Protein AF-A0A7S2ZX05-F1 (afdb_monomer)

InterPro domains:
  IPR000270 PB1 domain [PF00564] (7-72)
  IPR000270 PB1 domain [SM00666] (6-94)
  IPR002477 Peptidoglycan binding-like [PF01471] (289-350)
  IPR036365 PGBD-like superfamily [SSF47090] (279-351)
  IPR036365 PGBD-like superfamily [SSF47090] (565-637)
  IPR036366 PGBD superfamily [G3DSA:1.10.101.10] (278-356)
  IPR036366 PGBD superfamily [G3DSA:1.10.101.10] (560-645)
  IPR053793 PB1-like domain [PS51745] (6-85)

Organism: NCBI:txid101924

Nearest PDB structures (foldseek):
  1wmh-assembly1_A  TM=8.533E-01  e=4.666E-04  Homo sapiens
  1wi0-assembly1_A  TM=7.984E-01  e=8.806E-03  Mus musculus
  1vd2-assembly1_A  TM=7.929E-01  e=1.384E-02  Homo sapiens
  4ic7-assembly1_B  TM=6.942E-01  e=1.986E-02  Homo sapiens
  4rm9-assembly1_A  TM=3.480E-01  e=1.267E-01  Homo sapiens

Structure (mmCIF, N/CA/C/O backbone):
data_AF-A0A7S2ZX05-F1
#
_entry.id   AF-A0A7S2ZX05-F1
#
loop_
_atom_site.group_PDB
_atom_site.id
_atom_site.type_symbol
_atom_site.label_atom_id
_atom_site.label_alt_id
_atom_site.label_comp_id
_atom_site.label_asym_id
_atom_site.label_entity_id
_atom_site.label_seq_id
_atom_site.pdbx_PDB_ins_code
_atom_site.Cartn_x
_atom_site.Cartn_y
_atom_site.Cartn_z
_atom_site.occupancy
_atom_site.B_iso_or_equiv
_atom_site.auth_seq_id
_atom_site.auth_comp_id
_atom_site.auth_asym_id
_atom_site.auth_atom_id
_atom_site.pdbx_PDB_model_num
ATOM 1 N N . MET A 1 1 ? 11.972 -40.745 -24.630 1.00 40.00 1 MET A N 1
ATOM 2 C CA . MET A 1 1 ? 12.798 -39.820 -25.439 1.00 40.00 1 MET A CA 1
ATOM 3 C C . MET A 1 1 ? 13.936 -39.326 -24.558 1.00 40.00 1 MET A C 1
ATOM 5 O O . MET A 1 1 ? 13.679 -38.991 -23.411 1.00 40.00 1 MET A O 1
ATOM 9 N N . GLY A 1 2 ? 15.183 -39.422 -25.025 1.00 46.12 2 GLY A N 1
ATOM 10 C CA . GLY A 1 2 ? 16.379 -39.327 -24.180 1.00 46.12 2 GLY A CA 1
ATOM 11 C C . GLY A 1 2 ? 16.568 -37.961 -23.518 1.00 46.12 2 GLY A C 1
ATOM 12 O O . GLY A 1 2 ? 16.670 -36.944 -24.193 1.00 46.12 2 GLY A O 1
ATOM 13 N N . VAL A 1 3 ? 16.686 -37.966 -22.191 1.00 53.69 3 VAL A N 1
ATOM 14 C CA . VAL A 1 3 ? 16.862 -36.798 -21.308 1.00 53.69 3 VAL A CA 1
ATOM 15 C C . VAL A 1 3 ? 18.291 -36.207 -21.397 1.00 53.69 3 VAL A C 1
ATOM 17 O O . VAL A 1 3 ? 18.647 -35.319 -20.633 1.00 53.69 3 VAL A O 1
ATOM 20 N N . ASN A 1 4 ? 19.124 -36.632 -22.351 1.00 69.31 4 ASN A N 1
ATOM 21 C CA . ASN A 1 4 ? 20.580 -36.404 -22.337 1.00 69.31 4 ASN A CA 1
ATOM 22 C C . ASN A 1 4 ? 21.073 -35.187 -23.144 1.00 69.31 4 ASN A C 1
ATOM 24 O O . ASN A 1 4 ? 22.253 -35.107 -23.479 1.00 69.31 4 ASN A O 1
ATOM 28 N N . GLY A 1 5 ? 20.200 -34.229 -23.463 1.00 80.50 5 GLY A N 1
ATOM 29 C CA . GLY A 1 5 ? 20.609 -32.989 -24.133 1.00 80.50 5 GLY A CA 1
ATOM 30 C C . GLY A 1 5 ? 21.371 -32.024 -23.204 1.00 80.50 5 GLY A C 1
ATOM 31 O O . GLY A 1 5 ? 21.067 -31.971 -22.006 1.00 80.50 5 GLY A O 1
ATOM 32 N N . PRO A 1 6 ? 22.335 -31.238 -23.728 1.00 89.06 6 PRO A N 1
ATOM 33 C CA . PRO A 1 6 ? 23.013 -30.204 -22.956 1.00 89.06 6 PRO A CA 1
ATOM 34 C C . PRO A 1 6 ? 22.044 -29.072 -22.583 1.00 89.06 6 PRO A C 1
ATOM 36 O O . PRO A 1 6 ? 21.388 -28.497 -23.451 1.00 89.06 6 PRO A O 1
ATOM 39 N N . VAL A 1 7 ? 21.993 -28.718 -21.301 1.00 91.81 7 VAL A N 1
ATOM 40 C CA . VAL A 1 7 ? 21.191 -27.612 -20.765 1.00 91.81 7 VAL A CA 1
ATOM 41 C C . VAL A 1 7 ? 22.046 -26.345 -20.747 1.00 91.81 7 VAL A C 1
ATOM 43 O O . VAL A 1 7 ? 23.154 -26.368 -20.196 1.00 91.81 7 VAL A O 1
ATOM 46 N N . PRO A 1 8 ? 21.597 -25.234 -21.355 1.00 92.94 8 PRO A N 1
ATOM 47 C CA . PRO A 1 8 ? 22.289 -23.964 -21.226 1.00 92.94 8 PRO A CA 1
ATOM 48 C C . PRO A 1 8 ? 22.102 -23.425 -19.801 1.00 92.94 8 PRO A C 1
ATOM 50 O O . PRO A 1 8 ? 20.990 -23.359 -19.285 1.00 92.94 8 PRO A O 1
ATOM 53 N N . VAL A 1 9 ? 23.201 -23.017 -19.174 1.00 94.81 9 VAL A N 1
ATOM 54 C CA . VAL A 1 9 ? 23.232 -22.467 -17.817 1.00 94.81 9 VAL A CA 1
ATOM 55 C C . VAL A 1 9 ? 23.751 -21.043 -17.873 1.00 94.81 9 VAL A C 1
ATOM 57 O O . VAL A 1 9 ? 24.760 -20.767 -18.528 1.00 94.81 9 VAL A O 1
ATOM 60 N N . LYS A 1 10 ? 23.074 -20.133 -17.176 1.00 95.38 10 LYS A N 1
ATOM 61 C CA . LYS A 1 10 ? 23.522 -18.757 -16.959 1.00 95.38 10 LYS A CA 1
ATOM 62 C C . LYS A 1 10 ? 23.719 -18.538 -15.476 1.00 95.38 10 LYS A C 1
ATOM 64 O O . LYS A 1 10 ? 22.762 -18.592 -14.717 1.00 95.38 10 LYS A O 1
ATOM 69 N N . VAL A 1 11 ? 24.945 -18.236 -15.088 1.00 95.88 11 VAL A N 1
ATOM 70 C CA . VAL A 1 11 ? 25.310 -18.013 -13.694 1.00 95.88 11 VAL A CA 1
ATOM 71 C C . VAL A 1 11 ? 25.595 -16.539 -13.473 1.00 95.88 11 VAL A C 1
ATOM 73 O O . VAL A 1 11 ? 26.167 -15.880 -14.344 1.00 95.88 11 VAL A O 1
ATOM 76 N N . LYS A 1 12 ? 25.165 -16.013 -12.328 1.00 94.94 12 LYS A N 1
ATOM 77 C CA . LYS A 1 12 ? 25.479 -14.662 -11.867 1.00 94.94 12 LYS A CA 1
ATOM 78 C C . LYS A 1 12 ? 26.193 -14.730 -10.522 1.00 94.94 12 LYS A C 1
ATOM 80 O O . LYS A 1 12 ? 25.693 -15.377 -9.605 1.00 94.94 12 LYS A O 1
ATOM 85 N N . TYR A 1 13 ? 27.314 -14.030 -10.399 1.00 94.12 13 TYR A N 1
ATOM 86 C CA . TYR A 1 13 ? 28.046 -13.878 -9.144 1.00 94.12 13 TYR A CA 1
ATOM 87 C C . TYR A 1 13 ? 28.681 -12.484 -9.083 1.00 94.12 13 TYR A C 1
ATOM 89 O O . TYR A 1 13 ? 29.432 -12.115 -9.980 1.00 94.12 13 TYR A O 1
ATOM 97 N N . GLY A 1 14 ? 28.369 -11.687 -8.054 1.00 87.94 14 GLY A N 1
ATOM 98 C CA . GLY A 1 14 ? 29.014 -10.381 -7.829 1.00 87.94 14 GLY A CA 1
ATOM 99 C C . GLY A 1 14 ? 28.918 -9.380 -8.994 1.00 87.94 14 GLY A C 1
ATOM 100 O O . GLY A 1 14 ? 29.811 -8.557 -9.160 1.00 87.94 14 GLY A O 1
ATOM 101 N N . GLY A 1 15 ? 27.875 -9.472 -9.826 1.00 87.88 15 GLY A N 1
ATOM 102 C CA . GLY A 1 15 ? 27.716 -8.668 -11.048 1.00 87.88 15 GLY A CA 1
ATOM 103 C C . GLY A 1 15 ? 28.324 -9.288 -12.314 1.00 87.88 15 GLY A C 1
ATOM 104 O O . GLY A 1 15 ? 27.940 -8.895 -13.412 1.00 87.88 15 GLY A O 1
ATOM 105 N N . ASP A 1 16 ? 29.186 -10.303 -12.191 1.00 90.56 16 ASP A N 1
ATOM 106 C CA . ASP A 1 16 ? 29.716 -11.064 -13.327 1.00 90.56 16 ASP A CA 1
ATOM 107 C C . ASP A 1 16 ? 28.718 -12.148 -13.772 1.00 90.56 16 ASP A C 1
ATOM 109 O O . ASP A 1 16 ? 28.168 -12.907 -12.963 1.00 90.56 16 ASP A O 1
ATOM 113 N N . VAL A 1 17 ? 28.475 -12.228 -15.081 1.00 95.31 17 VAL A N 1
ATOM 114 C CA . VAL A 1 17 ? 27.490 -13.125 -15.693 1.00 95.31 17 VAL A CA 1
ATOM 115 C C . VAL A 1 17 ? 28.182 -14.043 -16.685 1.00 95.31 17 VAL A C 1
ATOM 117 O O . VAL A 1 17 ? 28.644 -13.604 -17.737 1.00 95.31 17 VAL A O 1
ATOM 120 N N . ARG A 1 18 ? 28.166 -15.347 -16.406 1.00 94.25 18 ARG A N 1
ATOM 121 C CA . ARG A 1 18 ? 28.784 -16.362 -17.265 1.00 94.25 18 ARG A CA 1
ATOM 122 C C . ARG A 1 18 ? 27.752 -17.333 -17.803 1.00 94.25 18 ARG A C 1
ATOM 124 O O . ARG A 1 18 ? 26.706 -17.554 -17.197 1.00 94.25 18 ARG A O 1
ATOM 131 N N . ARG A 1 19 ? 28.032 -17.901 -18.976 1.00 94.88 19 ARG A N 1
ATOM 132 C CA . ARG A 1 19 ? 27.176 -18.908 -19.609 1.00 94.88 19 ARG A CA 1
ATOM 133 C C . ARG A 1 19 ? 28.005 -20.120 -19.998 1.00 94.88 19 ARG A C 1
ATOM 135 O O . ARG A 1 19 ? 29.082 -19.967 -20.562 1.00 94.88 19 ARG A O 1
ATOM 142 N N . PHE A 1 20 ? 27.493 -21.309 -19.723 1.00 94.81 20 PHE A N 1
ATOM 143 C CA . PHE A 1 20 ? 28.079 -22.571 -20.171 1.00 94.81 20 PHE A CA 1
ATOM 144 C C . PHE A 1 20 ? 26.979 -23.609 -20.397 1.00 94.81 20 PHE A C 1
ATOM 146 O O . PHE A 1 20 ? 25.805 -23.342 -20.158 1.00 94.81 20 PHE A O 1
ATOM 153 N N . ARG A 1 21 ? 27.340 -24.786 -20.911 1.00 93.25 21 ARG A N 1
ATOM 154 C CA . ARG A 1 21 ? 26.411 -25.906 -21.099 1.00 93.25 21 ARG A CA 1
ATOM 155 C C . ARG A 1 21 ? 26.723 -27.024 -20.104 1.00 93.25 21 ARG A C 1
ATOM 157 O O . ARG A 1 21 ? 27.899 -27.329 -19.876 1.00 93.25 21 ARG A O 1
ATOM 164 N N . LEU A 1 22 ? 25.675 -27.606 -19.527 1.00 92.56 22 LEU A N 1
ATOM 165 C CA . LEU A 1 22 ? 25.735 -28.781 -18.660 1.00 92.56 22 LEU A CA 1
ATOM 166 C C . LEU A 1 22 ? 25.143 -29.993 -19.367 1.00 92.56 22 LEU A C 1
ATOM 168 O O . LEU A 1 22 ? 24.026 -29.932 -19.869 1.00 92.56 22 LEU A O 1
ATOM 172 N N . ASN A 1 23 ? 25.856 -31.115 -19.351 1.00 89.75 23 ASN A N 1
ATOM 173 C CA . ASN A 1 23 ? 25.285 -32.395 -19.753 1.00 89.75 23 ASN A CA 1
ATOM 174 C C . ASN A 1 23 ? 24.495 -32.940 -18.568 1.00 89.75 23 ASN A C 1
ATOM 176 O O . ASN A 1 23 ? 25.057 -33.515 -17.645 1.00 89.75 23 ASN A O 1
ATOM 180 N N . ALA A 1 24 ? 23.185 -32.736 -18.590 1.00 75.62 24 ALA A N 1
ATOM 181 C CA . ALA A 1 24 ? 22.295 -32.975 -17.458 1.00 75.62 24 ALA A CA 1
ATOM 182 C C . ALA A 1 24 ? 22.148 -34.446 -17.003 1.00 75.62 24 ALA A C 1
ATOM 184 O O . ALA A 1 24 ? 21.381 -34.709 -16.089 1.00 75.62 24 ALA A O 1
ATOM 185 N N . GLY A 1 25 ? 22.836 -35.397 -17.644 1.00 79.94 25 GLY A N 1
ATOM 186 C CA . GLY A 1 25 ? 22.956 -36.788 -17.179 1.00 79.94 25 GLY A CA 1
ATOM 187 C C . GLY A 1 25 ? 24.364 -37.166 -16.702 1.00 79.94 25 GLY A C 1
ATOM 188 O O . GLY A 1 25 ? 24.603 -38.325 -16.391 1.00 79.94 25 GLY A O 1
ATOM 189 N N . GLN A 1 26 ? 25.308 -36.221 -16.711 1.00 85.56 26 GLN A N 1
ATOM 190 C CA . GLN A 1 26 ? 26.719 -36.438 -16.372 1.00 85.56 26 GLN A CA 1
ATOM 191 C C . GLN A 1 26 ? 27.265 -35.405 -15.386 1.00 85.56 26 GLN A C 1
ATOM 193 O O . GLN A 1 26 ? 28.449 -35.457 -15.099 1.00 85.56 26 GLN A O 1
ATOM 198 N N . CYS A 1 27 ? 26.452 -34.443 -14.942 1.00 89.69 27 CYS A N 1
ATOM 199 C CA . CYS A 1 27 ? 26.885 -33.405 -14.018 1.00 89.69 27 CYS A CA 1
ATOM 200 C C . CYS A 1 27 ? 26.155 -33.590 -12.695 1.00 89.69 27 CYS A C 1
ATOM 202 O O . CYS A 1 27 ? 24.928 -33.525 -12.698 1.00 89.69 27 CYS A O 1
ATOM 204 N N . SER A 1 28 ? 26.897 -33.806 -11.611 1.00 94.69 28 SER A N 1
ATOM 205 C CA . SER A 1 28 ? 26.355 -33.750 -10.249 1.00 94.69 28 SER A CA 1
ATOM 206 C C . SER A 1 28 ? 26.372 -32.321 -9.698 1.00 94.69 28 SER A C 1
ATOM 208 O O . SER A 1 28 ? 27.064 -31.438 -10.225 1.00 94.69 28 SER A O 1
ATOM 210 N N . TYR A 1 29 ? 25.651 -32.084 -8.605 1.00 94.94 29 TYR A N 1
ATOM 211 C CA . TYR A 1 29 ? 25.679 -30.821 -7.868 1.00 94.94 29 TYR A CA 1
ATOM 212 C C . TYR A 1 29 ? 27.101 -30.462 -7.397 1.00 94.94 29 TYR A C 1
ATOM 214 O O . TYR A 1 29 ? 27.529 -29.311 -7.512 1.00 94.94 29 TYR A O 1
ATOM 222 N N . GLU A 1 30 ? 27.882 -31.450 -6.953 1.00 94.31 30 GLU A N 1
ATOM 223 C CA . GLU A 1 30 ? 29.276 -31.252 -6.531 1.00 94.31 30 GLU A CA 1
ATOM 224 C C . GLU A 1 30 ? 30.177 -30.807 -7.700 1.00 94.31 30 GLU A C 1
ATOM 226 O O . GLU A 1 30 ? 31.028 -29.924 -7.560 1.00 94.31 30 GLU A O 1
ATOM 231 N N . GLU A 1 31 ? 29.986 -31.379 -8.890 1.00 93.88 31 GLU A N 1
ATOM 232 C CA . GLU A 1 31 ? 30.724 -30.976 -10.090 1.00 93.88 31 GLU A CA 1
ATOM 233 C C . GLU A 1 31 ? 30.338 -29.573 -10.558 1.00 93.88 31 GLU A C 1
ATOM 235 O O . GLU A 1 31 ? 31.206 -28.799 -10.978 1.00 93.88 31 GLU A O 1
ATOM 240 N N . LEU A 1 32 ? 29.056 -29.212 -10.440 1.00 94.56 32 LEU A N 1
ATOM 241 C CA . LEU A 1 32 ? 28.605 -27.845 -10.670 1.00 94.56 32 LEU A CA 1
ATOM 242 C C . LEU A 1 32 ? 29.317 -26.880 -9.716 1.00 94.56 32 LEU A C 1
ATOM 244 O O . LEU A 1 32 ? 29.862 -25.876 -10.176 1.00 94.56 32 LEU A O 1
ATOM 248 N N . GLN A 1 33 ? 29.374 -27.187 -8.417 1.00 93.94 33 GLN A N 1
ATOM 249 C CA . GLN A 1 33 ? 30.092 -26.366 -7.440 1.00 93.94 33 GLN A CA 1
ATOM 250 C C . GLN A 1 33 ? 31.574 -26.211 -7.806 1.00 93.94 33 GLN A C 1
ATOM 252 O O . GLN A 1 33 ? 32.066 -25.083 -7.874 1.00 93.94 33 GLN A O 1
ATOM 257 N N . LYS A 1 34 ? 32.275 -27.308 -8.131 1.00 93.81 34 LYS A N 1
ATOM 258 C CA . LYS A 1 34 ? 33.682 -27.270 -8.579 1.00 93.81 34 LYS A CA 1
ATOM 259 C C . LYS A 1 34 ? 33.867 -26.363 -9.794 1.00 93.81 34 LYS A C 1
ATOM 261 O O . LYS A 1 34 ? 34.767 -25.524 -9.813 1.00 93.81 34 LYS A O 1
ATOM 266 N N . ARG A 1 35 ? 32.971 -26.466 -10.777 1.00 93.69 35 ARG A N 1
ATOM 267 C CA . ARG A 1 35 ? 33.003 -25.637 -11.987 1.00 93.69 35 ARG A CA 1
ATOM 268 C C . ARG A 1 35 ? 32.750 -24.159 -11.690 1.00 93.69 35 ARG A C 1
ATOM 270 O O . ARG A 1 35 ? 33.356 -23.299 -12.324 1.00 93.69 35 ARG A O 1
ATOM 277 N N . LEU A 1 36 ? 31.879 -23.841 -10.732 1.00 94.06 36 LEU A N 1
ATOM 278 C CA . LEU A 1 36 ? 31.635 -22.463 -10.297 1.00 94.06 36 LEU A CA 1
ATOM 279 C C . LEU A 1 36 ? 32.845 -21.860 -9.579 1.00 94.06 36 LEU A C 1
ATOM 281 O O . LEU A 1 36 ? 33.192 -20.709 -9.852 1.00 94.06 36 LEU A O 1
ATOM 285 N N . VAL A 1 37 ? 33.517 -22.646 -8.734 1.00 93.44 37 VAL A N 1
ATOM 286 C CA . VAL A 1 37 ? 34.774 -22.248 -8.086 1.00 93.44 37 VAL A CA 1
ATOM 287 C C . VAL A 1 37 ? 35.856 -21.979 -9.130 1.00 93.44 37 VAL A C 1
ATOM 289 O O . VAL A 1 37 ? 36.523 -20.948 -9.076 1.00 93.44 37 VAL A O 1
ATOM 292 N N . GLU A 1 38 ? 35.999 -22.850 -10.127 1.00 93.62 38 GLU A N 1
ATOM 293 C CA . GLU A 1 38 ? 36.970 -22.659 -11.207 1.00 93.62 38 GLU A CA 1
ATOM 294 C C . GLU A 1 38 ? 36.659 -21.416 -12.059 1.00 93.62 38 GLU A C 1
ATOM 296 O O . GLU A 1 38 ? 37.558 -20.635 -12.385 1.00 93.62 38 GLU A O 1
ATOM 301 N N . LEU A 1 39 ? 35.380 -21.198 -12.390 1.00 93.38 39 LEU A N 1
ATOM 302 C CA . LEU A 1 39 ? 34.940 -20.079 -13.220 1.00 93.38 39 LEU A CA 1
ATOM 303 C C . LEU A 1 39 ? 35.157 -18.732 -12.533 1.00 93.38 39 LEU A C 1
ATOM 305 O O . LEU A 1 39 ? 35.744 -17.830 -13.133 1.00 93.38 39 LEU A O 1
ATOM 309 N N . TYR A 1 40 ? 34.665 -18.578 -11.306 1.00 91.94 40 TYR A N 1
ATOM 310 C CA . TYR A 1 40 ? 34.656 -17.284 -10.626 1.00 91.94 40 TYR A CA 1
ATOM 311 C C . TYR A 1 40 ? 35.897 -17.031 -9.775 1.00 91.94 40 TYR A C 1
ATOM 313 O O . TYR A 1 40 ? 36.109 -15.890 -9.373 1.00 91.94 40 TYR A O 1
ATOM 321 N N . LYS A 1 41 ? 36.717 -18.063 -9.518 1.00 90.94 41 LYS A N 1
ATOM 322 C CA . LYS A 1 41 ? 37.852 -18.020 -8.579 1.00 90.94 41 LYS A CA 1
ATOM 323 C C . LYS A 1 41 ? 37.489 -17.255 -7.298 1.00 90.94 41 LYS A C 1
ATOM 325 O O . LYS A 1 41 ? 38.152 -16.271 -6.960 1.00 90.94 41 LYS A O 1
ATOM 330 N N . PRO A 1 42 ? 36.386 -17.645 -6.636 1.00 82.56 42 PRO A N 1
ATOM 331 C CA . PRO A 1 42 ? 35.859 -16.895 -5.516 1.00 82.56 42 PRO A CA 1
ATOM 332 C C . PRO A 1 42 ? 36.869 -16.812 -4.369 1.00 82.56 42 PRO A C 1
ATOM 334 O O . PRO A 1 42 ? 37.576 -17.772 -4.078 1.00 82.56 42 PRO A O 1
ATOM 337 N N . SER A 1 43 ? 36.926 -15.660 -3.698 1.00 77.69 43 SER A N 1
ATOM 338 C CA . SER A 1 43 ? 37.797 -15.430 -2.536 1.00 77.69 43 SER A CA 1
ATOM 339 C C . SER A 1 43 ? 37.243 -15.992 -1.219 1.00 77.69 43 SER A C 1
ATOM 341 O O . SER A 1 43 ? 37.902 -15.890 -0.186 1.00 77.69 43 SER A O 1
ATOM 343 N N . PHE A 1 44 ? 36.034 -16.552 -1.236 1.00 76.38 44 PHE A N 1
ATOM 344 C CA . PHE A 1 44 ? 35.311 -17.068 -0.073 1.00 76.38 44 PHE A CA 1
ATOM 345 C C . PHE A 1 44 ? 35.258 -18.599 -0.100 1.00 76.38 44 PHE A C 1
ATOM 347 O O . PHE A 1 44 ? 35.316 -19.218 -1.163 1.00 76.38 44 PHE A O 1
ATOM 354 N N . LYS A 1 45 ? 35.152 -19.200 1.091 1.00 76.19 45 LYS A N 1
ATOM 355 C CA . LYS A 1 45 ? 35.137 -20.659 1.271 1.00 76.19 45 LYS A CA 1
ATOM 356 C C . LYS A 1 45 ? 33.807 -21.302 0.888 1.00 76.19 45 LYS A C 1
ATOM 358 O O . LYS A 1 45 ? 33.812 -22.418 0.383 1.00 76.19 45 LYS A O 1
ATOM 363 N N . GLU A 1 46 ? 32.697 -20.599 1.097 1.00 85.25 46 GLU A N 1
ATOM 364 C CA . GLU A 1 46 ? 31.351 -21.143 0.915 1.00 85.25 46 GLU A CA 1
ATOM 365 C C . GLU A 1 46 ? 30.466 -20.203 0.093 1.00 85.25 46 GLU A C 1
ATOM 367 O O . GLU A 1 46 ? 30.495 -18.980 0.254 1.00 85.25 46 GLU A O 1
ATOM 372 N N . PHE A 1 47 ? 29.656 -20.781 -0.795 1.00 89.69 47 PHE A N 1
ATOM 373 C CA . PHE A 1 47 ? 28.603 -20.071 -1.512 1.00 89.69 47 PHE A CA 1
ATOM 374 C C . PHE A 1 47 ? 27.314 -20.869 -1.549 1.00 89.69 47 PHE A C 1
ATOM 376 O O . PHE A 1 47 ? 27.316 -22.095 -1.602 1.00 89.69 47 PHE A O 1
ATOM 383 N N . VAL A 1 48 ? 26.208 -20.133 -1.596 1.00 93.38 48 VAL A N 1
ATOM 384 C CA . VAL A 1 48 ? 24.871 -20.675 -1.824 1.00 93.38 48 VAL A CA 1
ATOM 385 C C . VAL A 1 48 ? 24.531 -20.527 -3.299 1.00 93.38 48 VAL A C 1
ATOM 387 O O . VAL A 1 48 ? 24.689 -19.445 -3.866 1.00 93.38 48 VAL A O 1
ATOM 390 N N . ILE A 1 49 ? 24.046 -21.604 -3.911 1.00 95.06 49 ILE A N 1
ATOM 391 C CA . ILE A 1 49 ? 23.495 -21.590 -5.265 1.00 95.06 49 ILE A CA 1
ATOM 392 C C . ILE A 1 49 ? 21.980 -21.414 -5.150 1.00 95.06 49 ILE A C 1
ATOM 394 O O . ILE A 1 49 ? 21.327 -22.080 -4.352 1.00 95.06 49 ILE A O 1
ATOM 398 N N . GLN A 1 50 ? 21.411 -20.512 -5.941 1.00 95.62 50 GLN A N 1
ATOM 399 C CA . GLN A 1 50 ? 19.967 -20.388 -6.121 1.00 95.62 50 GLN A CA 1
ATOM 400 C C . GLN A 1 50 ? 19.615 -20.556 -7.591 1.00 95.62 50 GLN A C 1
ATOM 402 O O . GLN A 1 50 ? 20.359 -20.052 -8.429 1.00 95.62 50 GLN A O 1
ATOM 407 N N . TYR A 1 51 ? 18.496 -21.200 -7.911 1.00 95.75 51 TYR A N 1
ATOM 408 C CA . TYR A 1 51 ? 17.944 -21.242 -9.263 1.00 95.75 51 TYR A CA 1
ATOM 409 C C . TYR A 1 51 ? 16.632 -20.464 -9.341 1.00 95.75 51 TYR A C 1
ATOM 411 O O . TYR A 1 51 ? 16.007 -20.197 -8.318 1.00 95.75 51 TYR A O 1
ATOM 419 N N . LYS A 1 52 ? 16.252 -20.053 -10.550 1.00 93.31 52 LYS A N 1
ATOM 420 C CA . LYS A 1 52 ? 14.949 -19.444 -10.811 1.00 93.31 52 LYS A CA 1
ATOM 421 C C . LYS A 1 52 ? 13.956 -20.532 -11.233 1.00 93.31 52 LYS A C 1
ATOM 423 O O . LYS A 1 52 ? 14.251 -21.220 -12.209 1.00 93.31 52 LYS A O 1
ATOM 428 N N . ASP A 1 53 ? 12.845 -20.678 -10.521 1.00 92.12 53 ASP A N 1
ATOM 429 C CA . ASP A 1 53 ? 11.785 -21.642 -10.852 1.00 92.12 53 ASP A CA 1
ATOM 430 C C . ASP A 1 53 ? 10.823 -21.122 -11.948 1.00 92.12 53 ASP A C 1
ATOM 432 O O . ASP A 1 53 ? 11.054 -20.065 -12.552 1.00 92.12 53 ASP A O 1
ATOM 436 N N . ASP A 1 54 ? 9.764 -21.883 -12.237 1.00 88.56 54 ASP A N 1
ATOM 437 C CA . ASP A 1 54 ? 8.743 -21.572 -13.246 1.00 88.56 54 ASP A CA 1
ATOM 438 C C . ASP A 1 54 ? 7.760 -20.463 -12.817 1.00 88.56 54 ASP A C 1
ATOM 440 O O . ASP A 1 54 ? 7.124 -19.834 -13.672 1.00 88.56 54 ASP A O 1
ATOM 444 N N . GLU A 1 55 ? 7.682 -20.153 -11.521 1.00 86.12 55 GLU A N 1
ATOM 445 C CA . GLU A 1 55 ? 6.956 -18.992 -10.980 1.00 86.12 55 GLU A CA 1
ATOM 446 C C . GLU A 1 55 ? 7.810 -17.711 -11.010 1.00 86.12 55 GLU A C 1
ATOM 448 O O . GLU A 1 55 ? 7.306 -16.582 -11.028 1.00 86.12 55 GLU A O 1
ATOM 453 N N . GLY A 1 56 ? 9.121 -17.887 -11.136 1.00 87.62 56 GLY A N 1
ATOM 454 C CA . GLY A 1 56 ? 10.123 -16.848 -11.236 1.00 87.62 56 GLY A CA 1
ATOM 455 C C . GLY A 1 56 ? 10.767 -16.453 -9.912 1.00 87.62 56 GLY A C 1
ATOM 456 O O . GLY A 1 56 ? 11.466 -15.430 -9.882 1.00 87.62 56 GLY A O 1
ATOM 457 N N . ASP A 1 57 ? 10.573 -17.265 -8.879 1.00 91.50 57 ASP A N 1
ATOM 458 C CA . ASP A 1 57 ? 11.165 -17.129 -7.560 1.00 91.50 57 ASP A CA 1
ATOM 459 C C . ASP A 1 57 ? 12.567 -17.751 -7.512 1.00 91.50 57 ASP A C 1
ATOM 461 O O . ASP A 1 57 ? 12.951 -18.587 -8.329 1.00 91.50 57 ASP A O 1
ATOM 465 N N . MET A 1 58 ? 13.393 -17.269 -6.577 1.00 92.56 58 MET A N 1
ATOM 466 C CA . MET A 1 58 ? 14.772 -17.733 -6.401 1.00 92.56 58 MET A CA 1
ATOM 467 C C . MET A 1 58 ? 14.833 -18.801 -5.305 1.00 92.56 58 MET A C 1
ATOM 469 O O . MET A 1 58 ? 14.863 -18.473 -4.116 1.00 92.56 58 MET A O 1
ATOM 473 N N . VAL A 1 59 ? 14.912 -20.068 -5.700 1.00 94.75 59 VAL A N 1
ATOM 474 C CA . VAL A 1 59 ? 14.949 -21.226 -4.798 1.00 94.75 59 VAL A CA 1
ATOM 475 C C . VAL A 1 59 ? 16.398 -21.637 -4.534 1.00 94.75 59 VAL A C 1
ATOM 477 O O . VAL A 1 59 ? 17.222 -21.645 -5.447 1.00 94.75 59 VAL A O 1
ATOM 480 N N . ARG A 1 60 ? 16.755 -21.936 -3.278 1.00 96.25 60 ARG A N 1
ATOM 481 C CA . ARG A 1 60 ? 18.107 -22.417 -2.931 1.00 96.25 60 ARG A CA 1
ATOM 482 C C . ARG A 1 60 ? 18.291 -23.860 -3.394 1.00 96.25 60 ARG A C 1
ATOM 484 O O . ARG A 1 60 ? 17.385 -24.663 -3.243 1.00 96.25 60 ARG A O 1
ATOM 491 N N . VAL A 1 61 ? 19.481 -24.161 -3.902 1.00 95.69 61 VAL A N 1
ATOM 492 C CA . VAL A 1 61 ? 19.943 -25.518 -4.192 1.00 95.69 61 VAL A CA 1
ATOM 493 C C . VAL A 1 61 ? 20.991 -25.866 -3.147 1.00 95.69 61 VAL A C 1
ATOM 495 O O . VAL A 1 61 ? 22.024 -25.205 -3.040 1.00 95.69 61 VAL A O 1
ATOM 498 N N . THR A 1 62 ? 20.691 -26.865 -2.337 1.00 94.44 62 THR A N 1
ATOM 499 C CA . THR A 1 62 ? 21.479 -27.340 -1.199 1.00 94.44 62 THR A CA 1
ATOM 500 C C . THR A 1 62 ? 21.783 -28.832 -1.290 1.00 94.44 62 THR A C 1
ATOM 502 O O . THR A 1 62 ? 22.727 -29.292 -0.651 1.00 94.44 62 THR A O 1
ATOM 505 N N . SER A 1 63 ? 21.037 -29.573 -2.114 1.00 94.56 63 SER A N 1
ATOM 506 C CA . SER A 1 63 ? 21.178 -31.015 -2.312 1.00 94.56 63 SER A CA 1
ATOM 507 C C . SER A 1 63 ? 21.190 -31.406 -3.795 1.00 94.56 63 SER A C 1
ATOM 509 O O . SER A 1 63 ? 20.843 -30.612 -4.672 1.00 94.56 63 SER A O 1
ATOM 511 N N . GLU A 1 64 ? 21.588 -32.651 -4.072 1.00 95.31 64 GLU A N 1
ATOM 512 C CA . GLU A 1 64 ? 21.545 -33.231 -5.421 1.00 95.31 64 GLU A CA 1
ATOM 513 C C . GLU A 1 64 ? 20.109 -33.297 -5.963 1.00 95.31 64 GLU A C 1
ATOM 515 O O . GLU A 1 64 ? 19.883 -32.985 -7.128 1.00 95.31 64 GLU A O 1
ATOM 520 N N . ASP A 1 65 ? 19.128 -33.628 -5.119 1.00 92.44 65 ASP A N 1
ATOM 521 C CA . ASP A 1 65 ? 17.727 -33.759 -5.535 1.00 92.44 65 ASP A CA 1
ATOM 522 C C . ASP A 1 65 ? 17.146 -32.416 -6.010 1.00 92.44 65 ASP A C 1
ATOM 524 O O . ASP A 1 65 ? 16.537 -32.343 -7.079 1.00 92.44 65 ASP A O 1
ATOM 528 N N . GLU A 1 66 ? 17.418 -31.328 -5.279 1.00 94.31 66 GLU A N 1
ATOM 529 C CA . GLU A 1 66 ? 17.019 -29.965 -5.669 1.00 94.31 66 GLU A CA 1
ATOM 530 C C . GLU A 1 66 ? 17.709 -29.518 -6.966 1.00 94.31 66 GLU A C 1
ATOM 532 O O . GLU A 1 66 ? 17.136 -28.794 -7.784 1.00 94.31 66 GLU A O 1
ATOM 537 N N . PHE A 1 67 ? 18.952 -29.957 -7.185 1.00 95.44 67 PHE A N 1
ATOM 538 C CA . PHE A 1 67 ? 19.663 -29.682 -8.428 1.00 95.44 67 PHE A CA 1
ATOM 539 C C . PHE A 1 67 ? 19.041 -30.433 -9.614 1.00 95.44 67 PHE A C 1
ATOM 541 O O . PHE A 1 67 ? 18.846 -29.846 -10.684 1.00 95.44 67 PHE A O 1
ATOM 548 N N . VAL A 1 68 ? 18.689 -31.708 -9.427 1.00 93.50 68 VAL A N 1
ATOM 549 C CA . VAL A 1 68 ? 17.991 -32.516 -10.435 1.00 93.50 68 VAL A CA 1
ATOM 550 C C . VAL A 1 68 ? 16.647 -31.882 -10.794 1.00 93.50 68 VAL A C 1
ATOM 552 O O . VAL A 1 68 ? 16.331 -31.762 -11.981 1.00 93.50 68 VAL A O 1
ATOM 555 N N . GLU A 1 69 ? 15.890 -31.405 -9.807 1.00 92.69 69 GLU A N 1
ATOM 556 C CA . GLU A 1 69 ? 14.633 -30.687 -10.025 1.00 92.69 69 GLU A CA 1
ATOM 557 C C . GLU A 1 69 ? 14.841 -29.410 -10.851 1.00 92.69 69 GLU A C 1
ATOM 559 O O . GLU A 1 69 ? 14.203 -29.240 -11.894 1.00 92.69 69 GLU A O 1
ATOM 564 N N . ALA A 1 70 ? 15.813 -28.569 -10.482 1.00 94.25 70 ALA A N 1
ATOM 565 C CA . ALA A 1 70 ? 16.138 -27.347 -11.221 1.00 94.25 70 ALA A CA 1
ATOM 566 C C . ALA A 1 70 ? 16.474 -27.624 -12.702 1.00 94.25 70 ALA A C 1
ATOM 568 O O . ALA A 1 70 ? 16.085 -26.877 -13.613 1.00 94.25 70 ALA A O 1
ATOM 569 N N . VAL A 1 71 ? 17.177 -28.730 -12.968 1.00 93.38 71 VAL A N 1
ATOM 570 C CA . VAL A 1 71 ? 17.509 -29.196 -14.321 1.00 93.38 71 VAL A CA 1
ATOM 571 C C . VAL A 1 71 ? 16.270 -29.688 -15.078 1.00 93.38 71 VAL A C 1
ATOM 573 O O . VAL A 1 71 ? 16.155 -29.428 -16.281 1.00 93.38 71 VAL A O 1
ATOM 576 N N . ILE A 1 72 ? 15.347 -30.387 -14.411 1.00 91.06 72 ILE A N 1
ATOM 577 C CA . ILE A 1 72 ? 14.081 -30.852 -14.999 1.00 91.06 72 ILE A CA 1
ATOM 578 C C . ILE A 1 72 ? 13.208 -29.659 -15.395 1.00 91.06 72 ILE A C 1
ATOM 580 O O . ILE A 1 72 ? 12.770 -29.599 -16.547 1.00 91.06 72 ILE A O 1
ATOM 584 N N . VAL A 1 73 ? 13.025 -28.690 -14.492 1.00 90.75 73 VAL A N 1
ATOM 585 C CA . VAL A 1 73 ? 12.241 -27.467 -14.737 1.00 90.75 73 VAL A CA 1
ATOM 586 C C . VAL A 1 73 ? 12.801 -26.712 -15.944 1.00 90.75 73 VAL A C 1
ATOM 588 O O . VAL A 1 73 ? 12.087 -26.458 -16.914 1.00 90.75 73 VAL A O 1
ATOM 591 N N . SER A 1 74 ? 14.117 -26.481 -15.967 1.00 89.25 74 SER A N 1
ATOM 592 C CA . SER A 1 74 ? 14.776 -25.770 -17.073 1.00 89.25 74 SER A CA 1
ATOM 593 C C . SER A 1 74 ? 14.614 -26.482 -18.423 1.00 89.25 74 SER A C 1
ATOM 595 O O . SER A 1 74 ? 14.458 -25.842 -19.464 1.00 89.25 74 SER A O 1
ATOM 597 N N . LYS A 1 75 ? 14.630 -27.822 -18.443 1.00 87.44 75 LYS A N 1
ATOM 598 C CA . LYS A 1 75 ? 14.389 -28.595 -19.672 1.00 87.44 75 LYS A CA 1
ATOM 599 C C . LYS A 1 75 ? 12.940 -28.531 -20.129 1.00 87.44 75 LYS A C 1
ATOM 601 O O . LYS A 1 75 ? 12.707 -28.463 -21.336 1.00 87.44 75 LYS A O 1
ATOM 606 N N . ALA A 1 76 ? 11.989 -28.579 -19.199 1.00 87.19 76 ALA A N 1
ATOM 607 C CA . ALA A 1 76 ? 10.573 -28.466 -19.520 1.00 87.19 76 ALA A CA 1
ATOM 608 C C . ALA A 1 76 ? 10.283 -27.118 -20.197 1.00 87.19 76 ALA A C 1
ATOM 610 O O . ALA A 1 76 ? 9.614 -27.078 -21.230 1.00 87.19 76 ALA A O 1
ATOM 611 N N . GLU A 1 77 ? 10.879 -26.032 -19.700 1.00 87.12 77 GLU A N 1
ATOM 612 C CA . GLU A 1 77 ? 10.766 -24.713 -20.328 1.00 87.12 77 GLU A CA 1
ATOM 613 C C . GLU A 1 77 ? 11.427 -24.650 -21.712 1.00 87.12 77 GLU A C 1
ATOM 615 O O . GLU A 1 77 ? 10.861 -24.065 -22.640 1.00 87.12 77 GLU A O 1
ATOM 620 N N . LEU A 1 78 ? 12.583 -25.307 -21.884 1.00 84.69 78 LEU A N 1
ATOM 621 C CA . LEU A 1 78 ? 13.278 -25.382 -23.173 1.00 84.69 78 LEU A CA 1
ATOM 622 C C . LEU A 1 78 ? 12.443 -26.115 -24.235 1.00 84.69 78 LEU A C 1
ATOM 624 O O . LEU A 1 78 ? 12.397 -25.691 -25.387 1.00 84.69 78 LEU A O 1
ATOM 628 N N . GLN A 1 79 ? 11.758 -27.198 -23.854 1.00 84.94 79 GLN A N 1
ATOM 629 C CA . GLN A 1 79 ? 10.876 -27.948 -24.757 1.00 84.94 79 GLN A CA 1
ATOM 630 C C . GLN A 1 79 ? 9.622 -27.160 -25.149 1.00 84.94 79 GLN A C 1
ATOM 632 O O . GLN A 1 79 ? 9.109 -27.338 -26.250 1.00 84.94 79 GLN A O 1
ATOM 637 N N . GLN A 1 80 ? 9.152 -26.263 -24.281 1.00 84.25 80 GLN A N 1
ATOM 638 C CA . GLN A 1 80 ? 8.014 -25.383 -24.555 1.00 84.25 80 GLN A CA 1
ATOM 639 C C . GLN A 1 80 ? 8.369 -24.196 -25.467 1.00 84.25 80 GLN A C 1
ATOM 641 O O . GLN A 1 80 ? 7.508 -23.358 -25.730 1.00 84.25 80 GLN A O 1
ATOM 646 N N . GLY A 1 81 ? 9.620 -24.087 -25.936 1.00 79.44 81 GLY A N 1
ATOM 647 C CA . GLY A 1 81 ? 10.068 -22.976 -26.779 1.00 79.44 81 GLY A CA 1
ATOM 648 C C . GLY A 1 81 ? 10.037 -21.622 -26.066 1.00 79.44 81 GLY A C 1
ATOM 649 O O . GLY A 1 81 ? 10.084 -20.582 -26.718 1.00 79.44 81 GLY A O 1
ATOM 650 N N . LYS A 1 82 ? 9.941 -21.619 -24.730 1.00 74.38 82 LYS A N 1
ATOM 651 C CA . LYS A 1 82 ? 10.064 -20.402 -23.935 1.00 74.38 82 LYS A CA 1
ATOM 652 C C . LYS A 1 82 ? 11.538 -20.008 -23.908 1.00 74.38 82 LYS A C 1
ATOM 654 O O . LYS A 1 82 ? 12.404 -20.840 -23.636 1.00 74.38 82 LYS A O 1
ATOM 659 N N . ASP A 1 83 ? 11.813 -18.712 -24.041 1.00 59.19 83 ASP A N 1
ATOM 660 C CA . ASP A 1 83 ? 13.143 -18.132 -23.781 1.00 59.19 83 ASP A CA 1
ATOM 661 C C . ASP A 1 83 ? 13.663 -18.426 -22.346 1.00 59.19 83 ASP A C 1
ATOM 663 O O . ASP A 1 83 ? 14.816 -18.132 -22.026 1.00 59.19 83 ASP A O 1
ATOM 667 N N . GLY A 1 84 ? 12.813 -19.009 -21.484 1.00 59.28 84 GLY A N 1
ATOM 668 C CA . GLY A 1 84 ? 13.080 -19.459 -20.117 1.00 59.28 84 GLY A CA 1
ATOM 669 C C . GLY A 1 84 ? 13.865 -20.766 -19.972 1.00 59.28 84 GLY A C 1
ATOM 670 O O . GLY A 1 84 ? 14.385 -20.997 -18.893 1.00 59.28 84 GLY A O 1
ATOM 671 N N . GLY A 1 85 ? 14.088 -21.553 -21.038 1.00 65.25 85 GLY A N 1
ATOM 672 C CA . GLY A 1 85 ? 14.825 -22.839 -20.994 1.00 65.25 85 GLY A CA 1
ATOM 673 C C . GLY A 1 85 ? 16.309 -22.795 -20.569 1.00 65.25 85 GLY A C 1
ATOM 674 O O . GLY A 1 85 ? 17.090 -23.702 -20.864 1.00 65.25 85 GLY A O 1
ATOM 675 N N . LEU A 1 86 ? 16.720 -21.704 -19.935 1.00 82.00 86 LEU A N 1
ATOM 676 C CA . LEU A 1 86 ? 18.023 -21.399 -19.395 1.00 82.00 86 LEU A CA 1
ATOM 677 C C . LEU A 1 86 ? 18.000 -21.584 -17.877 1.00 82.00 86 LEU A C 1
ATOM 679 O O . LEU A 1 86 ? 17.424 -20.763 -17.159 1.00 82.00 86 LEU A O 1
ATOM 683 N N . LEU A 1 87 ? 18.744 -22.575 -17.384 1.00 88.25 87 LEU A N 1
ATOM 684 C CA . LEU A 1 87 ? 18.962 -22.734 -15.950 1.00 88.25 87 LEU A CA 1
ATOM 685 C C . LEU A 1 87 ? 19.706 -21.497 -15.431 1.00 88.25 87 LEU A C 1
ATOM 687 O O . LEU A 1 87 ? 20.900 -21.309 -15.693 1.00 88.25 87 LEU A O 1
ATOM 691 N N . THR A 1 88 ? 18.982 -20.612 -14.749 1.00 89.00 88 THR A N 1
ATOM 692 C CA . THR A 1 88 ? 19.538 -19.364 -14.226 1.00 89.00 88 THR A CA 1
ATOM 693 C C . THR A 1 88 ? 19.955 -19.583 -12.789 1.00 89.00 88 THR A C 1
ATOM 695 O O . THR A 1 88 ? 19.097 -19.711 -11.925 1.00 89.00 88 THR A O 1
ATOM 698 N N . LEU A 1 89 ? 21.263 -19.587 -12.546 1.00 90.44 89 LEU A N 1
ATOM 699 C CA . LEU A 1 89 ? 21.838 -19.744 -11.220 1.00 90.44 89 LEU A CA 1
ATOM 700 C C . LEU A 1 89 ? 22.366 -18.410 -10.690 1.00 90.44 89 LEU A C 1
ATOM 702 O O . LEU A 1 89 ? 22.975 -17.624 -11.420 1.00 90.44 89 LEU A O 1
ATOM 706 N N . VAL A 1 90 ? 22.180 -18.167 -9.402 1.00 89.12 90 VAL A N 1
ATOM 707 C CA . VAL A 1 90 ? 22.814 -17.071 -8.672 1.00 89.12 90 VAL A CA 1
ATOM 708 C C . VAL A 1 90 ? 23.671 -17.688 -7.582 1.00 89.12 90 VAL A C 1
ATOM 710 O O . VAL A 1 90 ? 23.158 -18.403 -6.727 1.00 89.12 90 VAL A O 1
ATOM 713 N N . ALA A 1 91 ? 24.976 -17.431 -7.632 1.00 88.31 91 ALA A N 1
ATOM 714 C CA . ALA A 1 91 ? 25.876 -17.776 -6.545 1.00 88.31 91 ALA A CA 1
ATOM 715 C C . ALA A 1 91 ? 25.965 -16.579 -5.589 1.00 88.31 91 ALA A C 1
ATOM 717 O O . ALA A 1 91 ? 26.145 -15.438 -6.021 1.00 88.31 91 ALA A O 1
ATOM 718 N N . LEU A 1 92 ? 25.830 -16.837 -4.294 1.00 85.75 92 LEU A N 1
ATOM 719 C CA . LEU A 1 92 ? 25.933 -15.838 -3.234 1.00 85.75 92 LEU A CA 1
ATOM 720 C C . LEU A 1 92 ? 27.055 -16.254 -2.289 1.00 85.75 92 LEU A C 1
ATOM 722 O O . LEU A 1 92 ? 27.038 -17.378 -1.794 1.00 85.75 92 LEU A O 1
ATOM 726 N N . ALA A 1 93 ? 28.019 -15.368 -2.043 1.00 85.19 93 ALA A N 1
ATOM 727 C CA . ALA A 1 93 ? 29.064 -15.621 -1.057 1.00 85.19 93 ALA A CA 1
ATOM 728 C C . ALA A 1 93 ? 28.445 -15.709 0.344 1.00 85.19 93 ALA A C 1
ATOM 730 O O . ALA A 1 93 ? 27.643 -14.850 0.721 1.00 85.19 93 ALA A O 1
ATOM 731 N N . VAL A 1 94 ? 28.824 -16.731 1.108 1.00 80.19 94 VAL A N 1
ATOM 732 C CA . VAL A 1 94 ? 28.520 -16.810 2.537 1.00 80.19 94 VAL A CA 1
ATOM 733 C C . VAL A 1 94 ? 29.642 -16.072 3.254 1.00 80.19 94 VAL A C 1
ATOM 735 O O . VAL A 1 94 ? 30.775 -16.547 3.322 1.00 80.19 94 VAL A O 1
ATOM 738 N N . ASP A 1 95 ? 29.358 -14.857 3.716 1.00 61.16 95 ASP A N 1
ATOM 739 C CA . ASP A 1 95 ? 30.332 -14.073 4.472 1.00 61.16 95 ASP A CA 1
ATOM 740 C C . ASP A 1 95 ? 30.448 -14.683 5.882 1.00 61.16 95 ASP A C 1
ATOM 742 O O . ASP A 1 95 ? 29.593 -14.473 6.744 1.00 61.16 95 ASP A O 1
ATOM 746 N N . GLU A 1 96 ? 31.498 -15.477 6.118 1.00 44.53 96 GLU A N 1
ATOM 747 C CA . GLU A 1 96 ? 31.879 -15.948 7.454 1.00 44.53 96 GLU A CA 1
ATOM 748 C C . GLU A 1 96 ? 32.354 -14.749 8.296 1.00 44.53 96 GLU A C 1
ATOM 750 O O . GLU A 1 96 ? 33.544 -14.447 8.368 1.00 44.53 96 GLU A O 1
ATOM 755 N N . GLY A 1 97 ? 31.415 -14.029 8.912 1.00 45.94 97 GLY A N 1
ATOM 756 C CA . GLY A 1 97 ? 31.598 -13.305 10.175 1.00 45.94 97 GLY A CA 1
ATOM 757 C C . GLY A 1 97 ? 32.912 -12.536 10.398 1.00 45.94 97 GLY A C 1
ATOM 758 O O . GLY A 1 97 ? 33.454 -12.587 11.503 1.00 45.94 97 GLY A O 1
ATOM 759 N N . LYS A 1 98 ? 33.443 -11.799 9.412 1.00 37.09 98 LYS A N 1
ATOM 760 C CA . LYS A 1 98 ? 34.608 -10.918 9.619 1.00 37.09 98 LYS A CA 1
ATOM 761 C C . LYS A 1 98 ? 34.221 -9.442 9.619 1.00 37.09 98 LYS A C 1
ATOM 763 O O . LYS A 1 98 ? 33.754 -8.894 8.623 1.00 37.09 98 LYS A O 1
ATOM 768 N N . LYS A 1 99 ? 34.493 -8.789 10.760 1.00 42.03 99 LYS A N 1
ATOM 769 C CA . LYS A 1 99 ? 34.461 -7.331 10.964 1.00 42.03 99 LYS A CA 1
ATOM 770 C C . LYS A 1 99 ? 35.139 -6.616 9.789 1.00 42.03 99 LYS A C 1
ATOM 772 O O . LYS A 1 99 ? 36.324 -6.827 9.534 1.00 42.03 99 LYS A O 1
ATOM 777 N N . ARG A 1 100 ? 34.400 -5.745 9.098 1.00 33.06 100 ARG A N 1
ATOM 778 C CA . ARG A 1 100 ? 34.966 -4.858 8.072 1.00 33.06 100 ARG A CA 1
ATOM 779 C C . ARG A 1 100 ? 35.999 -3.919 8.719 1.00 33.06 100 ARG A C 1
ATOM 781 O O . ARG A 1 100 ? 35.690 -3.332 9.755 1.00 33.06 100 ARG A O 1
ATOM 788 N N . PRO A 1 101 ? 37.196 -3.731 8.133 1.00 33.41 101 PRO A N 1
ATOM 789 C CA . PRO A 1 101 ? 38.135 -2.729 8.614 1.00 33.41 101 PRO A CA 1
ATOM 790 C C . PRO A 1 101 ? 37.594 -1.327 8.314 1.00 33.41 101 PRO A C 1
ATOM 792 O O . PRO A 1 101 ? 37.099 -1.053 7.218 1.00 33.41 101 PRO A O 1
ATOM 795 N N . SER A 1 102 ? 37.694 -0.434 9.298 1.00 35.69 102 SER A N 1
ATOM 796 C CA . SER A 1 102 ? 37.343 0.977 9.167 1.00 35.69 102 SER A CA 1
ATOM 797 C C . SER A 1 102 ? 38.183 1.627 8.065 1.00 35.69 102 SER A C 1
ATOM 799 O O . SER A 1 102 ? 39.402 1.757 8.199 1.00 35.69 102 SER A O 1
ATOM 801 N N . ARG A 1 103 ? 37.546 2.068 6.977 1.00 35.88 103 ARG A N 1
ATOM 802 C CA . ARG A 1 103 ? 38.180 2.972 6.011 1.00 35.88 103 ARG A CA 1
ATOM 803 C C . ARG A 1 103 ? 38.307 4.354 6.653 1.00 35.88 103 ARG A C 1
ATOM 805 O O . ARG A 1 103 ? 37.359 5.131 6.655 1.00 35.88 103 ARG A O 1
ATOM 812 N N . GLY A 1 104 ? 39.483 4.641 7.203 1.00 41.28 104 GLY A N 1
ATOM 813 C CA . GLY A 1 104 ? 39.905 5.994 7.546 1.00 41.28 104 GLY A CA 1
ATOM 814 C C . GLY A 1 104 ? 40.227 6.774 6.273 1.00 41.28 104 GLY A C 1
ATOM 815 O O . GLY A 1 104 ? 41.280 6.575 5.676 1.00 41.28 104 GLY A O 1
ATOM 816 N N . GLY A 1 105 ? 39.305 7.635 5.852 1.00 39.41 105 GLY A N 1
ATOM 817 C CA . GLY A 1 105 ? 39.567 8.746 4.937 1.00 39.41 105 GLY A CA 1
ATOM 818 C C . GLY A 1 105 ? 39.374 10.074 5.684 1.00 39.41 105 GLY A C 1
ATOM 819 O O . GLY A 1 105 ? 38.595 10.109 6.641 1.00 39.41 105 GLY A O 1
ATOM 820 N N . PRO A 1 106 ? 40.083 11.152 5.306 1.00 35.62 106 PRO A N 1
ATOM 821 C CA . PRO A 1 106 ? 40.007 12.431 6.007 1.00 35.62 106 PRO A CA 1
ATOM 822 C C . PRO A 1 106 ? 38.596 13.029 5.901 1.00 35.62 106 PRO A C 1
ATOM 824 O O . PRO A 1 106 ? 38.028 13.116 4.813 1.00 35.62 106 PRO A O 1
ATOM 827 N N . LYS A 1 107 ? 38.026 13.426 7.047 1.00 37.06 107 LYS A N 1
ATOM 828 C CA . LYS A 1 107 ? 36.714 14.086 7.129 1.00 37.06 107 LYS A CA 1
ATOM 829 C C . LYS A 1 107 ? 36.749 15.419 6.360 1.00 37.06 107 LYS A C 1
ATOM 831 O O . LYS A 1 107 ? 37.632 16.227 6.647 1.00 37.06 107 LYS A O 1
ATOM 836 N N . PRO A 1 108 ? 35.794 15.702 5.454 1.00 34.84 108 PRO A N 1
ATOM 837 C CA . PRO A 1 108 ? 35.602 17.053 4.948 1.00 34.84 108 PRO A CA 1
ATOM 838 C C . PRO A 1 108 ? 35.116 17.948 6.096 1.00 34.84 108 PRO A C 1
ATOM 840 O O . PRO A 1 108 ? 34.083 17.691 6.716 1.00 34.84 108 PRO A O 1
ATOM 843 N N . SER A 1 109 ? 35.891 18.982 6.414 1.00 37.56 109 SER A N 1
ATOM 844 C CA . SER A 1 109 ? 35.516 20.026 7.365 1.00 37.56 109 SER A CA 1
ATOM 845 C C . SER A 1 109 ? 34.379 20.861 6.773 1.00 37.56 109 SER A C 1
ATOM 847 O O . SER A 1 109 ? 34.597 21.557 5.782 1.00 37.56 109 SER A O 1
ATOM 849 N N . GLY A 1 110 ? 33.180 20.786 7.359 1.00 39.16 110 GLY A N 1
ATOM 850 C CA . GLY A 1 110 ? 32.071 21.678 6.999 1.00 39.16 110 GLY A CA 1
ATOM 851 C C . GLY A 1 110 ? 30.649 21.119 7.095 1.00 39.16 110 GLY A C 1
ATOM 852 O O . GLY A 1 110 ? 29.719 21.870 6.828 1.00 39.16 110 GLY A O 1
ATOM 853 N N . MET A 1 111 ? 30.434 19.850 7.465 1.00 33.12 111 MET A N 1
ATOM 854 C CA . MET A 1 111 ? 29.077 19.367 7.770 1.00 33.12 111 MET A CA 1
ATOM 855 C C . MET A 1 111 ? 28.772 19.496 9.269 1.00 33.12 111 MET A C 1
ATOM 857 O O . MET A 1 111 ? 29.630 19.112 10.070 1.00 33.12 111 MET A O 1
ATOM 861 N N . PRO A 1 112 ? 27.577 19.987 9.656 1.00 35.56 112 PRO A N 1
ATOM 862 C CA . PRO A 1 112 ? 27.130 19.928 11.042 1.00 35.56 112 PRO A CA 1
ATOM 863 C C . PRO A 1 112 ? 27.067 18.469 11.502 1.00 35.56 112 PRO A C 1
ATOM 865 O O . PRO A 1 112 ? 26.768 17.555 10.727 1.00 35.56 112 PRO A O 1
ATOM 868 N N . SER A 1 113 ? 27.389 18.241 12.769 1.00 41.75 113 SER A N 1
ATOM 869 C CA . SER A 1 113 ? 27.262 16.934 13.399 1.00 41.75 113 SER A CA 1
ATOM 870 C C . SER A 1 113 ? 25.804 16.468 13.386 1.00 41.75 113 SER A C 1
ATOM 872 O O . SER A 1 113 ? 24.869 17.266 13.360 1.00 41.75 113 SER A O 1
ATOM 874 N N . PHE A 1 114 ? 25.594 15.153 13.438 1.00 34.78 114 PHE A N 1
ATOM 875 C CA . PHE A 1 114 ? 24.252 14.570 13.515 1.00 34.78 114 PHE A CA 1
ATOM 876 C C . PHE A 1 114 ? 23.448 15.166 14.691 1.00 34.78 114 PHE A C 1
ATOM 878 O O . PHE A 1 114 ? 22.265 15.433 14.548 1.00 34.78 114 PHE A O 1
ATOM 885 N N . ALA A 1 115 ? 24.105 15.494 15.809 1.00 34.88 115 ALA A N 1
ATOM 886 C CA . ALA A 1 115 ? 23.492 16.176 16.951 1.00 34.88 115 ALA A CA 1
ATOM 887 C C . ALA A 1 115 ? 23.035 17.621 16.643 1.00 34.88 115 ALA A C 1
ATOM 889 O O . ALA A 1 115 ? 21.968 18.030 17.093 1.00 34.88 115 ALA A O 1
ATOM 890 N N . GLU A 1 116 ? 23.792 18.376 15.841 1.00 38.44 116 GLU A N 1
ATOM 891 C CA . GLU A 1 116 ? 23.441 19.746 15.419 1.00 38.44 116 GLU A CA 1
ATOM 892 C C . GLU A 1 116 ? 22.315 19.782 14.379 1.00 38.44 116 GLU A C 1
ATOM 894 O O . GLU A 1 116 ? 21.566 20.751 14.305 1.00 38.44 116 GLU A O 1
ATOM 899 N N . PHE A 1 117 ? 22.159 18.720 13.587 1.00 38.25 117 PHE A N 1
ATOM 900 C CA . PHE A 1 117 ? 21.049 18.598 12.641 1.00 38.25 117 PHE A CA 1
ATOM 901 C C . PHE A 1 117 ? 19.698 18.369 13.347 1.00 38.25 117 PHE A C 1
ATOM 903 O O . PHE A 1 117 ? 18.664 18.821 12.855 1.00 38.25 117 PHE A O 1
ATOM 910 N N . PHE A 1 118 ? 19.690 17.708 14.512 1.00 37.97 118 PHE A N 1
ATOM 911 C CA . PHE A 1 118 ? 18.461 17.384 15.252 1.00 37.97 118 PHE A CA 1
ATOM 912 C C . PHE A 1 118 ? 18.097 18.382 16.358 1.00 37.97 118 PHE A C 1
ATOM 914 O O . PHE A 1 118 ? 16.921 18.476 16.706 1.00 37.97 118 PHE A O 1
ATOM 921 N N . SER A 1 119 ? 19.044 19.177 16.868 1.00 37.59 119 SER A N 1
ATOM 922 C CA . SER A 1 119 ? 18.770 20.208 17.884 1.00 37.59 119 SER A CA 1
ATOM 923 C C . SER A 1 119 ? 17.899 21.371 17.378 1.00 37.59 119 SER A C 1
ATOM 925 O O . SER A 1 119 ? 17.357 22.120 18.187 1.00 37.59 119 SER A O 1
ATOM 927 N N . GLY A 1 120 ? 17.725 21.506 16.057 1.00 31.34 120 GLY A N 1
ATOM 928 C CA . GLY A 1 120 ? 16.852 22.501 15.423 1.00 31.34 120 GLY A CA 1
ATOM 929 C C . GLY A 1 120 ? 15.435 22.021 15.075 1.00 31.34 120 GLY A C 1
ATOM 930 O O . GLY A 1 120 ? 14.661 22.804 14.526 1.00 31.34 120 GLY A O 1
ATOM 931 N N . MET A 1 121 ? 15.071 20.759 15.342 1.00 29.97 121 MET A N 1
ATOM 932 C CA . MET A 1 121 ? 13.722 20.246 15.055 1.00 29.97 121 MET A CA 1
ATOM 933 C C . MET A 1 121 ? 12.771 20.431 16.253 1.00 29.97 121 MET A C 1
ATOM 935 O O . MET A 1 121 ? 13.174 20.173 17.387 1.00 29.97 121 MET A O 1
ATOM 939 N N . PRO A 1 122 ? 11.487 20.792 16.039 1.00 33.22 122 PRO A N 1
ATOM 940 C CA . PRO A 1 122 ? 10.489 20.809 17.106 1.00 33.22 122 PRO A CA 1
ATOM 941 C C . PRO A 1 122 ? 10.369 19.424 17.759 1.00 33.22 122 PRO A C 1
ATOM 943 O O . PRO A 1 122 ? 10.173 18.416 17.061 1.00 33.22 122 PRO A O 1
ATOM 946 N N . GLN A 1 123 ? 10.487 19.378 19.091 1.00 34.66 123 GLN A N 1
ATOM 947 C CA . GLN A 1 123 ? 10.325 18.167 19.901 1.00 34.66 123 GLN A CA 1
ATOM 948 C C . GLN A 1 123 ? 8.957 17.527 19.601 1.00 34.66 123 GLN A C 1
ATOM 950 O O . GLN A 1 123 ? 7.913 18.088 19.914 1.00 34.66 123 GLN A O 1
ATOM 955 N N . GLY A 1 124 ? 8.969 16.367 18.934 1.00 30.66 124 GLY A N 1
ATOM 956 C CA . GLY A 1 124 ? 7.764 15.641 18.501 1.00 30.66 124 GLY A CA 1
ATOM 957 C C . GLY A 1 124 ? 7.839 15.045 17.087 1.00 30.66 124 GLY A C 1
ATOM 958 O O . GLY A 1 124 ? 7.080 14.137 16.755 1.00 30.66 124 GLY A O 1
ATOM 959 N N . SER A 1 125 ? 8.798 15.475 16.262 1.00 33.09 125 SER A N 1
ATOM 960 C CA . SER A 1 125 ? 8.840 15.136 14.825 1.00 33.09 125 SER A CA 1
ATOM 961 C C . SER A 1 125 ? 9.295 13.701 14.481 1.00 33.09 125 SER A C 1
ATOM 963 O O . SER A 1 125 ? 9.162 13.266 13.338 1.00 33.09 125 SER A O 1
ATOM 965 N N . PHE A 1 126 ? 9.789 12.924 15.452 1.00 29.72 126 PHE A N 1
ATOM 966 C CA . PHE A 1 126 ? 10.377 11.593 15.217 1.00 29.72 126 PHE A CA 1
ATOM 967 C C . PHE A 1 126 ? 9.352 10.517 14.789 1.00 29.72 126 PHE A C 1
ATOM 969 O O . PHE A 1 126 ? 9.702 9.566 14.093 1.00 29.72 126 PHE A O 1
ATOM 976 N N . MET A 1 127 ? 8.067 10.673 15.133 1.00 30.45 127 MET A N 1
ATOM 977 C CA . MET A 1 127 ? 7.025 9.658 14.877 1.00 30.45 127 MET A CA 1
ATOM 978 C C . MET A 1 127 ? 6.309 9.789 13.517 1.00 30.45 127 MET A C 1
ATOM 980 O O . MET A 1 127 ? 5.461 8.960 13.182 1.00 30.45 127 MET A O 1
ATOM 984 N N . HIS A 1 128 ? 6.649 10.785 12.691 1.00 35.44 128 HIS A N 1
ATOM 985 C CA . HIS A 1 128 ? 5.907 11.112 11.461 1.00 35.44 128 HIS A CA 1
ATOM 986 C C . HIS A 1 128 ? 6.443 10.476 10.157 1.00 35.44 128 HIS A C 1
ATOM 988 O O . HIS A 1 128 ? 6.022 10.859 9.068 1.00 35.44 128 HIS A O 1
ATOM 994 N N . PHE A 1 129 ? 7.305 9.454 10.222 1.00 29.95 129 PHE A N 1
ATOM 995 C CA . PHE A 1 129 ? 8.035 8.951 9.042 1.00 29.95 129 PHE A CA 1
ATOM 996 C C . PHE A 1 129 ? 7.381 7.832 8.192 1.00 29.95 129 PHE A C 1
ATOM 998 O O . PHE A 1 129 ? 8.012 7.352 7.253 1.00 29.95 129 PHE A O 1
ATOM 1005 N N . PHE A 1 130 ? 6.126 7.402 8.414 1.00 34.31 130 PHE A N 1
ATOM 1006 C CA . PHE A 1 130 ? 5.586 6.229 7.682 1.00 34.31 130 PHE A CA 1
ATOM 1007 C C . PHE A 1 130 ? 4.161 6.390 7.103 1.00 34.31 130 PHE A C 1
ATOM 1009 O O . PHE A 1 130 ? 3.195 6.463 7.865 1.00 34.31 130 PHE A O 1
ATOM 1016 N N . PRO A 1 131 ? 3.964 6.324 5.766 1.00 31.89 131 PRO A N 1
ATOM 1017 C CA . PRO A 1 131 ? 2.637 6.310 5.148 1.00 31.89 131 PRO A CA 1
ATOM 1018 C C . PRO A 1 131 ? 2.093 4.880 4.926 1.00 31.89 131 PRO A C 1
ATOM 1020 O O . PRO A 1 131 ? 2.814 3.977 4.506 1.00 31.89 131 PRO A O 1
ATOM 1023 N N . GLY A 1 132 ? 0.782 4.681 5.140 1.00 37.12 132 GLY A N 1
ATOM 1024 C CA . GLY A 1 132 ? 0.005 3.578 4.542 1.00 37.12 132 GLY A CA 1
ATOM 1025 C C . GLY A 1 132 ? -0.756 2.652 5.509 1.00 37.12 132 GLY A C 1
ATOM 1026 O O . GLY A 1 132 ? -0.163 1.895 6.277 1.00 37.12 132 GLY A O 1
ATOM 1027 N N . GLY A 1 133 ? -2.093 2.648 5.398 1.00 34.81 133 GLY A N 1
ATOM 1028 C CA . GLY A 1 133 ? -3.044 1.902 6.243 1.00 34.81 133 GLY A CA 1
ATOM 1029 C C . GLY A 1 133 ? -3.401 0.470 5.806 1.00 34.81 133 GLY A C 1
ATOM 1030 O O . GLY A 1 133 ? -4.376 -0.082 6.304 1.00 34.81 133 GLY A O 1
ATOM 1031 N N . ARG A 1 134 ? -2.652 -0.168 4.893 1.00 35.19 134 ARG A N 1
ATOM 1032 C CA . ARG A 1 134 ? -2.954 -1.549 4.436 1.00 35.19 134 ARG A CA 1
ATOM 1033 C C . ARG A 1 134 ? -2.312 -2.674 5.265 1.00 35.19 134 ARG A C 1
ATOM 1035 O O . ARG A 1 134 ? -2.614 -3.834 5.018 1.00 35.19 134 ARG A O 1
ATOM 1042 N N . PHE A 1 135 ? -1.500 -2.350 6.274 1.00 40.62 135 PHE A N 1
ATOM 1043 C CA . PHE A 1 135 ? -0.742 -3.334 7.070 1.00 40.62 135 PHE A CA 1
ATOM 1044 C C . PHE A 1 135 ? -0.934 -3.196 8.590 1.00 40.62 135 PHE A C 1
ATOM 1046 O O . PHE A 1 135 ? -0.133 -3.704 9.367 1.00 40.62 135 PHE A O 1
ATOM 1053 N N . ILE A 1 136 ? -1.998 -2.519 9.034 1.00 45.41 136 ILE A N 1
ATOM 1054 C CA . ILE A 1 136 ? -2.323 -2.396 10.468 1.00 45.41 136 ILE A CA 1
ATOM 1055 C C . ILE A 1 136 ? -2.779 -3.752 11.036 1.00 45.41 136 ILE A C 1
ATOM 1057 O O . ILE A 1 136 ? -2.454 -4.097 12.165 1.00 45.41 136 ILE A O 1
ATOM 1061 N N . ASN A 1 137 ? -3.471 -4.564 10.234 1.00 47.22 137 ASN A N 1
ATOM 1062 C CA . ASN A 1 137 ? -4.083 -5.813 10.693 1.00 47.22 137 ASN A CA 1
ATOM 1063 C C . ASN A 1 137 ? -3.054 -6.873 11.172 1.00 47.22 137 ASN A C 1
ATOM 1065 O O . ASN A 1 137 ? -3.255 -7.425 12.250 1.00 47.22 137 ASN A O 1
ATOM 1069 N N . PRO A 1 138 ? -1.922 -7.121 10.475 1.00 49.91 138 PRO A N 1
ATOM 1070 C CA . PRO A 1 138 ? -0.879 -8.022 10.978 1.00 49.91 138 PRO A CA 1
ATOM 1071 C C . PRO A 1 138 ? -0.225 -7.542 12.280 1.00 49.91 138 PRO A C 1
ATOM 1073 O O . PRO A 1 138 ? -0.033 -8.342 13.183 1.00 49.91 138 PRO A O 1
ATOM 1076 N N . ILE A 1 139 ? 0.060 -6.241 12.408 1.00 52.09 139 ILE A N 1
ATOM 1077 C CA . ILE A 1 139 ? 0.685 -5.665 13.611 1.00 52.09 139 ILE A CA 1
ATOM 1078 C C . ILE A 1 139 ? -0.258 -5.781 14.811 1.00 52.09 139 ILE A C 1
ATOM 1080 O O . ILE A 1 139 ? 0.147 -6.255 15.865 1.00 52.09 139 ILE A O 1
ATOM 1084 N N . VAL A 1 140 ? -1.529 -5.413 14.635 1.00 54.81 140 VAL A N 1
ATOM 1085 C CA . VAL A 1 140 ? -2.547 -5.505 15.692 1.00 54.81 140 VAL A CA 1
ATOM 1086 C C . VAL A 1 140 ? -2.754 -6.957 16.126 1.00 54.81 140 VAL A C 1
ATOM 1088 O O . VAL A 1 140 ? -2.785 -7.239 17.321 1.00 54.81 140 VAL A O 1
ATOM 1091 N N . LYS A 1 141 ? -2.811 -7.901 15.177 1.00 62.78 141 LYS A N 1
ATOM 1092 C CA . LYS A 1 141 ? -2.871 -9.336 15.491 1.00 62.78 141 LYS A CA 1
ATOM 1093 C C . LYS A 1 141 ? -1.645 -9.810 16.273 1.00 62.78 141 LYS A C 1
ATOM 1095 O O . LYS A 1 141 ? -1.816 -10.513 17.263 1.00 62.78 141 LYS A O 1
ATOM 1100 N N . SER A 1 142 ? -0.440 -9.403 15.872 1.00 71.50 142 SER A N 1
ATOM 1101 C CA . SER A 1 142 ? 0.793 -9.764 16.581 1.00 71.50 142 SER A CA 1
ATOM 1102 C C . SER A 1 142 ? 0.850 -9.163 17.985 1.00 71.50 142 SER A C 1
ATOM 1104 O O . SER A 1 142 ? 1.227 -9.866 18.910 1.00 71.50 142 SER A O 1
ATOM 1106 N N . ILE A 1 143 ? 0.408 -7.914 18.177 1.00 66.38 143 ILE A N 1
ATOM 1107 C CA . ILE A 1 143 ? 0.336 -7.273 19.501 1.00 66.38 143 ILE A CA 1
ATOM 1108 C C . ILE A 1 143 ? -0.647 -8.013 20.415 1.00 66.38 143 ILE A C 1
ATOM 1110 O O . ILE A 1 143 ? -0.332 -8.266 21.575 1.00 66.38 143 ILE A O 1
ATOM 1114 N N . HIS A 1 144 ? -1.823 -8.404 19.910 1.00 73.19 144 HIS A N 1
ATOM 1115 C CA . HIS A 1 144 ? -2.779 -9.189 20.698 1.00 73.19 144 HIS A CA 1
ATOM 1116 C C . HIS A 1 144 ? -2.250 -10.577 21.068 1.00 73.19 144 HIS A C 1
ATOM 1118 O O . HIS A 1 144 ? -2.611 -11.083 22.126 1.00 73.19 144 HIS A O 1
ATOM 1124 N N . ALA A 1 145 ? -1.384 -11.156 20.235 1.00 80.12 145 ALA A N 1
ATOM 1125 C CA . ALA A 1 145 ? -0.778 -12.459 20.472 1.00 80.12 145 ALA A CA 1
ATOM 1126 C C . ALA A 1 145 ? 0.385 -12.440 21.484 1.00 80.12 145 ALA A C 1
ATOM 1128 O O . ALA A 1 145 ? 0.829 -13.510 21.890 1.00 80.12 145 ALA A O 1
ATOM 1129 N N . ILE A 1 146 ? 0.882 -11.268 21.907 1.00 80.25 146 ILE A N 1
ATOM 1130 C CA . ILE A 1 146 ? 1.895 -11.184 22.971 1.00 80.25 146 ILE A CA 1
ATOM 1131 C C . ILE A 1 146 ? 1.228 -11.525 24.320 1.00 80.25 146 ILE A C 1
ATOM 1133 O O . ILE A 1 146 ? 0.181 -10.943 24.631 1.00 80.25 146 ILE A O 1
ATOM 1137 N N . PRO A 1 147 ? 1.804 -12.421 25.141 1.00 85.25 147 PRO A N 1
ATOM 1138 C CA . PRO A 1 147 ? 1.289 -12.708 26.478 1.00 85.25 147 PRO A CA 1
ATOM 1139 C C . PRO A 1 147 ? 1.272 -11.477 27.392 1.00 85.25 147 PRO A C 1
ATOM 1141 O O . PRO A 1 147 ? 2.184 -10.649 27.362 1.00 85.25 147 PRO A O 1
ATOM 1144 N N . GLU A 1 148 ? 0.260 -11.379 28.258 1.00 84.50 148 GLU A N 1
ATOM 1145 C CA . GLU A 1 148 ? 0.123 -10.241 29.179 1.00 84.50 148 GLU A CA 1
ATOM 1146 C C . GLU A 1 148 ? 1.306 -10.023 30.135 1.00 84.50 148 GLU A C 1
ATOM 1148 O O . GLU A 1 148 ? 1.646 -8.864 30.357 1.00 84.50 148 GLU A O 1
ATOM 1153 N N . PRO A 1 149 ? 2.012 -11.052 30.649 1.00 83.06 149 PRO A N 1
ATOM 1154 C CA . PRO A 1 149 ? 3.200 -10.821 31.472 1.00 83.06 149 PRO A CA 1
ATOM 1155 C C . PRO A 1 149 ? 4.297 -10.035 30.745 1.00 83.06 149 PRO A C 1
ATOM 1157 O O . PRO A 1 149 ? 4.934 -9.175 31.343 1.00 83.06 149 PRO A O 1
ATOM 1160 N N . VAL A 1 150 ? 4.484 -10.279 29.443 1.00 79.69 150 VAL A N 1
ATOM 1161 C CA . VAL A 1 150 ? 5.473 -9.556 28.630 1.00 79.69 150 VAL A CA 1
ATOM 1162 C C . VAL A 1 150 ? 5.021 -8.119 28.391 1.00 79.69 150 VAL A C 1
ATOM 1164 O O . VAL A 1 150 ? 5.814 -7.193 28.542 1.00 79.69 150 VAL A O 1
ATOM 1167 N N . LYS A 1 151 ? 3.738 -7.912 28.068 1.00 80.44 151 LYS A N 1
ATOM 1168 C CA . LYS A 1 151 ? 3.172 -6.561 27.909 1.00 80.44 151 LYS A CA 1
ATOM 1169 C C . LYS A 1 151 ? 3.283 -5.749 29.196 1.00 80.44 151 LYS A C 1
ATOM 1171 O O . LYS A 1 151 ? 3.676 -4.588 29.136 1.00 80.44 151 LYS A O 1
ATOM 1176 N N . ASN A 1 152 ? 2.973 -6.366 30.335 1.00 83.94 152 ASN A N 1
ATOM 1177 C CA . ASN A 1 152 ? 3.096 -5.742 31.645 1.00 83.94 152 ASN A CA 1
ATOM 1178 C C . ASN A 1 152 ? 4.559 -5.431 31.965 1.00 83.94 152 ASN A C 1
ATOM 1180 O O . ASN A 1 152 ? 4.831 -4.309 32.347 1.00 83.94 152 ASN A O 1
ATOM 1184 N N . GLY A 1 153 ? 5.509 -6.327 31.672 1.00 80.75 153 GLY A N 1
ATOM 1185 C CA . GLY A 1 153 ? 6.937 -6.042 31.858 1.00 80.75 153 GLY A CA 1
ATOM 1186 C C . GLY A 1 153 ? 7.412 -4.792 31.104 1.00 80.75 153 GLY A C 1
ATOM 1187 O O . GLY A 1 153 ? 8.045 -3.920 31.690 1.00 80.75 153 GLY A O 1
ATOM 1188 N N . PHE A 1 154 ? 7.047 -4.643 29.823 1.00 80.94 154 PHE A N 1
ATOM 1189 C CA . PHE A 1 154 ? 7.365 -3.421 29.065 1.00 80.94 154 PHE A CA 1
ATOM 1190 C C . PHE A 1 154 ? 6.637 -2.181 29.599 1.00 80.94 154 PHE A C 1
ATOM 1192 O O . PHE A 1 154 ? 7.190 -1.081 29.582 1.00 80.94 154 PHE A O 1
ATOM 1199 N N . LYS A 1 155 ? 5.391 -2.346 30.052 1.00 80.88 155 LYS A N 1
ATOM 1200 C CA . LYS A 1 155 ? 4.584 -1.264 30.616 1.00 80.88 155 LYS A CA 1
ATOM 1201 C C . LYS A 1 155 ? 5.164 -0.768 31.941 1.00 80.88 155 LYS A C 1
ATOM 1203 O O . LYS A 1 155 ? 5.308 0.438 32.105 1.00 80.88 155 LYS A O 1
ATOM 1208 N N . ASP A 1 156 ? 5.498 -1.680 32.843 1.00 82.88 156 ASP A N 1
ATOM 1209 C CA . ASP A 1 156 ? 6.006 -1.389 34.181 1.00 82.88 156 ASP A CA 1
ATOM 1210 C C . ASP A 1 156 ? 7.379 -0.711 34.080 1.00 82.88 156 ASP A C 1
ATOM 1212 O O . ASP A 1 156 ? 7.572 0.357 34.658 1.00 82.88 156 ASP A O 1
ATOM 1216 N N . ALA A 1 157 ? 8.266 -1.213 33.209 1.00 78.69 157 ALA A N 1
ATOM 1217 C CA . ALA A 1 157 ? 9.544 -0.561 32.914 1.00 78.69 157 ALA A CA 1
ATOM 1218 C C . ALA A 1 157 ? 9.360 0.875 32.375 1.00 78.69 157 ALA A C 1
ATOM 1220 O O . ALA A 1 157 ? 10.066 1.802 32.775 1.00 78.69 157 ALA A O 1
ATOM 1221 N N . GLY A 1 158 ? 8.377 1.090 31.492 1.00 77.69 158 GLY A N 1
ATOM 1222 C CA . GLY A 1 158 ? 8.039 2.423 30.985 1.00 77.69 158 GLY A CA 1
ATOM 1223 C C . GLY A 1 158 ? 7.503 3.368 32.068 1.00 77.69 158 GLY A C 1
ATOM 1224 O O . GLY A 1 158 ? 7.867 4.545 32.090 1.00 77.69 158 GLY A O 1
ATOM 1225 N N . ILE A 1 159 ? 6.670 2.855 32.980 1.00 80.25 159 ILE A N 1
ATOM 1226 C CA . ILE A 1 159 ? 6.146 3.610 34.126 1.00 80.25 159 ILE A CA 1
ATOM 1227 C C . ILE A 1 159 ? 7.292 4.011 35.056 1.00 80.25 159 ILE A C 1
ATOM 1229 O O . ILE A 1 159 ? 7.388 5.182 35.406 1.00 80.25 159 ILE A O 1
ATOM 1233 N N . HIS A 1 160 ? 8.205 3.101 35.394 1.00 83.38 160 HIS A N 1
ATOM 1234 C CA . HIS A 1 160 ? 9.323 3.410 36.287 1.00 83.38 160 HIS A CA 1
ATOM 1235 C C . HIS A 1 160 ? 10.310 4.421 35.686 1.00 83.38 160 HIS A C 1
ATOM 1237 O O . HIS A 1 160 ? 10.768 5.326 36.389 1.00 83.38 160 HIS A O 1
ATOM 1243 N N . ILE A 1 161 ? 10.595 4.355 34.379 1.00 80.12 161 ILE A N 1
ATOM 1244 C CA . ILE A 1 161 ? 11.392 5.386 33.682 1.00 80.12 161 ILE A CA 1
ATOM 1245 C C . ILE A 1 161 ? 10.697 6.754 33.740 1.00 80.12 161 ILE A C 1
ATOM 1247 O O . ILE A 1 161 ? 11.352 7.778 33.949 1.00 80.12 161 ILE A O 1
ATOM 1251 N N . PHE A 1 162 ? 9.372 6.786 33.579 1.00 83.44 162 PHE A N 1
ATOM 1252 C CA . PHE A 1 162 ? 8.594 8.019 33.673 1.00 83.44 162 PHE A CA 1
ATOM 1253 C C . PHE A 1 162 ? 8.570 8.584 35.101 1.00 83.44 162 PHE A C 1
ATOM 1255 O O . PHE A 1 162 ? 8.891 9.754 35.304 1.00 83.44 162 PHE A O 1
ATOM 1262 N N . GLU A 1 163 ? 8.239 7.761 36.097 1.00 81.12 163 GLU A N 1
ATOM 1263 C CA . GLU A 1 163 ? 8.109 8.171 37.502 1.00 81.12 163 GLU A CA 1
ATOM 1264 C C . GLU A 1 163 ? 9.446 8.599 38.120 1.00 81.12 163 GLU A C 1
ATOM 1266 O O . GLU A 1 163 ? 9.480 9.475 38.982 1.00 81.12 163 GLU A O 1
ATOM 1271 N N . SER A 1 164 ? 10.557 8.038 37.640 1.00 85.25 164 SER A N 1
ATOM 1272 C CA . SER A 1 164 ? 11.911 8.435 38.048 1.00 85.25 164 SER A CA 1
ATOM 1273 C C . SER A 1 164 ? 12.412 9.729 37.392 1.00 85.25 164 SER A C 1
ATOM 1275 O O . SER A 1 164 ? 13.518 10.174 37.698 1.00 85.25 164 SER A O 1
ATOM 1277 N N . GLY A 1 165 ? 11.627 10.346 36.499 1.00 88.31 165 GLY A N 1
ATOM 1278 C CA . GLY A 1 165 ? 12.013 11.566 35.786 1.00 88.31 165 GLY A CA 1
ATOM 1279 C C . GLY A 1 165 ? 13.114 11.354 34.740 1.00 88.31 165 GLY A C 1
ATOM 1280 O O . GLY A 1 165 ? 13.749 12.315 34.318 1.00 88.31 165 GLY A O 1
ATOM 1281 N N . GLN A 1 166 ? 13.352 10.111 34.304 1.00 90.12 166 GLN A N 1
ATOM 1282 C CA . GLN A 1 166 ? 14.432 9.754 33.372 1.00 90.12 166 GLN A CA 1
ATOM 1283 C C . GLN A 1 166 ? 13.998 9.744 31.899 1.00 90.12 166 GLN A C 1
ATOM 1285 O O . GLN A 1 166 ? 14.774 9.346 31.032 1.00 90.12 166 GLN A O 1
ATOM 1290 N N . MET A 1 167 ? 12.773 10.182 31.590 1.00 84.12 167 MET A N 1
ATOM 1291 C CA . MET A 1 167 ? 12.223 10.140 30.230 1.00 84.12 167 MET A CA 1
ATOM 1292 C C . MET A 1 167 ? 13.067 10.941 29.225 1.00 84.12 167 MET A C 1
ATOM 1294 O O . MET A 1 167 ? 13.268 10.490 28.102 1.00 84.12 167 MET A O 1
ATOM 1298 N N . GLU A 1 168 ? 13.603 12.098 29.618 1.00 81.38 168 GLU A N 1
ATOM 1299 C CA . GLU A 1 168 ? 14.459 12.906 28.738 1.00 81.38 168 GLU A CA 1
ATOM 1300 C C . GLU A 1 168 ? 15.757 12.167 28.377 1.00 81.38 168 GLU A C 1
ATOM 1302 O O . GLU A 1 168 ? 16.099 12.047 27.199 1.00 81.38 168 GLU A O 1
ATOM 1307 N N . ASN A 1 169 ? 16.416 11.563 29.370 1.00 86.50 169 ASN A N 1
ATOM 1308 C CA . ASN A 1 169 ? 17.611 10.750 29.153 1.00 86.50 169 ASN A CA 1
ATOM 1309 C C . ASN A 1 169 ? 17.307 9.504 28.311 1.00 86.50 169 ASN A C 1
ATOM 1311 O O . ASN A 1 169 ? 18.078 9.176 27.412 1.00 86.50 169 ASN A O 1
ATOM 1315 N N . PHE A 1 170 ? 16.174 8.834 28.560 1.00 85.50 170 PHE A N 1
ATOM 1316 C CA . PHE A 1 170 ? 15.715 7.695 27.761 1.00 85.50 170 PHE A CA 1
ATOM 1317 C C . PHE A 1 170 ? 15.546 8.083 26.286 1.00 85.50 170 PHE A C 1
ATOM 1319 O O . PHE A 1 170 ? 16.032 7.386 25.395 1.00 85.50 170 PHE A O 1
ATOM 1326 N N . MET A 1 171 ? 14.904 9.222 26.013 1.00 81.00 171 MET A N 1
ATOM 1327 C CA . MET A 1 171 ? 14.705 9.713 24.648 1.00 81.00 171 MET A CA 1
ATOM 1328 C C . MET A 1 171 ? 16.026 10.100 23.972 1.00 81.00 171 MET A C 1
ATOM 1330 O O . MET A 1 171 ? 16.171 9.876 22.769 1.00 81.00 171 MET A O 1
ATOM 1334 N N . ALA A 1 172 ? 17.004 10.609 24.728 1.00 81.81 172 ALA A N 1
ATOM 1335 C CA . ALA A 1 172 ? 18.335 10.920 24.210 1.00 81.81 172 ALA A CA 1
ATOM 1336 C C . ALA A 1 172 ? 19.106 9.665 23.753 1.00 81.81 172 ALA A C 1
ATOM 1338 O O . ALA A 1 172 ? 19.822 9.718 22.752 1.00 81.81 172 ALA A O 1
ATOM 1339 N N . ILE A 1 173 ? 18.932 8.527 24.435 1.00 86.88 173 ILE A N 1
ATOM 1340 C CA . ILE A 1 173 ? 19.615 7.265 24.095 1.00 86.88 173 ILE A CA 1
ATOM 1341 C C . ILE A 1 173 ? 18.804 6.336 23.175 1.00 86.88 173 ILE A C 1
ATOM 1343 O O . ILE A 1 173 ? 19.350 5.372 22.631 1.00 86.88 173 ILE A O 1
ATOM 1347 N N . ALA A 1 174 ? 17.514 6.616 22.960 1.00 83.19 174 ALA A N 1
ATOM 1348 C CA . ALA A 1 174 ? 16.621 5.804 22.131 1.00 83.19 174 ALA A CA 1
ATOM 1349 C C . ALA A 1 174 ? 17.163 5.496 20.714 1.00 83.19 174 ALA A C 1
ATOM 1351 O O . ALA A 1 174 ? 17.001 4.356 20.268 1.00 83.19 174 ALA A O 1
ATOM 1352 N N . PRO A 1 175 ? 17.848 6.419 20.000 1.00 83.25 175 PRO A N 1
ATOM 1353 C CA . PRO A 1 175 ? 18.451 6.107 18.702 1.00 83.25 175 PRO A CA 1
ATOM 1354 C C . PRO A 1 175 ? 19.476 4.963 18.759 1.00 83.25 175 PRO A C 1
ATOM 1356 O O . PRO A 1 175 ? 19.450 4.082 17.899 1.00 83.25 175 PRO A O 1
ATOM 1359 N N . ASN A 1 176 ? 20.317 4.922 19.799 1.00 83.56 176 ASN A N 1
ATOM 1360 C CA . ASN A 1 176 ? 21.330 3.875 19.977 1.00 83.56 176 ASN A CA 1
ATOM 1361 C C . ASN A 1 176 ? 20.675 2.519 20.279 1.00 83.56 176 ASN A C 1
ATOM 1363 O O . ASN A 1 176 ? 21.056 1.497 19.709 1.00 83.56 176 ASN A O 1
ATOM 1367 N N . ILE A 1 177 ? 19.637 2.515 21.126 1.00 84.69 177 ILE A N 1
ATOM 1368 C CA . ILE A 1 177 ? 18.834 1.318 21.427 1.00 84.69 177 ILE A CA 1
ATOM 1369 C C . ILE A 1 177 ? 18.215 0.753 20.141 1.00 84.69 177 ILE A C 1
ATOM 1371 O O . ILE A 1 177 ? 18.277 -0.453 19.891 1.00 84.69 177 ILE A O 1
ATOM 1375 N N . LEU A 1 178 ? 17.646 1.619 19.295 1.00 81.62 178 LEU A N 1
ATOM 1376 C CA . LEU A 1 178 ? 17.052 1.219 18.019 1.00 81.62 178 LEU A CA 1
ATOM 1377 C C . LEU A 1 178 ? 18.088 0.643 17.049 1.00 81.62 178 LEU A C 1
ATOM 1379 O O . LEU A 1 178 ? 17.792 -0.337 16.364 1.00 81.62 178 LEU A O 1
ATOM 1383 N N . GLU A 1 179 ? 19.295 1.209 16.990 1.00 82.75 179 GLU A N 1
ATOM 1384 C CA . GLU A 1 179 ? 20.374 0.696 16.142 1.00 82.75 179 GLU A CA 1
ATOM 1385 C C . GLU A 1 179 ? 20.837 -0.701 16.585 1.00 82.75 179 GLU A C 1
ATOM 1387 O O . GLU A 1 179 ? 20.959 -1.604 15.752 1.00 82.75 179 GLU A O 1
ATOM 1392 N N . ILE A 1 180 ? 20.989 -0.920 17.895 1.00 87.94 180 ILE A N 1
ATOM 1393 C CA . ILE A 1 180 ? 21.331 -2.228 18.473 1.00 87.94 180 ILE A CA 1
ATOM 1394 C C . ILE A 1 180 ? 20.242 -3.265 18.157 1.00 87.94 180 ILE A C 1
ATOM 1396 O O . ILE A 1 180 ? 20.537 -4.345 17.635 1.00 87.94 180 ILE A O 1
ATOM 1400 N N . MET A 1 181 ? 18.970 -2.925 18.399 1.00 88.38 181 MET A N 1
ATOM 1401 C CA . MET A 1 181 ? 17.833 -3.805 18.096 1.00 88.38 181 MET A CA 1
ATOM 1402 C C . MET A 1 181 ? 17.733 -4.122 16.601 1.00 88.38 181 MET A C 1
ATOM 1404 O O . MET A 1 181 ? 17.388 -5.243 16.212 1.00 88.38 181 MET A O 1
ATOM 1408 N N . ARG A 1 182 ? 18.065 -3.153 15.742 1.00 83.50 182 ARG A N 1
ATOM 1409 C CA . ARG A 1 182 ? 18.096 -3.332 14.289 1.00 83.50 182 ARG A CA 1
ATOM 1410 C C . ARG A 1 182 ? 19.180 -4.318 13.868 1.00 83.50 182 ARG A C 1
ATOM 1412 O O . ARG A 1 182 ? 18.880 -5.203 13.068 1.00 83.50 182 ARG A O 1
ATOM 1419 N N . GLY A 1 183 ? 20.401 -4.171 14.385 1.00 86.19 183 GLY A N 1
ATOM 1420 C CA . GLY A 1 183 ? 21.507 -5.092 14.110 1.00 86.19 183 GLY A CA 1
ATOM 1421 C C . GLY A 1 183 ? 21.139 -6.523 14.495 1.00 86.19 183 GLY A C 1
ATOM 1422 O O . GLY A 1 183 ? 21.196 -7.427 13.664 1.00 86.19 183 GLY A O 1
ATOM 1423 N N . PHE A 1 184 ? 20.607 -6.696 15.706 1.00 91.06 184 PHE A N 1
ATOM 1424 C CA . PHE A 1 184 ? 20.148 -7.999 16.176 1.00 91.06 184 PHE A CA 1
ATOM 1425 C C . PHE A 1 184 ? 19.058 -8.609 15.289 1.00 91.06 184 PHE A C 1
ATOM 1427 O O . PHE A 1 184 ? 19.142 -9.783 14.928 1.00 91.06 184 PHE A O 1
ATOM 1434 N N . THR A 1 185 ? 18.044 -7.821 14.916 1.00 85.94 185 THR A N 1
ATOM 1435 C CA . THR A 1 185 ? 16.928 -8.305 14.088 1.00 85.94 185 THR A CA 1
ATOM 1436 C C . THR A 1 185 ? 17.407 -8.695 12.687 1.00 85.94 185 THR A C 1
ATOM 1438 O O . THR A 1 185 ? 16.953 -9.698 12.143 1.00 85.94 185 THR A O 1
ATOM 1441 N N . ALA A 1 186 ? 18.359 -7.953 12.115 1.00 81.81 186 ALA A N 1
ATOM 1442 C CA . ALA A 1 186 ? 18.959 -8.280 10.823 1.00 81.81 186 ALA A CA 1
ATOM 1443 C C . ALA A 1 186 ? 19.732 -9.610 10.856 1.00 81.81 186 ALA A C 1
ATOM 1445 O O . ALA A 1 186 ? 19.629 -10.414 9.930 1.00 81.81 186 ALA A O 1
ATOM 1446 N N . GLU A 1 187 ? 20.492 -9.854 11.921 1.00 86.44 187 GLU A N 1
ATOM 1447 C CA . GLU A 1 187 ? 21.326 -11.052 12.055 1.00 86.44 187 GLU A CA 1
ATOM 1448 C C . GLU A 1 187 ? 20.519 -12.299 12.433 1.00 86.44 187 GLU A C 1
ATOM 1450 O O . GLU A 1 187 ? 20.801 -13.394 11.946 1.00 86.44 187 GLU A O 1
ATOM 1455 N N . ASN A 1 188 ? 19.507 -12.140 13.290 1.00 85.38 188 ASN A N 1
ATOM 1456 C CA . ASN A 1 188 ? 18.863 -13.270 13.963 1.00 85.38 188 ASN A CA 1
ATOM 1457 C C . ASN A 1 188 ? 17.407 -13.502 13.561 1.00 85.38 188 ASN A C 1
ATOM 1459 O O . ASN A 1 188 ? 16.877 -14.565 13.868 1.00 85.38 188 ASN A O 1
ATOM 1463 N N . LEU A 1 189 ? 16.754 -12.530 12.921 1.00 85.00 189 LEU A N 1
ATOM 1464 C CA . LEU A 1 189 ? 15.332 -12.591 12.580 1.00 85.00 189 LEU A CA 1
ATOM 1465 C C . LEU A 1 189 ? 15.062 -12.197 11.119 1.00 85.00 189 LEU A C 1
ATOM 1467 O O . LEU A 1 189 ? 13.913 -11.961 10.773 1.00 85.00 189 LEU A O 1
ATOM 1471 N N . SER A 1 190 ? 16.069 -12.101 10.242 1.00 76.25 190 SER A N 1
ATOM 1472 C CA . SER A 1 190 ? 15.879 -11.640 8.853 1.00 76.25 190 SER A CA 1
ATOM 1473 C C . SER A 1 190 ? 15.163 -12.643 7.947 1.00 76.25 190 SER A C 1
ATOM 1475 O O . SER A 1 190 ? 14.697 -12.267 6.867 1.00 76.25 190 SER A O 1
ATOM 1477 N N . VAL A 1 191 ? 15.037 -13.896 8.388 1.00 78.62 191 VAL A N 1
ATOM 1478 C CA . VAL A 1 191 ? 14.326 -14.965 7.682 1.00 78.62 191 VAL A CA 1
ATOM 1479 C C . VAL A 1 191 ? 13.181 -15.477 8.551 1.00 78.62 191 VAL A C 1
ATOM 1481 O O . VAL A 1 191 ? 13.359 -15.719 9.740 1.00 78.62 191 VAL A O 1
ATOM 1484 N N . GLU A 1 192 ? 12.007 -15.686 7.954 1.00 73.00 192 GLU A N 1
ATOM 1485 C CA . GLU A 1 192 ? 10.787 -16.070 8.678 1.00 73.00 192 GLU A CA 1
ATOM 1486 C C . GLU A 1 192 ? 10.939 -17.386 9.462 1.00 73.00 192 GLU A C 1
ATOM 1488 O O . GLU A 1 192 ? 10.451 -17.484 10.585 1.00 73.00 192 GLU A O 1
ATOM 1493 N N . SER A 1 193 ? 11.723 -18.342 8.950 1.00 69.62 193 SER A N 1
ATOM 1494 C CA . SER A 1 193 ? 12.049 -19.591 9.656 1.00 69.62 193 SER A CA 1
ATOM 1495 C C . SER A 1 193 ? 12.840 -19.377 10.951 1.00 69.62 193 SER A C 1
ATOM 1497 O O . SER A 1 193 ? 12.690 -20.137 11.903 1.00 69.62 193 SER A O 1
ATOM 1499 N N . GLN A 1 194 ? 13.646 -18.314 11.046 1.00 75.12 194 GLN A N 1
ATOM 1500 C CA . GLN A 1 194 ? 14.391 -17.989 12.269 1.00 75.12 194 GLN A CA 1
ATOM 1501 C C . GLN A 1 194 ? 13.479 -17.456 13.380 1.00 75.12 194 GLN A C 1
ATOM 1503 O O . GLN A 1 194 ? 13.855 -17.469 14.548 1.00 75.12 194 GLN A O 1
ATOM 1508 N N . ILE A 1 195 ? 12.271 -17.010 13.032 1.00 76.19 195 ILE A N 1
ATOM 1509 C CA . ILE A 1 195 ? 11.284 -16.536 14.000 1.00 76.19 195 ILE A CA 1
ATOM 1510 C C . ILE A 1 195 ? 10.637 -17.713 14.744 1.00 76.19 195 ILE A C 1
ATOM 1512 O O . ILE A 1 195 ? 10.153 -17.542 15.862 1.00 76.19 195 ILE A O 1
ATOM 1516 N N . GLU A 1 196 ? 10.616 -18.898 14.132 1.00 74.75 196 GLU A N 1
ATOM 1517 C CA . GLU A 1 196 ? 9.953 -20.091 14.670 1.00 74.75 196 GLU A CA 1
ATOM 1518 C C . GLU A 1 196 ? 10.833 -20.893 15.632 1.00 74.75 196 GLU A C 1
ATOM 1520 O O . GLU A 1 196 ? 10.309 -21.592 16.494 1.00 74.75 196 GLU A O 1
ATOM 1525 N N . HIS A 1 197 ? 12.157 -20.754 15.540 1.00 78.88 197 HIS A N 1
ATOM 1526 C CA . HIS A 1 197 ? 13.098 -21.415 16.442 1.00 78.88 197 HIS A CA 1
ATOM 1527 C C . HIS A 1 197 ? 13.416 -20.542 17.642 1.00 78.88 197 HIS A C 1
ATOM 1529 O O . HIS A 1 197 ? 13.776 -19.381 17.466 1.00 78.88 197 HIS A O 1
ATOM 1535 N N . ASP A 1 198 ? 13.321 -21.086 18.854 1.00 79.62 198 ASP A N 1
ATOM 1536 C CA . ASP A 1 198 ? 13.701 -20.383 20.080 1.00 79.62 198 ASP A CA 1
ATOM 1537 C C . ASP A 1 198 ? 15.103 -19.777 19.986 1.00 79.62 198 ASP A C 1
ATOM 1539 O O . ASP A 1 198 ? 16.068 -20.415 19.557 1.00 79.62 198 ASP A O 1
ATOM 1543 N N . LEU A 1 199 ? 15.194 -18.498 20.354 1.00 85.31 199 LEU A N 1
ATOM 1544 C CA . LEU A 1 199 ? 16.468 -17.805 20.448 1.00 85.31 199 LEU A CA 1
ATOM 1545 C C . LEU A 1 199 ? 17.199 -18.331 21.683 1.00 85.31 199 LEU A C 1
ATOM 1547 O O . LEU A 1 199 ? 16.770 -18.092 22.811 1.00 85.31 199 LEU A O 1
ATOM 1551 N N . ASP A 1 200 ? 18.299 -19.043 21.456 1.00 86.62 200 ASP A N 1
ATOM 1552 C CA . ASP A 1 200 ? 19.181 -19.498 22.528 1.00 86.62 200 ASP A CA 1
ATOM 1553 C C . ASP A 1 200 ? 19.804 -18.302 23.273 1.00 86.62 200 ASP A C 1
ATOM 1555 O O . ASP A 1 200 ? 20.037 -17.235 22.688 1.00 86.62 200 ASP A O 1
ATOM 1559 N N . SER A 1 201 ? 20.109 -18.482 24.560 1.00 84.69 201 SER A N 1
ATOM 1560 C CA . SER A 1 201 ? 20.736 -17.459 25.401 1.00 84.69 201 SER A CA 1
ATOM 1561 C C . SER A 1 201 ? 22.053 -16.970 24.800 1.00 84.69 201 SER A C 1
ATOM 1563 O O . SER A 1 201 ? 22.326 -15.775 24.831 1.00 84.69 201 SER A O 1
ATOM 1565 N N . ALA A 1 202 ? 22.789 -17.840 24.098 1.00 89.12 202 ALA A N 1
ATOM 1566 C CA . ALA A 1 202 ? 24.005 -17.481 23.366 1.00 89.12 202 ALA A CA 1
ATOM 1567 C C . ALA A 1 202 ? 23.820 -16.332 22.349 1.00 89.12 202 ALA A C 1
ATOM 1569 O O . ALA A 1 202 ? 24.778 -15.622 22.048 1.00 89.12 202 ALA A O 1
ATOM 1570 N N . LYS A 1 203 ? 22.603 -16.132 21.820 1.00 89.88 203 LYS A N 1
ATOM 1571 C CA . LYS A 1 203 ? 22.264 -15.023 20.909 1.00 89.88 203 LYS A CA 1
ATOM 1572 C C . LYS A 1 203 ? 21.658 -13.829 21.640 1.00 89.88 203 LYS A C 1
ATOM 1574 O O . LYS A 1 203 ? 21.889 -12.690 21.242 1.00 89.88 203 LYS A O 1
ATOM 1579 N N . VAL A 1 204 ? 20.869 -14.082 22.683 1.00 91.56 204 VAL A N 1
ATOM 1580 C CA . VAL A 1 204 ? 20.161 -13.036 23.435 1.00 91.56 204 VAL A CA 1
ATOM 1581 C C . VAL A 1 204 ? 21.106 -12.285 24.372 1.00 91.56 204 VAL A C 1
ATOM 1583 O O . VAL A 1 204 ? 21.031 -11.064 24.450 1.00 91.56 204 VAL A O 1
ATOM 1586 N N . ASP A 1 205 ? 22.031 -12.970 25.039 1.00 92.56 205 ASP A N 1
ATOM 1587 C CA . ASP A 1 205 ? 22.910 -12.359 26.041 1.00 92.56 205 ASP A CA 1
ATOM 1588 C C . ASP A 1 205 ? 23.810 -11.249 25.461 1.00 92.56 205 ASP A C 1
ATOM 1590 O O . ASP A 1 205 ? 23.861 -10.172 26.060 1.00 92.56 205 ASP A O 1
ATOM 1594 N N . PRO A 1 206 ? 24.429 -11.400 24.268 1.00 95.31 206 PRO A N 1
ATOM 1595 C CA . PRO A 1 206 ? 25.163 -10.302 23.636 1.00 95.31 206 PRO A CA 1
ATOM 1596 C C . PRO A 1 206 ? 24.299 -9.068 23.344 1.00 95.31 206 PRO A C 1
ATOM 1598 O O . PRO A 1 206 ? 24.765 -7.939 23.492 1.00 95.31 206 PRO A O 1
ATOM 1601 N N . LEU A 1 207 ? 23.034 -9.259 22.946 1.00 94.00 207 LEU A N 1
ATOM 1602 C CA . LEU A 1 207 ? 22.098 -8.149 22.754 1.00 94.00 207 LEU A CA 1
ATOM 1603 C C . LEU A 1 207 ? 21.822 -7.437 24.082 1.00 94.00 207 LEU A C 1
ATOM 1605 O O . LEU A 1 207 ? 21.838 -6.209 24.127 1.00 94.00 207 LEU A O 1
ATOM 1609 N N . ILE A 1 208 ? 21.581 -8.198 25.149 1.00 96.38 208 ILE A N 1
ATOM 1610 C CA . ILE A 1 208 ? 21.282 -7.650 26.473 1.00 96.38 208 ILE A CA 1
ATOM 1611 C C . ILE A 1 208 ? 22.457 -6.837 27.019 1.00 96.38 208 ILE A C 1
ATOM 1613 O O . ILE A 1 208 ? 22.234 -5.737 27.518 1.00 96.38 208 ILE A O 1
ATOM 1617 N N . GLU A 1 209 ? 23.696 -7.307 26.865 1.00 95.56 209 GLU A N 1
ATOM 1618 C CA . GLU A 1 209 ? 24.873 -6.540 27.296 1.00 95.56 209 GLU A CA 1
ATOM 1619 C C . GLU A 1 209 ? 25.081 -5.267 26.458 1.00 95.56 209 GLU A C 1
ATOM 1621 O O . GLU A 1 209 ? 25.388 -4.211 27.011 1.00 95.56 209 GLU A O 1
ATOM 1626 N N . ASN A 1 210 ? 24.832 -5.314 25.144 1.00 93.44 210 ASN A N 1
ATOM 1627 C CA . ASN A 1 210 ? 24.895 -4.115 24.299 1.00 93.44 210 ASN A CA 1
ATOM 1628 C C . ASN A 1 210 ? 23.824 -3.083 24.689 1.00 93.44 210 ASN A C 1
ATOM 1630 O O . ASN A 1 210 ? 24.110 -1.889 24.771 1.00 93.44 210 ASN A O 1
ATOM 1634 N N . LEU A 1 211 ? 22.593 -3.534 24.948 1.00 92.38 211 LEU A N 1
ATOM 1635 C CA . LEU A 1 211 ? 21.502 -2.673 25.406 1.00 92.38 211 LEU A CA 1
ATOM 1636 C C . LEU A 1 211 ? 21.785 -2.091 26.793 1.00 92.38 211 LEU A C 1
ATOM 1638 O O . LEU A 1 211 ? 21.532 -0.909 27.012 1.00 92.38 211 LEU A O 1
ATOM 1642 N N . ARG A 1 212 ? 22.352 -2.887 27.707 1.00 96.50 212 ARG A N 1
ATOM 1643 C CA . ARG A 1 212 ? 22.800 -2.414 29.020 1.00 96.50 212 ARG A CA 1
ATOM 1644 C C . ARG A 1 212 ? 23.812 -1.284 28.868 1.00 96.50 212 ARG A C 1
ATOM 1646 O O . ARG A 1 212 ? 23.591 -0.210 29.416 1.00 96.50 212 ARG A O 1
ATOM 1653 N N . ALA A 1 213 ? 24.870 -1.502 28.086 1.00 94.12 213 ALA A N 1
ATOM 1654 C CA . ALA A 1 213 ? 25.909 -0.502 27.855 1.00 94.12 213 ALA A CA 1
ATOM 1655 C C . ALA A 1 213 ? 25.344 0.796 27.253 1.00 94.12 213 ALA A C 1
ATOM 1657 O O . ALA A 1 213 ? 25.742 1.882 27.656 1.00 94.12 213 ALA A O 1
ATOM 1658 N N . ALA A 1 214 ? 24.371 0.701 26.339 1.00 91.81 214 ALA A N 1
ATOM 1659 C CA . ALA A 1 214 ? 23.717 1.875 25.760 1.00 91.81 214 ALA A CA 1
ATOM 1660 C C . ALA A 1 214 ? 22.821 2.642 26.751 1.00 91.81 214 ALA A C 1
ATOM 1662 O O . ALA A 1 214 ? 22.585 3.833 26.554 1.00 91.81 214 ALA A O 1
ATOM 1663 N N . MET A 1 215 ? 22.306 1.974 27.789 1.00 93.12 215 MET A N 1
ATOM 1664 C CA . MET A 1 215 ? 21.405 2.571 28.781 1.00 93.12 215 MET A CA 1
ATOM 1665 C C . MET A 1 215 ? 22.102 3.092 30.039 1.00 93.12 215 MET A C 1
ATOM 1667 O O . MET A 1 215 ? 21.560 3.987 30.690 1.00 93.12 215 MET A O 1
ATOM 1671 N N . GLN A 1 216 ? 23.292 2.578 30.362 1.00 91.69 216 GLN A N 1
ATOM 1672 C CA . GLN A 1 216 ? 24.036 2.922 31.581 1.00 91.69 216 GLN A CA 1
ATOM 1673 C C . GLN A 1 216 ? 24.354 4.418 31.718 1.00 91.69 216 GLN A C 1
ATOM 1675 O O . GLN A 1 216 ? 24.401 4.923 32.837 1.00 91.69 216 GLN A O 1
ATOM 1680 N N . ASP A 1 217 ? 24.495 5.141 30.605 1.00 84.88 217 ASP A N 1
ATOM 1681 C CA . ASP A 1 217 ? 24.820 6.573 30.619 1.00 84.88 217 ASP A CA 1
ATOM 1682 C C . ASP A 1 217 ? 23.597 7.490 30.830 1.00 84.88 217 ASP A C 1
ATOM 1684 O O . ASP A 1 217 ? 23.757 8.700 30.989 1.00 84.88 217 ASP A O 1
ATOM 1688 N N . GLY A 1 218 ? 22.370 6.950 30.839 1.00 85.56 218 GLY A N 1
ATOM 1689 C CA . GLY A 1 218 ? 21.142 7.760 30.893 1.00 85.56 218 GLY A CA 1
ATOM 1690 C C . GLY A 1 218 ? 20.072 7.291 31.879 1.00 85.56 218 GLY A C 1
ATOM 1691 O O . GLY A 1 218 ? 19.233 8.093 32.299 1.00 85.56 218 GLY A O 1
ATOM 1692 N N . ILE A 1 219 ? 20.085 6.017 32.268 1.00 92.25 219 ILE A N 1
ATOM 1693 C CA . ILE A 1 219 ? 19.018 5.386 33.050 1.00 92.25 219 ILE A CA 1
ATOM 1694 C C . ILE A 1 219 ? 19.611 4.764 34.314 1.00 92.25 219 ILE A C 1
ATOM 1696 O O . ILE A 1 219 ? 20.710 4.218 34.303 1.00 92.25 219 ILE A O 1
ATOM 1700 N N . ALA A 1 220 ? 18.877 4.834 35.426 1.00 91.50 220 ALA A N 1
ATOM 1701 C CA . ALA A 1 220 ? 19.316 4.230 36.676 1.00 91.50 220 ALA A CA 1
ATOM 1702 C C . ALA A 1 220 ? 19.333 2.698 36.554 1.00 91.50 220 ALA A C 1
ATOM 1704 O O . ALA A 1 220 ? 18.391 2.103 36.034 1.00 91.50 220 ALA A O 1
ATOM 1705 N N . GLU A 1 221 ? 20.370 2.057 37.096 1.00 93.19 221 GLU A N 1
ATOM 1706 C CA . GLU A 1 221 ? 20.599 0.606 37.000 1.00 93.19 221 GLU A CA 1
ATOM 1707 C C . GLU A 1 221 ? 19.368 -0.278 37.333 1.00 93.19 221 GLU A C 1
ATOM 1709 O O . GLU A 1 221 ? 19.156 -1.271 36.634 1.00 93.19 221 GLU A O 1
ATOM 1714 N N . PRO A 1 222 ? 18.503 0.044 38.322 1.00 92.00 222 PRO A N 1
ATOM 1715 C CA . PRO A 1 222 ? 17.278 -0.726 38.556 1.00 92.00 222 PRO A CA 1
ATOM 1716 C C . PRO A 1 222 ? 16.327 -0.720 37.348 1.00 92.00 222 PRO A C 1
ATOM 1718 O O . PRO A 1 222 ? 15.882 -1.779 36.912 1.00 92.00 222 PRO A O 1
ATOM 1721 N N . ASN A 1 223 ? 16.104 0.452 36.749 1.00 89.00 223 ASN A N 1
ATOM 1722 C CA . ASN A 1 223 ? 15.235 0.623 35.582 1.00 89.00 223 ASN A CA 1
ATOM 1723 C C . ASN A 1 223 ? 15.846 -0.043 34.338 1.00 89.00 223 ASN A C 1
ATOM 1725 O O . ASN A 1 223 ? 15.130 -0.618 33.521 1.00 89.00 223 ASN A O 1
ATOM 1729 N N . VAL A 1 224 ? 17.179 -0.013 34.206 1.00 90.62 224 VAL A N 1
ATOM 1730 C CA . VAL A 1 224 ? 17.898 -0.728 33.139 1.00 90.62 224 VAL A CA 1
ATOM 1731 C C . VAL A 1 224 ? 17.612 -2.226 33.215 1.00 90.62 224 VAL A C 1
ATOM 1733 O O . VAL A 1 224 ? 17.250 -2.830 32.208 1.00 90.62 224 VAL A O 1
ATOM 1736 N N . ASN A 1 225 ? 17.734 -2.836 34.396 1.00 92.31 225 ASN A N 1
ATOM 1737 C CA . ASN A 1 225 ? 17.527 -4.276 34.544 1.00 92.31 225 ASN A CA 1
ATOM 1738 C C . ASN A 1 225 ? 16.076 -4.695 34.248 1.00 92.31 225 ASN A C 1
ATOM 1740 O O . ASN A 1 225 ? 15.873 -5.698 33.568 1.00 92.31 225 ASN A O 1
ATOM 1744 N N . GLU A 1 226 ? 15.082 -3.894 34.635 1.00 88.88 226 GLU A N 1
ATOM 1745 C CA . GLU A 1 226 ? 13.676 -4.156 34.294 1.00 88.88 226 GLU A CA 1
ATOM 1746 C C . GLU A 1 226 ? 13.403 -4.105 32.785 1.00 88.88 226 GLU A C 1
ATOM 1748 O O . GLU A 1 226 ? 12.734 -4.989 32.243 1.00 88.88 226 GLU A O 1
ATOM 1753 N N . VAL A 1 227 ? 13.963 -3.114 32.077 1.00 87.94 227 VAL A N 1
ATOM 1754 C CA . VAL A 1 227 ? 13.871 -3.044 30.609 1.00 87.94 227 VAL A CA 1
ATOM 1755 C C . VAL A 1 227 ? 14.514 -4.276 29.975 1.00 87.94 227 VAL A C 1
ATOM 1757 O O . VAL A 1 227 ? 13.933 -4.887 29.078 1.00 87.94 227 VAL A O 1
ATOM 1760 N N . LEU A 1 228 ? 15.707 -4.664 30.432 1.00 93.12 228 LEU A N 1
ATOM 1761 C CA . LEU A 1 228 ? 16.428 -5.814 29.884 1.00 93.12 228 LEU A CA 1
ATOM 1762 C C . LEU A 1 228 ? 15.693 -7.133 30.139 1.00 93.12 228 LEU A C 1
ATOM 1764 O O . LEU A 1 228 ? 15.658 -7.990 29.254 1.00 93.12 228 LEU A O 1
ATOM 1768 N N . ASP A 1 229 ? 15.058 -7.290 31.298 1.00 91.69 229 ASP A N 1
ATOM 1769 C CA . ASP A 1 229 ? 14.253 -8.469 31.605 1.00 91.69 229 ASP A CA 1
ATOM 1770 C C . ASP A 1 229 ? 12.969 -8.518 30.767 1.00 91.69 229 ASP A C 1
ATOM 1772 O O . ASP A 1 229 ? 12.622 -9.584 30.245 1.00 91.69 229 ASP A O 1
ATOM 1776 N N . ALA A 1 230 ? 12.321 -7.373 30.522 1.00 87.81 230 ALA A N 1
ATOM 1777 C CA . ALA A 1 230 ? 11.203 -7.279 29.584 1.00 87.81 230 ALA A CA 1
ATOM 1778 C C . ALA A 1 230 ? 11.627 -7.644 28.148 1.00 87.81 230 ALA A C 1
ATOM 1780 O O . ALA A 1 230 ? 10.934 -8.404 27.466 1.00 87.81 230 ALA A O 1
ATOM 1781 N N . VAL A 1 231 ? 12.802 -7.181 27.702 1.00 89.88 231 VAL A N 1
ATOM 1782 C CA . VAL A 1 231 ? 13.375 -7.537 26.393 1.00 89.88 231 VAL A CA 1
ATOM 1783 C C . VAL A 1 231 ? 13.681 -9.034 26.310 1.00 89.88 231 VAL A C 1
ATOM 1785 O O . VAL A 1 231 ? 13.292 -9.672 25.330 1.00 89.88 231 VAL A O 1
ATOM 1788 N N . ARG A 1 232 ? 14.302 -9.634 27.337 1.00 93.19 232 ARG A N 1
ATOM 1789 C CA . ARG A 1 232 ? 14.533 -11.090 27.395 1.00 93.19 232 ARG A CA 1
ATOM 1790 C C . ARG A 1 232 ? 13.227 -11.872 27.303 1.00 93.19 232 ARG A C 1
ATOM 1792 O O . ARG A 1 232 ? 13.156 -12.844 26.553 1.00 93.19 232 ARG A O 1
ATOM 1799 N N . ALA A 1 233 ? 12.207 -11.467 28.058 1.00 89.31 233 ALA A N 1
ATOM 1800 C CA . ALA A 1 233 ? 10.905 -12.123 28.048 1.00 89.31 233 ALA A CA 1
ATOM 1801 C C . ALA A 1 233 ? 10.226 -11.995 26.674 1.00 89.31 233 ALA A C 1
ATOM 1803 O O . ALA A 1 233 ? 9.738 -12.983 26.129 1.00 89.31 233 ALA A O 1
ATOM 1804 N N . GLY A 1 234 ? 10.278 -10.808 26.063 1.00 87.75 234 GLY A N 1
ATOM 1805 C CA . GLY A 1 234 ? 9.750 -10.568 24.723 1.00 87.75 234 GLY A CA 1
ATOM 1806 C C . GLY A 1 234 ? 10.453 -11.378 23.636 1.00 87.75 234 GLY A C 1
ATOM 1807 O O . GLY A 1 234 ? 9.795 -11.907 22.750 1.00 87.75 234 GLY A O 1
ATOM 1808 N N . LEU A 1 235 ? 11.773 -11.542 23.701 1.00 89.88 235 LEU A N 1
ATOM 1809 C CA . LEU A 1 235 ? 12.511 -12.306 22.689 1.00 89.88 235 LEU A CA 1
ATOM 1810 C C . LEU A 1 235 ? 12.268 -13.816 22.760 1.00 89.88 235 LEU A C 1
ATOM 1812 O O . LEU A 1 235 ? 12.396 -14.492 21.740 1.00 89.88 235 LEU A O 1
ATOM 1816 N N . LYS A 1 236 ? 11.872 -14.349 23.920 1.00 89.06 236 LYS A N 1
ATOM 1817 C CA . LYS A 1 236 ? 11.421 -15.745 24.036 1.00 89.06 236 LYS A CA 1
ATOM 1818 C C . LYS A 1 236 ? 10.066 -15.952 23.356 1.00 89.06 236 LYS A C 1
ATOM 1820 O O . LYS A 1 236 ? 9.823 -16.994 22.750 1.00 89.06 236 LYS A O 1
ATOM 1825 N N . GLU A 1 237 ? 9.216 -14.931 23.349 1.00 91.62 237 GLU A N 1
ATOM 1826 C CA . GLU A 1 237 ? 7.882 -15.010 22.763 1.00 91.62 237 GLU A CA 1
ATOM 1827 C C . GLU A 1 237 ? 7.883 -14.878 21.235 1.00 91.62 237 GLU A C 1
ATOM 1829 O O . GLU A 1 237 ? 8.311 -13.878 20.652 1.00 91.62 237 GLU A O 1
ATOM 1834 N N . GLN A 1 238 ? 7.338 -15.885 20.548 1.00 85.38 238 GLN A N 1
ATOM 1835 C CA . GLN A 1 238 ? 7.275 -15.919 19.082 1.00 85.38 238 GLN A CA 1
ATOM 1836 C C . GLN A 1 238 ? 6.501 -14.720 18.505 1.00 85.38 238 GLN A C 1
ATOM 1838 O O . GLN A 1 238 ? 6.897 -14.140 17.493 1.00 85.38 238 GLN A O 1
ATOM 1843 N N . ALA A 1 239 ? 5.408 -14.310 19.155 1.00 78.81 239 ALA A N 1
ATOM 1844 C CA . ALA A 1 239 ? 4.590 -13.179 18.714 1.00 78.81 239 ALA A CA 1
ATOM 1845 C C . ALA A 1 239 ? 5.364 -11.849 18.738 1.00 78.81 239 ALA A C 1
ATOM 1847 O O . ALA A 1 239 ? 5.262 -11.048 17.805 1.00 78.81 239 ALA A O 1
ATOM 1848 N N . ALA A 1 240 ? 6.181 -11.638 19.771 1.00 79.62 240 ALA A N 1
ATOM 1849 C CA . ALA A 1 240 ? 7.024 -10.456 19.897 1.00 79.62 240 ALA A CA 1
ATOM 1850 C C . ALA A 1 240 ? 8.194 -10.485 18.896 1.00 79.62 240 ALA A C 1
ATOM 1852 O O . ALA A 1 240 ? 8.464 -9.469 18.255 1.00 79.62 240 ALA A O 1
ATOM 1853 N N . ARG A 1 241 ? 8.803 -11.652 18.639 1.00 88.31 241 ARG A N 1
ATOM 1854 C CA . ARG A 1 241 ? 9.789 -11.819 17.550 1.00 88.31 241 ARG A CA 1
ATOM 1855 C C . ARG A 1 241 ? 9.201 -11.511 16.171 1.00 88.31 241 ARG A C 1
ATOM 1857 O O . ARG A 1 241 ? 9.812 -10.781 15.392 1.00 88.31 241 ARG A O 1
ATOM 1864 N N . ARG A 1 242 ? 7.984 -11.991 15.881 1.00 82.56 242 ARG A N 1
ATOM 1865 C CA . ARG A 1 242 ? 7.251 -11.653 14.644 1.00 82.56 242 ARG A CA 1
ATOM 1866 C C . ARG A 1 242 ? 6.997 -10.154 14.534 1.00 82.56 242 ARG A C 1
ATOM 1868 O O . ARG A 1 242 ? 7.138 -9.589 13.452 1.00 82.56 242 ARG A O 1
ATOM 1875 N N . LEU A 1 243 ? 6.637 -9.498 15.636 1.00 78.44 243 LEU A N 1
ATOM 1876 C CA . LEU A 1 243 ? 6.428 -8.052 15.657 1.00 78.44 243 LEU A CA 1
ATOM 1877 C C . LEU A 1 243 ? 7.723 -7.287 15.338 1.00 78.44 243 LEU A C 1
ATOM 1879 O O . LEU A 1 243 ? 7.697 -6.399 14.485 1.00 78.44 243 LEU A O 1
ATOM 1883 N N . LEU A 1 244 ? 8.845 -7.665 15.959 1.00 79.19 244 LEU A N 1
ATOM 1884 C CA . LEU A 1 244 ? 10.164 -7.080 15.689 1.00 79.19 244 LEU A CA 1
ATOM 1885 C C . LEU A 1 244 ? 10.585 -7.271 14.228 1.00 79.19 244 LEU A C 1
ATOM 1887 O O . LEU A 1 244 ? 11.018 -6.315 13.587 1.00 79.19 244 LEU A O 1
ATOM 1891 N N . PHE A 1 245 ? 10.377 -8.464 13.665 1.00 80.19 245 PHE A N 1
ATOM 1892 C CA . PHE A 1 245 ? 10.642 -8.728 12.251 1.00 80.19 245 PHE A CA 1
ATOM 1893 C C . PHE A 1 245 ? 9.816 -7.836 11.317 1.00 80.19 245 PHE A C 1
ATOM 1895 O O . PHE A 1 245 ? 10.354 -7.228 10.389 1.00 80.19 245 PHE A O 1
ATOM 1902 N N . VAL A 1 246 ? 8.508 -7.715 11.565 1.00 74.38 246 VAL A N 1
ATOM 1903 C CA . VAL A 1 246 ? 7.618 -6.864 10.759 1.00 74.38 246 VAL A CA 1
ATOM 1904 C C . VAL A 1 246 ? 8.031 -5.394 10.860 1.00 74.38 246 VAL A C 1
ATOM 1906 O O . VAL A 1 246 ? 8.055 -4.695 9.843 1.00 74.38 246 VAL A O 1
ATOM 1909 N N . ALA A 1 247 ? 8.386 -4.926 12.060 1.00 70.75 247 ALA A N 1
ATOM 1910 C CA . ALA A 1 247 ? 8.887 -3.573 12.275 1.00 70.75 247 ALA A CA 1
ATOM 1911 C C . ALA A 1 247 ? 10.196 -3.331 11.506 1.00 70.75 247 ALA A C 1
ATOM 1913 O O . ALA A 1 247 ? 10.307 -2.341 10.782 1.00 70.75 247 ALA A O 1
ATOM 1914 N N . TYR A 1 248 ? 11.141 -4.273 11.576 1.00 75.00 248 TYR A N 1
ATOM 1915 C CA . TYR A 1 248 ? 12.404 -4.216 10.844 1.00 75.00 248 TYR A CA 1
ATOM 1916 C C . TYR A 1 248 ? 12.205 -4.204 9.326 1.00 75.00 248 TYR A C 1
ATOM 1918 O O . TYR A 1 248 ? 12.755 -3.337 8.653 1.00 75.00 248 TYR A O 1
ATOM 1926 N N . ARG A 1 249 ? 11.373 -5.095 8.770 1.00 72.19 249 ARG A N 1
ATOM 1927 C CA . ARG A 1 249 ? 11.076 -5.132 7.324 1.00 72.19 249 ARG A CA 1
ATOM 1928 C C . ARG A 1 249 ? 10.443 -3.830 6.849 1.00 72.19 249 ARG A C 1
ATOM 1930 O O . ARG A 1 249 ? 10.807 -3.313 5.797 1.00 72.19 249 ARG A O 1
ATOM 1937 N N . ARG A 1 250 ? 9.534 -3.262 7.644 1.00 65.75 250 ARG A N 1
ATOM 1938 C CA . ARG A 1 250 ? 8.907 -1.972 7.339 1.00 65.75 250 ARG A CA 1
ATOM 1939 C C . ARG A 1 250 ? 9.916 -0.827 7.363 1.00 65.75 250 ARG A C 1
ATOM 1941 O O . ARG A 1 250 ? 9.878 0.032 6.486 1.00 65.75 250 ARG A O 1
ATOM 1948 N N . PHE A 1 251 ? 10.808 -0.826 8.347 1.00 58.81 251 PHE A N 1
ATOM 1949 C CA . PHE A 1 251 ? 11.879 0.155 8.446 1.00 58.81 251 PHE A CA 1
ATOM 1950 C C . PHE A 1 251 ? 12.854 0.036 7.270 1.00 58.81 251 PHE A C 1
ATOM 1952 O O . PHE A 1 251 ? 13.155 1.033 6.621 1.00 58.81 251 PHE A O 1
ATOM 1959 N N . GLN A 1 252 ? 13.271 -1.187 6.930 1.00 64.50 252 GLN A N 1
ATOM 1960 C CA . GLN A 1 252 ? 14.116 -1.468 5.773 1.00 64.50 252 GLN A CA 1
ATOM 1961 C C . GLN A 1 252 ? 13.495 -0.895 4.494 1.00 64.50 252 GLN A C 1
ATOM 1963 O O . GLN A 1 252 ? 14.155 -0.136 3.791 1.00 64.50 252 GLN A O 1
ATOM 1968 N N . TRP A 1 253 ? 12.207 -1.147 4.248 1.00 57.00 253 TRP A N 1
ATOM 1969 C CA . TRP A 1 253 ? 11.494 -0.596 3.092 1.00 57.00 253 TRP A CA 1
ATOM 1970 C C . TRP A 1 253 ? 11.458 0.932 3.060 1.00 57.00 253 TRP A C 1
ATOM 1972 O O . TRP A 1 253 ? 11.605 1.525 1.993 1.00 57.00 253 TRP A O 1
ATOM 1982 N N . ALA A 1 254 ? 11.268 1.581 4.209 1.00 52.78 254 ALA A N 1
ATOM 1983 C CA . ALA A 1 254 ? 11.291 3.037 4.283 1.00 52.78 254 ALA A CA 1
ATOM 1984 C C . ALA A 1 254 ? 12.688 3.585 3.969 1.00 52.78 254 ALA A C 1
ATOM 1986 O O . ALA A 1 254 ? 12.821 4.471 3.129 1.00 52.78 254 ALA A O 1
ATOM 1987 N N . THR A 1 255 ? 13.732 2.994 4.557 1.00 54.66 255 THR A N 1
ATOM 1988 C CA . THR A 1 255 ? 15.119 3.397 4.292 1.00 54.66 255 THR A CA 1
ATOM 1989 C C . THR A 1 255 ? 15.566 3.091 2.868 1.00 54.66 255 THR A C 1
ATOM 1991 O O . THR A 1 255 ? 16.332 3.855 2.301 1.00 54.66 255 THR A O 1
ATOM 1994 N N . GLU A 1 256 ? 15.072 2.022 2.242 1.00 50.31 256 GLU A N 1
ATOM 1995 C CA . GLU A 1 256 ? 15.325 1.732 0.828 1.00 50.31 256 GLU A CA 1
ATOM 1996 C C . GLU A 1 256 ? 14.632 2.754 -0.080 1.00 50.31 256 GLU A C 1
ATOM 1998 O O . GLU A 1 256 ? 15.226 3.170 -1.075 1.00 50.31 256 GLU A O 1
ATOM 2003 N N . GLY A 1 257 ? 13.429 3.209 0.291 1.00 50.28 257 GLY A N 1
ATOM 2004 C CA . GLY A 1 257 ? 12.705 4.292 -0.380 1.00 50.28 257 GLY A CA 1
ATOM 2005 C C . GLY A 1 257 ? 13.355 5.671 -0.210 1.00 50.28 257 GLY A C 1
ATOM 2006 O O . GLY A 1 257 ? 13.386 6.461 -1.150 1.00 50.28 257 GLY A O 1
ATOM 2007 N N . GLU A 1 258 ? 13.930 5.968 0.953 1.00 48.66 258 GLU A N 1
ATOM 2008 C CA . GLU A 1 258 ? 14.687 7.206 1.179 1.00 48.66 258 GLU A CA 1
ATOM 2009 C C . GLU A 1 258 ? 16.071 7.168 0.553 1.00 48.66 258 GLU A C 1
ATOM 2011 O O . GLU A 1 258 ? 16.454 8.119 -0.116 1.00 48.66 258 GLU A O 1
ATOM 2016 N N . ALA A 1 259 ? 16.796 6.056 0.672 1.00 49.22 259 ALA A N 1
ATOM 2017 C CA . ALA A 1 259 ? 18.024 5.831 -0.079 1.00 49.22 259 ALA A CA 1
ATOM 2018 C C . ALA A 1 259 ? 17.754 5.874 -1.586 1.00 49.22 259 ALA A C 1
ATOM 2020 O O . ALA A 1 259 ? 18.643 6.205 -2.358 1.00 49.22 259 ALA A O 1
ATOM 2021 N N . PHE A 1 260 ? 16.540 5.544 -2.032 1.00 52.53 260 PHE A N 1
ATOM 2022 C CA . PHE A 1 260 ? 16.102 5.742 -3.408 1.00 52.53 260 PHE A CA 1
ATOM 2023 C C . PHE A 1 260 ? 15.915 7.230 -3.751 1.00 52.53 260 PHE A C 1
ATOM 2025 O O . PHE A 1 260 ? 16.510 7.667 -4.725 1.00 52.53 260 PHE A O 1
ATOM 2032 N N . ARG A 1 261 ? 15.216 8.035 -2.935 1.00 55.34 261 ARG A N 1
ATOM 2033 C CA . ARG A 1 261 ? 15.100 9.501 -3.146 1.00 55.34 261 ARG A CA 1
ATOM 2034 C C . ARG A 1 261 ? 16.438 10.238 -3.034 1.00 55.34 261 ARG A C 1
ATOM 2036 O O . ARG A 1 261 ? 16.685 11.216 -3.730 1.00 55.34 261 ARG A O 1
ATOM 2043 N N . MET A 1 262 ? 17.314 9.787 -2.140 1.00 55.16 262 MET A N 1
ATOM 2044 C CA . MET A 1 262 ? 18.669 10.318 -2.031 1.00 55.16 262 MET A CA 1
ATOM 2045 C C . MET A 1 262 ? 19.516 9.902 -3.231 1.00 55.16 262 MET A C 1
ATOM 2047 O O . MET A 1 262 ? 20.270 10.729 -3.725 1.00 55.16 262 MET A O 1
ATOM 2051 N N . ARG A 1 263 ? 19.351 8.674 -3.748 1.00 57.69 263 ARG A N 1
ATOM 2052 C CA . ARG A 1 263 ? 19.977 8.243 -5.008 1.00 57.69 263 ARG A CA 1
ATOM 2053 C C . ARG A 1 263 ? 19.441 9.007 -6.212 1.00 57.69 263 ARG A C 1
ATOM 2055 O O . ARG A 1 263 ? 20.241 9.363 -7.054 1.00 57.69 263 ARG A O 1
ATOM 2062 N N . GLU A 1 264 ? 18.152 9.327 -6.264 1.00 57.53 264 GLU A N 1
ATOM 2063 C CA . GLU A 1 264 ? 17.544 10.196 -7.282 1.00 57.53 264 GLU A CA 1
ATOM 2064 C C . GLU A 1 264 ? 18.226 11.574 -7.303 1.00 57.53 264 GLU A C 1
ATOM 2066 O O . GLU A 1 264 ? 18.795 11.957 -8.322 1.00 57.53 264 GLU A O 1
ATOM 2071 N N . LYS A 1 265 ? 18.323 12.243 -6.145 1.00 60.56 265 LYS A N 1
ATOM 2072 C CA . LYS A 1 265 ? 19.045 13.524 -6.011 1.00 60.56 265 LYS A CA 1
ATOM 2073 C C . LYS A 1 265 ? 20.550 13.417 -6.276 1.00 60.56 265 LYS A C 1
ATOM 2075 O O . LYS A 1 265 ? 21.166 14.346 -6.791 1.00 60.56 265 LYS A O 1
ATOM 2080 N N . GLN A 1 266 ? 21.171 12.306 -5.886 1.00 60.09 266 GLN A N 1
ATOM 2081 C CA . GLN A 1 266 ? 22.592 12.060 -6.122 1.00 60.09 266 GLN A CA 1
ATOM 2082 C C . GLN A 1 266 ? 22.868 11.810 -7.611 1.00 60.09 266 GLN A C 1
ATOM 2084 O O . GLN A 1 266 ? 23.856 12.312 -8.134 1.00 60.09 266 GLN A O 1
ATOM 2089 N N . TRP A 1 267 ? 21.973 11.117 -8.314 1.00 63.56 267 TRP A N 1
ATOM 2090 C CA . TRP A 1 267 ? 22.075 10.853 -9.748 1.00 63.56 267 TRP A CA 1
ATOM 2091 C C . TRP A 1 267 ? 21.863 12.098 -10.604 1.00 63.56 267 TRP A C 1
ATOM 2093 O O . TRP A 1 267 ? 22.586 12.280 -11.581 1.00 63.56 267 TRP A O 1
ATOM 2103 N N . GLU A 1 268 ? 20.934 12.977 -10.221 1.00 57.72 268 GLU A N 1
ATOM 2104 C CA . GLU A 1 268 ? 20.780 14.301 -10.843 1.00 57.72 268 GLU A CA 1
ATOM 2105 C C . GLU A 1 268 ? 22.088 15.104 -10.777 1.00 57.72 268 GLU A C 1
ATOM 2107 O O . GLU A 1 268 ? 22.471 15.761 -11.745 1.00 57.72 268 GLU A O 1
ATOM 2112 N N . LYS A 1 269 ? 22.815 14.978 -9.658 1.00 63.19 269 LYS A N 1
ATOM 2113 C CA . LYS A 1 269 ? 24.075 15.680 -9.397 1.00 63.19 269 LYS A CA 1
ATOM 2114 C C . LYS A 1 269 ? 25.305 15.037 -10.057 1.00 63.19 269 LYS A C 1
ATOM 2116 O O . LYS A 1 269 ? 26.231 15.755 -10.420 1.00 63.19 269 LYS A O 1
ATOM 2121 N N . GLU A 1 270 ? 25.352 13.710 -10.185 1.00 59.47 270 GLU A N 1
ATOM 2122 C CA . GLU A 1 270 ? 26.535 12.971 -10.667 1.00 59.47 270 GLU A CA 1
ATOM 2123 C C . GLU A 1 270 ? 26.644 12.877 -12.198 1.00 59.47 270 GLU A C 1
ATOM 2125 O O . GLU A 1 270 ? 27.759 12.885 -12.715 1.00 59.47 270 GLU A O 1
ATOM 2130 N N . GLU A 1 271 ? 25.531 12.814 -12.940 1.00 60.62 271 GLU A N 1
ATOM 2131 C CA . GLU A 1 271 ? 25.563 12.679 -14.412 1.00 60.62 271 GLU A CA 1
ATOM 2132 C C . GLU A 1 271 ? 25.343 13.994 -15.181 1.00 60.62 271 GLU A C 1
ATOM 2134 O O . GLU A 1 271 ? 25.351 13.988 -16.412 1.00 60.62 271 GLU A O 1
ATOM 2139 N N . GLY A 1 272 ? 25.208 15.131 -14.488 1.00 53.53 272 GLY A N 1
ATOM 2140 C CA . GLY A 1 272 ? 25.143 16.445 -15.135 1.00 53.53 272 GLY A CA 1
ATOM 2141 C C . GLY A 1 272 ? 23.895 16.633 -16.000 1.00 53.53 272 GLY A C 1
ATOM 2142 O O . GLY A 1 272 ? 23.991 17.119 -17.123 1.00 53.53 272 GLY A O 1
ATOM 2143 N N . PHE A 1 273 ? 22.720 16.260 -15.482 1.00 62.19 273 PHE A N 1
ATOM 2144 C CA . PHE A 1 273 ? 21.432 16.482 -16.158 1.00 62.19 273 PHE A CA 1
ATOM 2145 C C . PHE A 1 273 ? 20.970 17.950 -16.141 1.00 62.19 273 PHE A C 1
ATOM 2147 O O . PHE A 1 273 ? 19.868 18.245 -16.603 1.00 62.19 273 PHE A O 1
ATOM 2154 N N . GLU A 1 274 ? 21.779 18.878 -15.618 1.00 55.03 274 GLU A N 1
ATOM 2155 C CA . GLU A 1 274 ? 21.440 20.301 -15.549 1.00 55.03 274 GLU A CA 1
ATOM 2156 C C . GLU A 1 274 ? 21.237 20.885 -16.959 1.00 55.03 274 GLU A C 1
ATOM 2158 O O . GLU A 1 274 ? 22.184 21.220 -17.669 1.00 55.03 274 GLU A O 1
ATOM 2163 N N . GLY A 1 275 ? 19.967 20.999 -17.360 1.00 66.06 275 GLY A N 1
ATOM 2164 C CA . GLY A 1 275 ? 19.521 21.694 -18.571 1.00 66.06 275 GLY A CA 1
ATOM 2165 C C . GLY A 1 275 ? 19.003 20.810 -19.711 1.00 66.06 275 GLY A C 1
ATOM 2166 O O . GLY A 1 275 ? 18.456 21.349 -20.673 1.00 66.06 275 GLY A O 1
ATOM 2167 N N . GLU A 1 276 ? 19.115 19.479 -19.636 1.00 79.38 276 GLU A N 1
ATOM 2168 C CA . GLU A 1 276 ? 18.517 18.594 -20.649 1.00 79.38 276 GLU A CA 1
ATOM 2169 C C . GLU A 1 276 ? 17.063 18.257 -20.281 1.00 79.38 276 GLU A C 1
ATOM 2171 O O . GLU A 1 276 ? 16.800 17.650 -19.253 1.00 79.38 276 GLU A O 1
ATOM 2176 N N . ILE A 1 277 ? 16.107 18.651 -21.132 1.00 87.75 277 ILE A N 1
ATOM 2177 C CA . ILE A 1 277 ? 14.655 18.459 -20.912 1.00 87.75 277 ILE A CA 1
ATOM 2178 C C . ILE A 1 277 ? 14.236 16.983 -21.058 1.00 87.75 277 ILE A C 1
ATOM 2180 O O . ILE A 1 277 ? 13.248 16.542 -20.473 1.00 87.75 277 ILE A O 1
ATOM 2184 N N . VAL A 1 278 ? 14.983 16.217 -21.857 1.00 93.31 278 VAL A N 1
ATOM 2185 C CA . VAL A 1 278 ? 14.772 14.785 -22.103 1.00 93.31 278 VAL A CA 1
ATOM 2186 C C . VAL A 1 278 ? 16.121 14.058 -22.130 1.00 93.31 278 VAL A C 1
ATOM 2188 O O . VAL A 1 278 ? 17.123 14.659 -22.523 1.00 93.31 278 VAL A O 1
ATOM 2191 N N . PRO A 1 279 ? 16.188 12.769 -21.750 1.00 93.75 279 PRO A N 1
ATOM 2192 C CA . PRO A 1 279 ? 17.441 12.019 -21.758 1.00 93.75 279 PRO A CA 1
ATOM 2193 C C . PRO A 1 279 ? 17.930 11.718 -23.182 1.00 93.75 279 PRO A C 1
ATOM 2195 O O . PRO A 1 279 ? 17.130 11.555 -24.108 1.00 93.75 279 PRO A O 1
ATOM 2198 N N . LYS A 1 280 ? 19.252 11.565 -23.338 1.00 92.81 280 LYS A N 1
ATOM 2199 C CA . LYS A 1 280 ? 19.891 11.154 -24.601 1.00 92.81 280 LYS A CA 1
ATOM 2200 C C . LYS A 1 280 ? 19.486 9.738 -25.014 1.00 92.81 280 LYS A C 1
ATOM 2202 O O . LYS A 1 280 ? 19.610 8.800 -24.226 1.00 92.81 280 LYS A O 1
ATOM 2207 N N . ALA A 1 281 ? 19.062 9.596 -26.267 1.00 92.25 281 ALA A N 1
ATOM 2208 C CA . ALA A 1 281 ? 18.926 8.318 -26.958 1.00 92.25 281 ALA A CA 1
ATOM 2209 C C . ALA A 1 281 ? 20.315 7.708 -27.281 1.00 92.25 281 ALA A C 1
ATOM 2211 O O . ALA A 1 281 ? 21.313 8.435 -27.272 1.00 92.25 281 ALA A O 1
ATOM 2212 N N . PRO A 1 282 ? 20.414 6.399 -27.582 1.00 95.25 282 PRO A N 1
ATOM 2213 C CA . PRO A 1 282 ? 19.345 5.403 -27.564 1.00 95.25 282 PRO A CA 1
ATOM 2214 C C . PRO A 1 282 ? 19.168 4.743 -26.189 1.00 95.25 282 PRO A C 1
ATOM 2216 O O . PRO A 1 282 ? 20.144 4.466 -25.494 1.00 95.25 282 PRO A O 1
ATOM 2219 N N . LEU A 1 283 ? 17.921 4.429 -25.828 1.00 96.31 283 LEU A N 1
ATOM 2220 C CA . LEU A 1 283 ? 17.596 3.561 -24.690 1.00 96.31 283 LEU A CA 1
ATOM 2221 C C . LEU A 1 283 ? 16.696 2.411 -25.157 1.00 96.31 283 LEU A C 1
ATOM 2223 O O . LEU A 1 283 ? 15.737 2.607 -25.905 1.00 96.31 283 LEU A O 1
ATOM 2227 N N . LYS A 1 284 ? 16.991 1.192 -24.713 1.00 94.62 284 LYS A N 1
ATOM 2228 C CA . LYS A 1 284 ? 16.269 -0.026 -25.100 1.00 94.62 284 LYS A CA 1
ATOM 2229 C C . LYS A 1 284 ? 15.862 -0.853 -23.890 1.00 94.62 284 LYS A C 1
ATOM 2231 O O . LYS A 1 284 ? 16.362 -0.693 -22.779 1.00 94.62 284 LYS A O 1
ATOM 2236 N N . ARG A 1 285 ? 14.942 -1.794 -24.115 1.00 95.00 285 ARG A N 1
ATOM 2237 C CA . ARG A 1 285 ? 14.484 -2.713 -23.068 1.00 95.00 285 ARG A CA 1
ATOM 2238 C C . ARG A 1 285 ? 15.660 -3.462 -22.445 1.00 95.00 285 ARG A C 1
ATOM 2240 O O . ARG A 1 285 ? 16.430 -4.114 -23.144 1.00 95.00 285 ARG A O 1
ATOM 2247 N N . GLY A 1 286 ? 15.709 -3.431 -21.118 1.00 93.06 286 GLY A N 1
ATOM 2248 C CA . GLY A 1 286 ? 16.783 -4.010 -20.319 1.00 93.06 286 GLY A CA 1
ATOM 2249 C C . GLY A 1 286 ? 17.837 -3.003 -19.869 1.00 93.06 286 GLY A C 1
ATOM 2250 O O . GLY A 1 286 ? 18.561 -3.330 -18.933 1.00 93.06 286 GLY A O 1
ATOM 2251 N N . ASP A 1 287 ? 17.887 -1.806 -20.462 1.00 95.62 287 ASP A N 1
ATOM 2252 C CA . ASP A 1 287 ? 18.751 -0.734 -19.974 1.00 95.62 287 ASP A CA 1
ATOM 2253 C C . ASP A 1 287 ? 18.289 -0.277 -18.585 1.00 95.62 287 ASP A C 1
ATOM 2255 O O . ASP A 1 287 ? 17.095 -0.281 -18.261 1.00 95.62 287 ASP A O 1
ATOM 2259 N N . GLU A 1 288 ? 19.245 0.117 -17.753 1.00 94.56 288 GLU A N 1
ATOM 2260 C CA . GLU A 1 288 ? 18.993 0.597 -16.402 1.00 94.56 288 GLU A CA 1
ATOM 2261 C C . GLU A 1 288 ? 19.883 1.789 -16.069 1.00 94.56 288 GLU A C 1
ATOM 2263 O O . GLU A 1 288 ? 20.984 1.921 -16.602 1.00 94.56 288 GLU A O 1
ATOM 2268 N N . GLY A 1 289 ? 19.391 2.673 -15.207 1.00 91.94 289 GLY A N 1
ATOM 2269 C CA . GLY A 1 289 ? 20.123 3.844 -14.748 1.00 91.94 289 GLY A CA 1
ATOM 2270 C C . GLY A 1 289 ? 19.312 5.139 -14.809 1.00 91.94 289 GLY A C 1
ATOM 2271 O O . GLY A 1 289 ? 18.108 5.136 -15.093 1.00 91.94 289 GLY A O 1
ATOM 2272 N N . PRO A 1 290 ? 19.971 6.275 -14.544 1.00 87.56 290 PRO A N 1
ATOM 2273 C CA . PRO A 1 290 ? 19.297 7.553 -14.351 1.00 87.56 290 PRO A CA 1
ATOM 2274 C C . PRO A 1 290 ? 18.671 8.101 -15.636 1.00 87.56 290 PRO A C 1
ATOM 2276 O O . PRO A 1 290 ? 17.588 8.677 -15.591 1.00 87.56 290 PRO A O 1
ATOM 2279 N N . LYS A 1 291 ? 19.259 7.824 -16.807 1.00 93.62 291 LYS A N 1
ATOM 2280 C CA . LYS A 1 291 ? 18.673 8.199 -18.107 1.00 93.62 291 LYS A CA 1
ATOM 2281 C C . LYS A 1 291 ? 17.302 7.560 -18.332 1.00 93.62 291 LYS A C 1
ATOM 2283 O O . LYS A 1 291 ? 16.390 8.198 -18.848 1.00 93.62 291 LYS A O 1
ATOM 2288 N N . VAL A 1 292 ? 17.137 6.311 -17.902 1.00 96.06 292 VAL A N 1
ATOM 2289 C CA . VAL A 1 292 ? 15.857 5.602 -17.991 1.00 96.06 292 VAL A CA 1
ATOM 2290 C C . VAL A 1 292 ? 14.856 6.152 -16.978 1.00 96.06 292 VAL A C 1
ATOM 2292 O O . VAL A 1 292 ? 13.671 6.250 -17.288 1.00 96.06 292 VAL A O 1
ATOM 2295 N N . LEU A 1 293 ? 15.313 6.525 -15.781 1.00 93.31 293 LEU A N 1
ATOM 2296 C CA . LEU A 1 293 ? 14.455 7.149 -14.775 1.00 93.31 293 LEU A CA 1
ATOM 2297 C C . LEU A 1 293 ? 13.930 8.494 -15.280 1.00 93.31 293 LEU A C 1
ATOM 2299 O O . LEU A 1 293 ? 12.729 8.736 -15.230 1.00 93.31 293 LEU A O 1
ATOM 2303 N N . HIS A 1 294 ? 14.813 9.315 -15.848 1.00 94.19 294 HIS A N 1
ATOM 2304 C CA . HIS A 1 294 ? 14.450 10.587 -16.457 1.00 94.19 294 HIS A CA 1
ATOM 2305 C C . HIS A 1 294 ? 13.410 10.389 -17.572 1.00 94.19 294 HIS A C 1
ATOM 2307 O O . HIS A 1 294 ? 12.367 11.039 -17.565 1.00 94.19 294 HIS A O 1
ATOM 2313 N N . LEU A 1 295 ? 13.616 9.403 -18.454 1.00 96.00 295 LEU A N 1
ATOM 2314 C CA . LEU A 1 295 ? 12.643 9.039 -19.488 1.00 96.00 295 LEU A CA 1
ATOM 2315 C C . LEU A 1 295 ? 11.278 8.677 -18.885 1.00 96.00 295 LEU A C 1
ATOM 2317 O O . LEU A 1 295 ? 10.243 9.159 -19.340 1.00 96.00 295 LEU A O 1
ATOM 2321 N N . GLN A 1 296 ? 11.265 7.841 -17.846 1.00 96.75 296 GLN A N 1
ATOM 2322 C CA . GLN A 1 296 ? 10.038 7.447 -17.154 1.00 96.75 296 GLN A CA 1
ATOM 2323 C C . GLN A 1 296 ? 9.324 8.648 -16.521 1.00 96.75 296 GLN A C 1
ATOM 2325 O O . GLN A 1 296 ? 8.102 8.737 -16.628 1.00 96.75 296 GLN A O 1
ATOM 2330 N N . SER A 1 297 ? 10.059 9.586 -15.921 1.00 93.50 297 SER A N 1
ATOM 2331 C CA . SER A 1 297 ? 9.504 10.824 -15.366 1.00 93.50 297 SER A CA 1
ATOM 2332 C C . SER A 1 297 ? 8.863 11.699 -16.447 1.00 93.50 297 SER A C 1
ATOM 2334 O O . SER A 1 297 ? 7.733 12.149 -16.257 1.00 93.50 297 SER A O 1
ATOM 2336 N N . CYS A 1 298 ? 9.502 11.873 -17.610 1.00 95.31 298 CYS A N 1
ATOM 2337 C CA . CYS A 1 298 ? 8.909 12.587 -18.749 1.00 95.31 298 CYS A CA 1
ATOM 2338 C C . CYS A 1 298 ? 7.612 11.911 -19.230 1.00 95.31 298 CYS A C 1
ATOM 2340 O O . CYS A 1 298 ? 6.594 12.575 -19.423 1.00 95.31 298 CYS A O 1
ATOM 2342 N N . LEU A 1 299 ? 7.609 10.579 -19.359 1.00 96.06 299 LEU A N 1
ATOM 2343 C CA . LEU A 1 299 ? 6.421 9.815 -19.764 1.00 96.06 299 LEU A CA 1
ATOM 2344 C C . LEU A 1 299 ? 5.280 9.917 -18.739 1.00 96.06 299 LEU A C 1
ATOM 2346 O O . LEU A 1 299 ? 4.110 9.932 -19.126 1.00 96.06 299 LEU A O 1
ATOM 2350 N N . ILE A 1 300 ? 5.599 9.999 -17.442 1.00 95.12 300 ILE A N 1
ATOM 2351 C CA . ILE A 1 300 ? 4.610 10.223 -16.379 1.00 95.12 300 ILE A CA 1
ATOM 2352 C C . ILE A 1 300 ? 4.040 11.640 -16.452 1.00 95.12 300 ILE A C 1
ATOM 2354 O O . ILE A 1 300 ? 2.819 11.802 -16.406 1.00 95.12 300 ILE A O 1
ATOM 2358 N N . LYS A 1 301 ? 4.891 12.658 -16.635 1.00 93.00 301 LYS A N 1
ATOM 2359 C CA . LYS A 1 301 ? 4.451 14.054 -16.798 1.00 93.00 301 LYS A CA 1
ATOM 2360 C C . LYS A 1 301 ? 3.469 14.201 -17.962 1.00 93.00 301 LYS A C 1
ATOM 2362 O O . LYS A 1 301 ? 2.391 14.770 -17.780 1.00 93.00 301 LYS A O 1
ATOM 2367 N N . LEU A 1 302 ? 3.768 13.569 -19.098 1.00 93.88 302 LEU A N 1
ATOM 2368 C CA . LEU A 1 302 ? 2.898 13.526 -20.281 1.00 93.88 302 LEU A CA 1
ATOM 2369 C C . LEU A 1 302 ? 1.647 12.639 -20.120 1.00 93.88 302 LEU A C 1
ATOM 2371 O O . LEU A 1 302 ? 0.830 12.559 -21.033 1.00 93.88 302 LEU A O 1
ATOM 2375 N N . GLY A 1 303 ? 1.482 11.937 -18.993 1.00 94.62 303 GLY A N 1
ATOM 2376 C CA . GLY A 1 303 ? 0.345 11.041 -18.751 1.00 94.62 303 GLY A CA 1
ATOM 2377 C C . GLY A 1 303 ? 0.375 9.737 -19.558 1.00 94.62 303 GLY A C 1
ATOM 2378 O O . GLY A 1 303 ? -0.586 8.971 -19.516 1.00 94.62 303 GLY A O 1
ATOM 2379 N N . LYS A 1 304 ? 1.476 9.449 -20.263 1.00 95.62 304 LYS A N 1
ATOM 2380 C CA . LYS A 1 304 ? 1.683 8.207 -21.032 1.00 95.62 304 LYS A CA 1
ATOM 2381 C C . LYS A 1 304 ? 2.083 7.029 -20.154 1.00 95.62 304 LYS A C 1
ATOM 2383 O O . LYS A 1 304 ? 1.955 5.874 -20.545 1.00 95.62 304 LYS A O 1
ATOM 2388 N N . MET A 1 305 ? 2.540 7.302 -18.937 1.00 95.94 305 MET A N 1
ATOM 2389 C CA . MET A 1 305 ? 2.881 6.287 -17.950 1.00 95.94 305 MET A CA 1
ATOM 2390 C C . MET A 1 305 ? 2.314 6.675 -16.581 1.00 95.94 305 MET A C 1
ATOM 2392 O O . MET A 1 305 ? 2.312 7.839 -16.206 1.00 95.94 305 MET A O 1
ATOM 2396 N N . LYS A 1 306 ? 1.825 5.704 -15.804 1.00 93.38 306 LYS A N 1
ATOM 2397 C CA . LYS A 1 306 ? 1.382 5.949 -14.422 1.00 93.38 306 LYS A CA 1
ATOM 2398 C C . LYS A 1 306 ? 2.535 5.771 -13.444 1.00 93.38 306 LYS A C 1
ATOM 2400 O O . LYS A 1 306 ? 3.375 4.895 -13.650 1.00 93.38 306 LYS A O 1
ATOM 2405 N N . TYR A 1 307 ? 2.526 6.499 -12.329 1.00 85.62 307 TYR A N 1
ATOM 2406 C CA . TYR A 1 307 ? 3.543 6.348 -11.283 1.00 85.62 307 TYR A CA 1
ATOM 2407 C C . TYR A 1 307 ? 3.617 4.912 -10.724 1.00 85.62 307 TYR A C 1
ATOM 2409 O O . TYR A 1 307 ? 4.701 4.393 -10.451 1.00 85.62 307 TYR A O 1
ATOM 2417 N N . GLU A 1 308 ? 2.493 4.181 -10.643 1.00 82.94 308 GLU A N 1
ATOM 2418 C CA . GLU A 1 308 ? 2.525 2.785 -10.174 1.00 82.94 308 GLU A CA 1
ATOM 2419 C C . GLU A 1 308 ? 3.302 1.846 -11.109 1.00 82.94 308 GLU A C 1
ATOM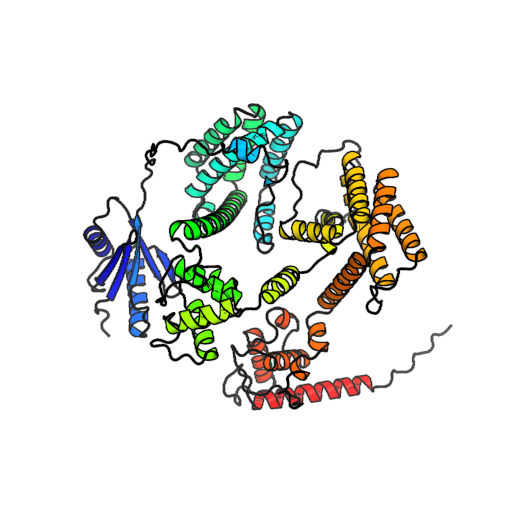 2421 O O . GLU A 1 308 ? 3.688 0.742 -10.703 1.00 82.94 308 GLU A O 1
ATOM 2426 N N . ASN A 1 309 ? 3.553 2.269 -12.353 1.00 87.38 309 ASN A N 1
ATOM 2427 C CA . ASN A 1 309 ? 4.297 1.471 -13.313 1.00 87.38 309 ASN A CA 1
ATOM 2428 C C . ASN A 1 309 ? 5.782 1.361 -12.955 1.00 87.38 309 ASN A C 1
ATOM 2430 O O . ASN A 1 309 ? 6.360 0.311 -13.242 1.00 87.38 309 ASN A O 1
ATOM 2434 N N . ILE A 1 310 ? 6.354 2.370 -12.287 1.00 89.38 310 ILE A N 1
ATOM 2435 C CA . ILE A 1 310 ? 7.765 2.406 -11.867 1.00 89.38 310 ILE A CA 1
ATOM 2436 C C . ILE A 1 310 ? 7.982 2.033 -10.397 1.00 89.38 310 ILE A C 1
ATOM 2438 O O . ILE A 1 310 ? 9.117 1.806 -9.990 1.00 89.38 310 ILE A O 1
ATOM 2442 N N . ARG A 1 311 ? 6.908 1.879 -9.610 1.00 79.44 311 ARG A N 1
ATOM 2443 C CA . ARG A 1 311 ? 6.953 1.647 -8.152 1.00 79.44 311 ARG A CA 1
ATOM 2444 C C . ARG A 1 311 ? 7.925 0.551 -7.691 1.00 79.44 311 ARG A C 1
ATOM 2446 O O . ARG A 1 311 ? 8.470 0.652 -6.600 1.00 79.44 311 ARG A O 1
ATOM 2453 N N . TRP A 1 312 ? 8.096 -0.509 -8.479 1.00 69.81 312 TRP A N 1
ATOM 2454 C CA . TRP A 1 312 ? 8.919 -1.663 -8.098 1.00 69.81 312 TRP A CA 1
ATOM 2455 C C . TRP A 1 312 ? 10.342 -1.624 -8.663 1.00 69.81 312 TRP A C 1
ATOM 2457 O O . TRP A 1 312 ? 11.207 -2.319 -8.141 1.00 69.81 312 TRP A O 1
ATOM 2467 N N . ARG A 1 313 ? 10.580 -0.851 -9.731 1.00 84.69 313 ARG A N 1
ATOM 2468 C CA . ARG A 1 313 ? 11.849 -0.790 -10.477 1.00 84.69 313 ARG A CA 1
ATOM 2469 C C . ARG A 1 313 ? 11.929 0.497 -11.312 1.00 84.69 313 ARG A C 1
ATOM 2471 O O . ARG A 1 313 ? 11.866 0.465 -12.541 1.00 84.69 313 ARG A O 1
ATOM 2478 N N . ALA A 1 314 ? 12.027 1.634 -10.639 1.00 86.62 314 ALA A N 1
ATOM 2479 C CA . ALA A 1 314 ? 12.258 2.913 -11.297 1.00 86.62 314 ALA A CA 1
ATOM 2480 C C . ALA A 1 314 ? 13.694 2.968 -11.850 1.00 86.62 314 ALA A C 1
ATOM 2482 O O . ALA A 1 314 ? 14.608 2.387 -11.263 1.00 86.62 314 ALA A O 1
ATOM 2483 N N . GLY A 1 315 ? 13.881 3.592 -13.012 1.00 91.94 315 GLY A N 1
ATOM 2484 C CA . GLY A 1 315 ? 15.164 3.593 -13.718 1.00 91.94 315 GLY A CA 1
ATOM 2485 C C . GLY A 1 315 ? 15.494 2.293 -14.453 1.00 91.94 315 GLY A C 1
ATOM 2486 O O . GLY A 1 315 ? 16.611 2.148 -14.927 1.00 91.94 315 GLY A O 1
ATOM 2487 N N . PHE A 1 316 ? 14.555 1.349 -14.577 1.00 96.31 316 PHE A N 1
ATOM 2488 C CA . PHE A 1 316 ? 14.721 0.136 -15.387 1.00 96.31 316 PHE A CA 1
ATOM 2489 C C . PHE A 1 316 ? 13.782 0.144 -16.593 1.00 96.31 316 PHE A C 1
ATOM 2491 O O . PHE A 1 316 ? 12.563 0.259 -16.439 1.00 96.31 316 PHE A O 1
ATOM 2498 N N . PHE A 1 317 ? 14.324 -0.051 -17.795 1.00 97.12 317 PHE A N 1
ATOM 2499 C CA . PHE A 1 317 ? 13.566 0.004 -19.038 1.00 97.12 317 PHE A CA 1
ATOM 2500 C C . PHE A 1 317 ? 12.867 -1.341 -19.250 1.00 97.12 317 PHE A C 1
ATOM 2502 O O . PHE A 1 317 ? 13.326 -2.231 -19.969 1.00 97.12 317 PHE A O 1
ATOM 2509 N N . GLY A 1 318 ? 11.740 -1.511 -18.563 1.00 96.06 318 GLY A N 1
ATOM 2510 C CA . GLY A 1 318 ? 10.943 -2.732 -18.591 1.00 96.06 318 GLY A CA 1
ATOM 2511 C C . GLY A 1 318 ? 9.835 -2.741 -19.654 1.00 96.06 318 GLY A C 1
ATOM 2512 O O . GLY A 1 318 ? 9.682 -1.792 -20.423 1.00 96.06 318 GLY A O 1
ATOM 2513 N N . PRO A 1 319 ? 8.990 -3.791 -19.652 1.00 96.12 319 PRO A N 1
ATOM 2514 C CA . PRO A 1 319 ? 7.848 -3.912 -20.563 1.00 96.12 319 PRO A CA 1
ATOM 2515 C C . PRO A 1 319 ? 6.867 -2.736 -20.487 1.00 96.12 319 PRO A C 1
ATOM 2517 O O . PRO A 1 319 ? 6.289 -2.353 -21.494 1.00 96.12 319 PRO A O 1
ATOM 2520 N N . ARG A 1 320 ? 6.694 -2.136 -19.301 1.00 96.38 320 ARG A N 1
ATOM 2521 C CA . ARG A 1 320 ? 5.784 -0.995 -19.100 1.00 96.38 320 ARG A CA 1
ATOM 2522 C C . ARG A 1 320 ? 6.314 0.297 -19.718 1.00 96.38 320 ARG A C 1
ATOM 2524 O O . ARG A 1 320 ? 5.537 1.049 -20.286 1.00 96.38 320 ARG A O 1
ATOM 2531 N N . THR A 1 321 ? 7.619 0.541 -19.616 1.00 97.31 321 THR A N 1
ATOM 2532 C CA . THR A 1 321 ? 8.274 1.693 -20.257 1.00 97.31 321 THR A CA 1
ATOM 2533 C C . THR A 1 321 ? 8.268 1.530 -21.771 1.00 97.31 321 THR A C 1
ATOM 2535 O O . THR A 1 321 ? 7.906 2.459 -22.478 1.00 97.31 321 THR A O 1
ATOM 2538 N N . MET A 1 322 ? 8.557 0.320 -22.257 1.00 97.12 322 MET A N 1
ATOM 2539 C CA . MET A 1 322 ? 8.441 -0.028 -23.675 1.00 97.12 322 MET A CA 1
ATOM 2540 C C . MET A 1 322 ? 7.021 0.190 -24.216 1.00 97.12 322 MET A C 1
ATOM 2542 O O . MET A 1 322 ? 6.878 0.772 -25.283 1.00 97.12 322 MET A O 1
ATOM 2546 N N . ALA A 1 323 ? 5.985 -0.239 -23.486 1.00 96.50 323 ALA A N 1
ATOM 2547 C CA . ALA A 1 323 ? 4.594 -0.009 -23.877 1.00 96.50 323 ALA A CA 1
ATOM 2548 C C . ALA A 1 323 ? 4.263 1.491 -23.948 1.00 96.50 323 ALA A C 1
ATOM 2550 O O . ALA A 1 323 ? 3.783 1.947 -24.973 1.00 96.50 323 ALA A O 1
ATOM 2551 N N . ALA A 1 324 ? 4.627 2.271 -22.924 1.00 97.00 324 ALA A N 1
ATOM 2552 C CA . ALA A 1 324 ? 4.392 3.717 -22.914 1.00 97.00 324 ALA A CA 1
ATOM 2553 C C . ALA A 1 324 ? 5.099 4.452 -24.070 1.00 97.00 324 ALA A C 1
ATOM 2555 O O . ALA A 1 324 ? 4.559 5.403 -24.627 1.00 97.00 324 ALA A O 1
ATOM 2556 N N . ILE A 1 325 ? 6.302 4.007 -24.449 1.00 97.56 325 ILE A N 1
ATOM 2557 C CA . ILE A 1 325 ? 7.036 4.556 -25.598 1.00 97.56 325 ILE A CA 1
ATOM 2558 C C . ILE A 1 325 ? 6.376 4.157 -26.910 1.00 97.56 325 ILE A C 1
ATOM 2560 O O . ILE A 1 325 ? 6.278 4.983 -27.809 1.00 97.56 325 ILE A O 1
ATOM 2564 N N . LYS A 1 326 ? 5.902 2.914 -27.016 1.00 96.62 326 LYS A N 1
ATOM 2565 C CA . LYS A 1 326 ? 5.166 2.450 -28.191 1.00 96.62 326 LYS A CA 1
ATOM 2566 C C . LYS A 1 326 ? 3.891 3.270 -28.396 1.00 96.62 326 LYS A C 1
ATOM 2568 O O . LYS A 1 326 ? 3.668 3.748 -29.500 1.00 96.62 326 LYS A O 1
ATOM 2573 N N . ASP A 1 327 ? 3.126 3.502 -27.333 1.00 95.69 327 ASP A N 1
ATOM 2574 C CA . ASP A 1 327 ? 1.906 4.315 -27.378 1.00 95.69 327 ASP A CA 1
ATOM 2575 C C . ASP A 1 327 ? 2.217 5.759 -27.819 1.00 95.69 327 ASP A C 1
ATOM 2577 O O . ASP A 1 327 ? 1.508 6.333 -28.643 1.00 95.69 327 ASP A O 1
ATOM 2581 N N . LEU A 1 328 ? 3.320 6.335 -27.321 1.00 96.00 328 LEU A N 1
ATOM 2582 C CA . LEU A 1 328 ? 3.796 7.659 -27.732 1.00 96.00 328 LEU A CA 1
ATOM 2583 C C . LEU A 1 328 ? 4.233 7.689 -29.210 1.00 96.00 328 LEU A C 1
ATOM 2585 O O . LEU A 1 328 ? 3.919 8.636 -29.924 1.00 96.00 328 LEU A O 1
ATOM 2589 N N . GLN A 1 329 ? 4.932 6.657 -29.687 1.00 96.69 329 GLN A N 1
ATOM 2590 C CA . GLN A 1 329 ? 5.345 6.536 -31.090 1.00 96.69 329 GLN A CA 1
ATOM 2591 C C . GLN A 1 329 ? 4.144 6.407 -32.032 1.00 96.69 329 GLN A C 1
ATOM 2593 O O . GLN A 1 329 ? 4.130 7.046 -33.084 1.00 96.69 329 GLN A O 1
ATOM 2598 N N . GLU A 1 330 ? 3.141 5.614 -31.651 1.00 95.56 330 GLU A N 1
ATOM 2599 C CA . GLU A 1 330 ? 1.904 5.433 -32.415 1.00 95.56 330 GLU A CA 1
ATOM 2600 C C . GLU A 1 330 ? 1.110 6.743 -32.511 1.00 95.56 330 GLU A C 1
ATOM 2602 O O . GLU A 1 330 ? 0.697 7.133 -33.600 1.00 95.56 330 GLU A O 1
ATOM 2607 N N . GLU A 1 331 ? 0.967 7.476 -31.406 1.00 95.38 331 GLU A N 1
ATOM 2608 C CA . GLU A 1 331 ? 0.256 8.760 -31.384 1.00 95.38 331 GLU A CA 1
ATOM 2609 C C . GLU A 1 331 ? 0.958 9.845 -32.214 1.00 95.38 331 GLU A C 1
ATOM 2611 O O . GLU A 1 331 ? 0.304 10.629 -32.902 1.00 95.38 331 GLU A O 1
ATOM 2616 N N . GLN A 1 332 ? 2.292 9.876 -32.191 1.00 96.00 332 GLN A N 1
ATOM 2617 C CA . GLN A 1 332 ? 3.088 10.822 -32.980 1.00 96.00 332 GLN A CA 1
ATOM 2618 C C . GLN A 1 332 ? 3.305 10.364 -34.435 1.00 96.00 332 GLN A C 1
ATOM 2620 O O . GLN A 1 332 ? 4.013 11.033 -35.186 1.00 96.00 332 GLN A O 1
ATOM 2625 N N . ASN A 1 333 ? 2.700 9.243 -34.855 1.00 95.69 333 ASN A N 1
ATOM 2626 C CA . ASN A 1 333 ? 2.879 8.634 -36.179 1.00 95.69 333 ASN A CA 1
ATOM 2627 C C . ASN A 1 333 ? 4.360 8.417 -36.560 1.00 95.69 333 ASN A C 1
ATOM 2629 O O . ASN A 1 333 ? 4.744 8.528 -37.730 1.00 95.69 333 ASN A O 1
ATOM 2633 N N . LEU A 1 334 ? 5.205 8.104 -35.575 1.00 93.56 334 LEU A N 1
ATOM 2634 C CA . LEU A 1 334 ? 6.627 7.849 -35.783 1.00 93.56 334 LEU A CA 1
ATOM 2635 C C . LEU A 1 334 ? 6.837 6.437 -36.332 1.00 93.56 334 LEU A C 1
ATOM 2637 O O . LEU A 1 334 ? 6.180 5.480 -35.923 1.00 93.56 334 LEU A O 1
ATOM 2641 N N . LYS A 1 335 ? 7.801 6.296 -37.243 1.00 90.00 335 LYS A N 1
ATOM 2642 C CA . LYS A 1 335 ? 8.263 4.999 -37.757 1.00 90.00 335 LYS A CA 1
ATOM 2643 C C . LYS A 1 335 ? 9.653 4.699 -37.184 1.00 90.00 335 LYS A C 1
ATOM 2645 O O . LYS A 1 335 ? 10.639 4.978 -37.866 1.00 90.00 335 LYS A O 1
ATOM 2650 N N . PRO A 1 336 ? 9.747 4.207 -35.936 1.00 86.00 336 PRO A N 1
ATOM 2651 C CA . PRO A 1 336 ? 11.030 3.867 -35.330 1.00 86.00 336 PRO A CA 1
ATOM 2652 C C . PRO A 1 336 ? 11.646 2.643 -36.014 1.00 86.00 336 PRO A C 1
ATOM 2654 O O . PRO A 1 336 ? 10.931 1.800 -36.562 1.00 86.00 336 PRO A O 1
ATOM 2657 N N . GLU A 1 337 ? 12.969 2.503 -35.922 1.00 83.50 337 GLU A N 1
ATOM 2658 C CA . GLU A 1 337 ? 13.665 1.299 -36.404 1.00 83.50 337 GLU A CA 1
ATOM 2659 C C . GLU A 1 337 ? 13.221 0.046 -35.635 1.00 83.50 337 GLU A C 1
ATOM 2661 O O . GLU A 1 337 ? 13.067 -1.033 -36.208 1.00 83.50 337 GLU A O 1
ATOM 2666 N N . VAL A 1 338 ? 12.974 0.198 -34.328 1.00 88.19 338 VAL A N 1
ATOM 2667 C CA . VAL A 1 338 ? 12.445 -0.855 -33.456 1.00 88.19 338 VAL A CA 1
ATOM 2668 C C . VAL A 1 338 ? 11.333 -0.281 -32.584 1.00 88.19 338 VAL A C 1
ATOM 2670 O O . VAL A 1 338 ? 11.571 0.589 -31.744 1.00 88.19 338 VAL A O 1
ATOM 2673 N N . ALA A 1 339 ? 10.115 -0.798 -32.743 1.00 89.06 339 ALA A N 1
ATOM 2674 C CA . ALA A 1 339 ? 8.954 -0.368 -31.966 1.00 89.06 339 ALA A CA 1
ATOM 2675 C C . ALA A 1 339 ? 9.185 -0.515 -30.449 1.00 89.06 339 ALA A C 1
ATOM 2677 O O . ALA A 1 339 ? 9.597 -1.575 -29.967 1.00 89.06 339 ALA A O 1
ATOM 2678 N N . GLY A 1 340 ? 8.908 0.551 -29.692 1.00 89.12 340 GLY A N 1
ATOM 2679 C CA . GLY A 1 340 ? 9.086 0.593 -28.239 1.00 89.12 340 GLY A CA 1
ATOM 2680 C C . GLY A 1 340 ? 10.538 0.774 -27.769 1.00 89.12 340 GLY A C 1
ATOM 2681 O O . GLY A 1 340 ? 10.800 0.681 -26.567 1.00 89.12 340 GLY A O 1
ATOM 2682 N N . SER A 1 341 ? 11.482 1.015 -28.687 1.00 95.12 341 SER A N 1
ATOM 2683 C CA . SER A 1 341 ? 12.820 1.528 -28.362 1.00 95.12 341 SER A CA 1
ATOM 2684 C C . SER A 1 341 ? 12.806 3.060 -28.333 1.00 95.12 341 SER A C 1
ATOM 2686 O O . SER A 1 341 ? 12.040 3.679 -29.064 1.00 95.12 341 SER A O 1
ATOM 2688 N N . TYR A 1 342 ? 13.606 3.678 -27.466 1.00 96.69 342 TYR A N 1
ATOM 2689 C CA . TYR A 1 342 ? 13.739 5.133 -27.391 1.00 96.69 342 TYR A CA 1
ATOM 2690 C C . TYR A 1 342 ? 14.926 5.567 -28.255 1.00 96.69 342 TYR A C 1
ATOM 2692 O O . TYR A 1 342 ? 16.071 5.554 -27.800 1.00 96.69 342 TYR A O 1
ATOM 2700 N N . ASP A 1 343 ? 14.643 5.871 -29.520 1.00 96.19 343 ASP A N 1
ATOM 2701 C CA . ASP A 1 343 ? 15.602 6.330 -30.529 1.00 96.19 343 ASP A CA 1
ATOM 2702 C C . ASP A 1 343 ? 15.654 7.868 -30.627 1.00 96.19 343 ASP A C 1
ATOM 2704 O O . ASP A 1 343 ? 14.945 8.581 -29.913 1.00 96.19 343 ASP A O 1
ATOM 2708 N N . GLU A 1 344 ? 16.522 8.400 -31.492 1.00 95.69 344 GLU A N 1
ATOM 2709 C CA . GLU A 1 344 ? 16.702 9.851 -31.662 1.00 95.69 344 GLU A CA 1
ATOM 2710 C C . GLU A 1 344 ? 15.418 10.550 -32.140 1.00 95.69 344 GLU A C 1
ATOM 2712 O O . GLU A 1 344 ? 15.104 11.647 -31.676 1.00 95.69 344 GLU A O 1
ATOM 2717 N N . ASN A 1 345 ? 14.627 9.890 -32.993 1.00 95.12 345 ASN A N 1
ATOM 2718 C CA . ASN A 1 345 ? 13.346 10.413 -33.480 1.00 95.12 345 ASN A CA 1
ATOM 2719 C C . ASN A 1 345 ? 12.314 10.511 -32.351 1.00 95.12 345 ASN A C 1
ATOM 2721 O O . ASN A 1 345 ? 11.618 11.517 -32.213 1.00 95.12 345 ASN A O 1
ATOM 2725 N N . THR A 1 346 ? 12.243 9.480 -31.508 1.00 96.50 346 THR A N 1
ATOM 2726 C CA . THR A 1 346 ? 11.371 9.452 -30.331 1.00 96.50 346 THR A CA 1
ATOM 2727 C C . THR A 1 346 ? 11.814 10.481 -29.298 1.00 96.50 346 THR A C 1
ATOM 2729 O O . THR A 1 346 ? 10.968 11.144 -28.705 1.00 96.50 346 THR A O 1
ATOM 2732 N N . ALA A 1 347 ? 13.124 10.663 -29.105 1.00 95.81 347 ALA A N 1
ATOM 2733 C CA . ALA A 1 347 ? 13.666 11.683 -28.213 1.00 95.81 347 ALA A CA 1
ATOM 2734 C C . ALA A 1 347 ? 13.324 13.103 -28.687 1.00 95.81 347 ALA A C 1
ATOM 2736 O O . ALA A 1 347 ? 12.906 13.930 -27.877 1.00 95.81 347 ALA A O 1
ATOM 2737 N N . ALA A 1 348 ? 13.437 13.377 -29.990 1.00 95.25 348 ALA A N 1
ATOM 2738 C CA . ALA A 1 348 ? 13.054 14.662 -30.570 1.00 95.25 348 ALA A CA 1
ATOM 2739 C C . ALA A 1 348 ? 11.552 14.942 -30.393 1.00 95.25 348 ALA A C 1
ATOM 2741 O O . ALA A 1 348 ? 11.183 16.017 -29.924 1.00 95.25 348 ALA A O 1
ATOM 2742 N N . ALA A 1 349 ? 10.692 13.960 -30.679 1.00 95.69 349 ALA A N 1
ATOM 2743 C CA . ALA A 1 349 ? 9.249 14.098 -30.486 1.00 95.69 349 ALA A CA 1
ATOM 2744 C C . ALA A 1 349 ? 8.873 14.284 -29.008 1.00 95.69 349 ALA A C 1
ATOM 2746 O O . ALA A 1 349 ? 8.067 15.152 -28.676 1.00 95.69 349 ALA A O 1
ATOM 2747 N N . LEU A 1 350 ? 9.492 13.513 -28.106 1.00 95.75 350 LEU A N 1
ATOM 2748 C CA . LEU A 1 350 ? 9.287 13.647 -26.665 1.00 95.75 350 LEU A CA 1
ATOM 2749 C C . LEU A 1 350 ? 9.696 15.042 -26.183 1.00 95.75 350 LEU A C 1
ATOM 2751 O O . LEU A 1 350 ? 8.966 15.649 -25.405 1.00 95.75 350 LEU A O 1
ATOM 2755 N N . LYS A 1 351 ? 10.821 15.570 -26.678 1.00 96.19 351 LYS A N 1
ATOM 2756 C CA . LYS A 1 351 ? 11.281 16.923 -26.360 1.00 96.19 351 LYS A CA 1
ATOM 2757 C C . LYS A 1 351 ? 10.250 17.971 -26.767 1.00 96.19 351 LYS A C 1
ATOM 2759 O O . LYS A 1 351 ? 9.859 18.775 -25.931 1.00 96.19 351 LYS A O 1
ATOM 2764 N N . THR A 1 352 ? 9.752 17.912 -28.002 1.00 95.75 352 THR A N 1
ATOM 2765 C CA . THR A 1 352 ? 8.721 18.837 -28.495 1.00 95.75 352 THR A CA 1
ATOM 2766 C C . THR A 1 352 ? 7.424 18.740 -27.689 1.00 95.75 352 THR A C 1
ATOM 2768 O O . THR A 1 352 ? 6.810 19.762 -27.404 1.00 95.75 352 THR A O 1
ATOM 2771 N N . LEU A 1 353 ? 7.010 17.536 -27.277 1.00 95.75 353 LEU A N 1
ATOM 2772 C CA . LEU A 1 353 ? 5.819 17.348 -26.441 1.00 95.75 353 LEU A CA 1
ATOM 2773 C C . LEU A 1 353 ? 5.982 17.934 -25.037 1.00 95.75 353 LEU A C 1
ATOM 2775 O O . LEU A 1 353 ? 5.038 18.519 -24.516 1.00 95.75 353 LEU A O 1
ATOM 2779 N N . VAL A 1 354 ? 7.160 17.774 -24.429 1.00 94.25 354 VAL A N 1
ATOM 2780 C CA . VAL A 1 354 ? 7.453 18.333 -23.102 1.00 94.25 354 VAL A CA 1
ATOM 2781 C C . VAL A 1 354 ? 7.602 19.858 -23.172 1.00 94.25 354 VAL A C 1
ATOM 2783 O O . VAL A 1 354 ? 7.085 20.543 -22.299 1.00 94.25 354 VAL A O 1
ATOM 2786 N N . GLU A 1 355 ? 8.239 20.401 -24.214 1.00 93.31 355 GLU A N 1
ATOM 2787 C CA . GLU A 1 355 ? 8.388 21.853 -24.423 1.00 93.31 355 GLU A CA 1
ATOM 2788 C C . GLU A 1 355 ? 7.058 22.549 -24.747 1.00 93.31 355 GLU A C 1
ATOM 2790 O O . GLU A 1 355 ? 6.818 23.662 -24.288 1.00 93.31 355 GLU A O 1
ATOM 2795 N N . ASN A 1 356 ? 6.177 21.892 -25.509 1.00 91.94 356 ASN A N 1
ATOM 2796 C CA . ASN A 1 356 ? 4.853 22.420 -25.851 1.00 91.94 356 ASN A CA 1
ATOM 2797 C C . ASN A 1 356 ? 3.798 22.146 -24.778 1.00 91.94 356 ASN A C 1
ATOM 2799 O O . ASN A 1 356 ? 2.632 22.497 -24.968 1.00 91.94 356 ASN A O 1
ATOM 2803 N N . MET A 1 357 ? 4.172 21.499 -23.674 1.00 87.88 357 MET A N 1
ATOM 2804 C CA . MET A 1 357 ? 3.272 21.310 -22.552 1.00 87.88 357 MET A CA 1
ATOM 2805 C C . MET A 1 357 ? 3.030 22.701 -21.943 1.00 87.88 357 MET A C 1
ATOM 2807 O O . MET A 1 357 ? 3.977 23.302 -21.431 1.00 87.88 357 MET A O 1
ATOM 2811 N N . PRO A 1 358 ? 1.816 23.278 -22.058 1.00 77.12 358 PRO A N 1
ATOM 2812 C CA . PRO A 1 358 ? 1.581 24.640 -21.603 1.00 77.12 358 PRO A CA 1
ATOM 2813 C C . PRO A 1 358 ? 1.919 24.717 -20.116 1.00 77.12 358 PRO A C 1
ATOM 2815 O O . PRO A 1 358 ? 1.507 23.846 -19.351 1.00 77.12 358 PRO A O 1
ATOM 2818 N N . ALA A 1 359 ? 2.647 25.754 -19.698 1.00 57.91 359 ALA A N 1
ATOM 2819 C CA . ALA A 1 359 ? 2.980 25.980 -18.287 1.00 57.91 359 ALA A CA 1
ATOM 2820 C C . ALA A 1 359 ? 1.721 26.033 -17.387 1.00 57.91 359 ALA A C 1
ATOM 2822 O O . ALA A 1 359 ? 1.783 25.752 -16.193 1.00 57.91 359 ALA A O 1
ATOM 2823 N N . GLU A 1 360 ? 0.547 26.301 -17.971 1.00 45.16 360 GLU A N 1
ATOM 2824 C CA . GLU A 1 360 ? -0.756 26.201 -17.303 1.00 45.16 360 GLU A CA 1
ATOM 2825 C C . GLU A 1 360 ? -1.132 24.770 -16.882 1.00 45.16 360 GLU A C 1
ATOM 2827 O O . GLU A 1 360 ? -1.885 24.613 -15.926 1.00 45.16 360 GLU A O 1
ATOM 2832 N N . ALA A 1 361 ? -0.585 23.721 -17.510 1.00 50.59 361 ALA A N 1
ATOM 2833 C CA . ALA A 1 361 ? -0.802 22.331 -17.105 1.00 50.59 361 ALA A CA 1
ATOM 2834 C C . ALA A 1 361 ? -0.040 21.953 -15.824 1.00 50.59 361 ALA A C 1
ATOM 2836 O O . ALA A 1 361 ? -0.458 21.024 -15.137 1.00 50.59 361 ALA A O 1
ATOM 2837 N N . GLU A 1 362 ? 1.041 22.661 -15.469 1.00 47.53 362 GLU A N 1
ATOM 2838 C CA . GLU A 1 362 ? 1.689 22.504 -14.158 1.00 47.53 362 GLU A CA 1
ATOM 2839 C C . GLU A 1 362 ? 0.868 23.194 -13.057 1.00 47.53 362 GLU A C 1
ATOM 2841 O O . GLU A 1 362 ? 0.686 22.605 -11.995 1.00 47.53 362 GLU A O 1
ATOM 2846 N N . GLN A 1 363 ? 0.230 24.339 -13.337 1.00 40.56 363 GLN A N 1
ATOM 2847 C CA . GLN A 1 363 ? -0.711 24.968 -12.396 1.00 40.56 363 GLN A CA 1
ATOM 2848 C C . GLN A 1 363 ? -2.043 24.209 -12.289 1.00 40.56 363 GLN A C 1
ATOM 2850 O O . GLN A 1 363 ? -2.590 24.077 -11.193 1.00 40.56 363 GLN A O 1
ATOM 2855 N N . SER A 1 364 ? -2.560 23.632 -13.378 1.00 42.47 364 SER A N 1
ATOM 2856 C CA . SER A 1 364 ? -3.793 22.837 -13.342 1.00 42.47 364 SER A CA 1
ATOM 2857 C C . SER A 1 364 ? -3.571 21.425 -12.783 1.00 42.47 364 SER A C 1
ATOM 2859 O O . SER A 1 364 ? -4.475 20.905 -12.133 1.00 42.47 364 SER A O 1
ATOM 2861 N N . LYS A 1 365 ? -2.376 20.821 -12.930 1.00 40.22 365 LYS A N 1
ATOM 2862 C CA . LYS A 1 365 ? -2.017 19.562 -12.245 1.00 40.22 365 LYS A CA 1
ATOM 2863 C C . LYS A 1 365 ? -1.572 19.752 -10.800 1.00 40.22 365 LYS A C 1
ATOM 2865 O O . LYS A 1 365 ? -1.867 18.863 -10.017 1.00 40.22 365 LYS A O 1
ATOM 2870 N N . GLU A 1 366 ? -0.987 20.878 -10.385 1.00 37.94 366 GLU A N 1
ATOM 2871 C CA . GLU A 1 366 ? -0.921 21.197 -8.947 1.00 37.94 366 GLU A CA 1
ATOM 2872 C C . GLU A 1 366 ? -2.332 21.405 -8.380 1.00 37.94 366 GLU A C 1
ATOM 2874 O O . GLU A 1 366 ? -2.605 21.013 -7.249 1.00 37.94 366 GLU A O 1
ATOM 2879 N N . THR A 1 367 ? -3.282 21.903 -9.179 1.00 34.81 367 THR A N 1
ATOM 2880 C CA . THR A 1 367 ? -4.699 22.019 -8.784 1.00 34.81 367 THR A CA 1
ATOM 2881 C C . THR A 1 367 ? -5.438 20.658 -8.779 1.00 34.81 367 THR A C 1
ATOM 2883 O O . THR A 1 367 ? -6.296 20.426 -7.928 1.00 34.81 367 THR A O 1
ATOM 2886 N N . GLU A 1 368 ? -5.063 19.693 -9.630 1.00 34.62 368 GLU A N 1
ATOM 2887 C CA . GLU A 1 368 ? -5.631 18.329 -9.639 1.00 34.62 368 GLU A CA 1
ATOM 2888 C C . GLU A 1 368 ? -4.895 17.326 -8.721 1.00 34.62 368 GLU A C 1
ATOM 2890 O O . GLU A 1 368 ? -5.543 16.463 -8.134 1.00 34.62 368 GLU A O 1
ATOM 2895 N N . GLU A 1 369 ? -3.592 17.446 -8.465 1.00 34.34 369 GLU A N 1
ATOM 2896 C CA . GLU A 1 369 ? -2.893 16.696 -7.403 1.00 34.34 369 GLU A CA 1
ATOM 2897 C C . GLU A 1 369 ? -3.178 17.299 -6.018 1.00 34.34 369 GLU A C 1
ATOM 2899 O O . GLU A 1 369 ? -3.252 16.573 -5.022 1.00 34.34 369 GLU A O 1
ATOM 2904 N N . SER A 1 370 ? -3.511 18.595 -5.945 1.00 37.31 370 SER A N 1
ATOM 2905 C CA . SER A 1 370 ? -4.180 19.177 -4.777 1.00 37.31 370 SER A CA 1
ATOM 2906 C C . SER A 1 370 ? -5.667 18.786 -4.675 1.00 37.31 370 SER A C 1
ATOM 2908 O O . SER A 1 370 ? -6.268 19.013 -3.621 1.00 37.31 370 SER A O 1
ATOM 2910 N N . SER A 1 371 ? -6.236 18.087 -5.667 1.00 32.53 371 SER A N 1
ATOM 2911 C CA . SER A 1 371 ? -7.573 17.478 -5.585 1.00 32.53 371 SER A CA 1
ATOM 2912 C C . SER A 1 371 ? -7.591 16.074 -4.952 1.00 32.53 371 SER A C 1
ATOM 2914 O O . SER A 1 371 ? -8.644 15.431 -4.895 1.00 32.53 371 SER A O 1
ATOM 2916 N N . VAL A 1 372 ? -6.482 15.622 -4.338 1.00 34.28 372 VAL A N 1
ATOM 2917 C CA . VAL A 1 372 ? -6.537 14.560 -3.314 1.00 34.28 372 VAL A CA 1
ATOM 2918 C C . VAL A 1 372 ? -7.311 15.076 -2.098 1.00 34.28 372 VAL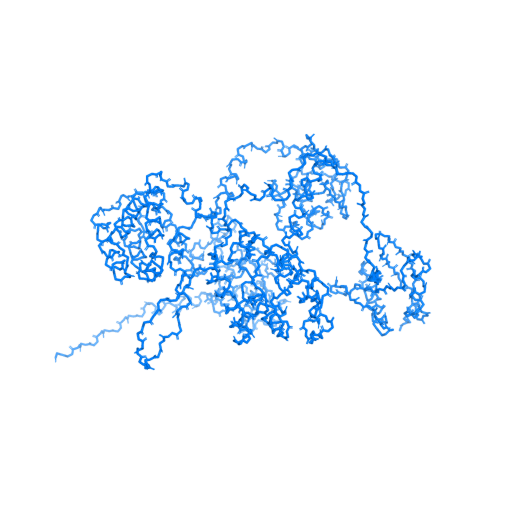 A C 1
ATOM 2920 O O . VAL A 1 372 ? -6.758 15.615 -1.143 1.00 34.28 372 VAL A O 1
ATOM 2923 N N . GLU A 1 373 ? -8.626 14.888 -2.203 1.00 37.97 373 GLU A N 1
ATOM 2924 C CA . GLU A 1 373 ? -9.681 14.912 -1.197 1.00 37.97 373 GLU A CA 1
ATOM 2925 C C . GLU A 1 373 ? -9.324 15.617 0.118 1.00 37.97 373 GLU A C 1
ATOM 2927 O O . GLU A 1 373 ? -8.839 15.005 1.078 1.00 37.97 373 GLU A O 1
ATOM 2932 N N . PHE A 1 374 ? -9.706 16.892 0.183 1.00 38.31 374 PHE A N 1
ATOM 2933 C CA . PHE A 1 374 ? -10.076 17.563 1.424 1.00 38.31 374 PHE A CA 1
ATOM 2934 C C . PHE A 1 374 ? -11.057 16.646 2.199 1.00 38.31 374 PHE A C 1
ATOM 2936 O O . PHE A 1 374 ? -11.907 15.989 1.589 1.00 38.31 374 PHE A O 1
ATOM 2943 N N . ASP A 1 375 ? -10.893 16.492 3.518 1.00 38.53 375 ASP A N 1
ATOM 2944 C CA . ASP A 1 375 ? -11.745 15.643 4.367 1.00 38.53 375 ASP A CA 1
ATOM 2945 C C . ASP A 1 375 ? -11.772 16.176 5.818 1.00 38.53 375 ASP A C 1
ATOM 2947 O O . ASP A 1 375 ? -10.956 15.761 6.642 1.00 38.53 375 ASP A O 1
ATOM 2951 N N . LEU A 1 376 ? -12.701 17.091 6.147 1.00 39.91 376 LEU A N 1
ATOM 2952 C CA . LEU A 1 376 ? -12.981 17.575 7.514 1.00 39.91 376 LEU A CA 1
ATOM 2953 C C . LEU A 1 376 ? -13.432 16.472 8.473 1.00 39.91 376 LEU A C 1
ATOM 2955 O O . LEU A 1 376 ? -13.471 16.716 9.682 1.00 39.91 376 LEU A O 1
ATOM 2959 N N . SER A 1 377 ? -13.706 15.245 7.998 1.00 43.31 377 SER A N 1
ATOM 2960 C CA . SER A 1 377 ? -13.780 14.147 8.949 1.00 43.31 377 SER A CA 1
ATOM 2961 C C . SER A 1 377 ? -12.465 14.017 9.710 1.00 43.31 377 SER A C 1
ATOM 2963 O O . SER A 1 377 ? -12.549 13.690 10.867 1.00 43.31 377 SER A O 1
ATOM 2965 N N . ASN A 1 378 ? -11.289 14.419 9.214 1.00 38.38 378 ASN A N 1
ATOM 2966 C CA . ASN A 1 378 ? -10.037 14.303 9.979 1.00 38.38 378 ASN A CA 1
ATOM 2967 C C . ASN A 1 378 ? -9.903 15.260 11.175 1.00 38.38 378 ASN A C 1
ATOM 2969 O O . ASN A 1 378 ? -9.280 14.860 12.148 1.00 38.38 378 ASN A O 1
ATOM 2973 N N . ILE A 1 379 ? -10.517 16.452 11.159 1.00 38.94 379 ILE A N 1
ATOM 2974 C CA . ILE A 1 379 ? -10.494 17.390 12.305 1.00 38.94 379 ILE A CA 1
ATOM 2975 C C . ILE A 1 379 ? -11.368 16.869 13.461 1.00 38.94 379 ILE A C 1
ATOM 2977 O O . ILE A 1 379 ? -11.001 16.968 14.626 1.00 38.94 379 ILE A O 1
ATOM 2981 N N . PHE A 1 380 ? -12.505 16.235 13.152 1.00 44.06 380 PHE A N 1
ATOM 2982 C CA . PHE A 1 380 ? -13.467 15.754 14.159 1.00 44.06 380 PHE A CA 1
ATOM 2983 C C . PHE A 1 380 ? -13.445 14.227 14.382 1.00 44.06 380 PHE A C 1
ATOM 2985 O O . PHE A 1 380 ? -13.904 13.729 15.410 1.00 44.06 380 PHE A O 1
ATOM 2992 N N . TRP A 1 381 ? -12.856 13.457 13.469 1.00 38.50 381 TRP A N 1
ATOM 2993 C CA . TRP A 1 381 ? -12.355 12.092 13.684 1.00 38.50 381 TRP A CA 1
ATOM 2994 C C . TRP A 1 381 ? -11.128 12.165 14.602 1.00 38.50 381 TRP A C 1
ATOM 2996 O O . TRP A 1 381 ? -11.021 11.314 15.472 1.00 38.50 381 TRP A O 1
ATOM 3006 N N . LEU A 1 382 ? -10.319 13.236 14.575 1.00 36.12 382 LEU A N 1
ATOM 3007 C CA . LEU A 1 382 ? -9.364 13.553 15.655 1.00 36.12 382 LEU A CA 1
ATOM 3008 C C . LEU A 1 382 ? -10.028 13.519 17.046 1.00 36.12 382 LEU A C 1
ATOM 3010 O O . LEU A 1 382 ? -9.452 12.993 17.989 1.00 36.12 382 LEU A O 1
ATOM 3014 N N . MET A 1 383 ? -11.269 14.013 17.151 1.00 34.66 383 MET A N 1
ATOM 3015 C CA . MET A 1 383 ? -12.034 14.040 18.406 1.00 34.66 383 MET A CA 1
ATOM 3016 C C . MET A 1 383 ? -12.826 12.743 18.679 1.00 34.66 383 MET A C 1
ATOM 3018 O O . MET A 1 383 ? -13.015 12.377 19.831 1.00 34.66 383 MET A O 1
ATOM 3022 N N . SER A 1 384 ? -13.274 12.004 17.652 1.00 35.81 384 SER A N 1
ATOM 3023 C CA . SER A 1 384 ? -14.146 10.812 17.800 1.00 35.81 384 SER A CA 1
ATOM 3024 C C . SER A 1 384 ? -13.453 9.443 17.648 1.00 35.81 384 SER A C 1
ATOM 3026 O O . SER A 1 384 ? -14.036 8.413 17.996 1.00 35.81 384 SER A O 1
ATOM 3028 N N . SER A 1 385 ? -12.197 9.386 17.193 1.00 35.09 385 SER A N 1
ATOM 3029 C CA . SER A 1 385 ? -11.455 8.125 16.934 1.00 35.09 385 SER A CA 1
ATOM 3030 C C . SER A 1 385 ? -10.863 7.454 18.152 1.00 35.09 385 SER A C 1
ATOM 3032 O O . SER A 1 385 ? -10.265 6.387 18.039 1.00 35.09 385 SER A O 1
ATOM 3034 N N . PHE A 1 386 ? -11.084 8.036 19.321 1.00 34.50 386 PHE A N 1
ATOM 3035 C CA . PHE A 1 386 ? -10.758 7.421 20.597 1.00 34.50 386 PHE A CA 1
ATOM 3036 C C . PHE A 1 386 ? -11.835 6.407 21.044 1.00 34.50 386 PHE A C 1
ATOM 3038 O O . PHE A 1 386 ? -11.606 5.617 21.954 1.00 34.50 386 PHE A O 1
ATOM 3045 N N . SER A 1 387 ? -12.988 6.342 20.358 1.00 30.89 387 SER A N 1
ATOM 3046 C CA . SER A 1 387 ? -14.121 5.472 20.720 1.00 30.89 387 SER A CA 1
ATOM 3047 C C . SER A 1 387 ? -13.944 3.951 20.493 1.00 30.89 387 SER A C 1
ATOM 3049 O O . SER A 1 387 ? -14.479 3.180 21.294 1.00 30.89 387 SER A O 1
ATOM 3051 N N . PRO A 1 388 ? -13.194 3.437 19.489 1.00 29.62 388 PRO A N 1
ATOM 3052 C CA . PRO A 1 388 ? -13.090 1.986 19.289 1.00 29.62 388 PRO A CA 1
ATOM 3053 C C . PRO A 1 388 ? -12.311 1.248 20.390 1.00 29.62 388 PRO A C 1
ATOM 3055 O O . PRO A 1 388 ? -12.385 0.025 20.450 1.00 29.62 388 PRO A O 1
ATOM 3058 N N . PHE A 1 389 ? -11.593 1.958 21.268 1.00 32.16 389 PHE A N 1
ATOM 3059 C CA . PHE A 1 389 ? -10.800 1.357 22.348 1.00 32.16 389 PHE A CA 1
ATOM 3060 C C . PHE A 1 389 ? -11.591 1.086 23.645 1.00 32.16 389 PHE A C 1
ATOM 3062 O O . PHE A 1 389 ? -11.058 0.463 24.557 1.00 32.16 389 PHE A O 1
ATOM 3069 N N . LEU A 1 390 ? -12.871 1.483 23.726 1.00 34.75 390 LEU A N 1
ATOM 3070 C CA . LEU A 1 390 ? -13.722 1.284 24.917 1.00 34.75 390 LEU A CA 1
ATOM 3071 C C . LEU A 1 390 ? -14.982 0.432 24.666 1.00 34.75 390 LEU A C 1
ATOM 3073 O O . LEU A 1 390 ? -15.780 0.204 25.574 1.00 34.75 390 LEU A O 1
ATOM 3077 N N . GLY A 1 391 ? -15.155 -0.115 23.459 1.00 27.17 391 GLY A N 1
ATOM 3078 C CA . GLY A 1 391 ? -16.329 -0.908 23.062 1.00 27.17 391 GLY A CA 1
ATOM 3079 C C . GLY A 1 391 ? -16.413 -2.337 23.625 1.00 27.17 391 GLY A C 1
ATOM 3080 O O . GLY A 1 391 ? -16.975 -3.201 22.957 1.00 27.17 391 GLY A O 1
ATOM 3081 N N . GLY A 1 392 ? -15.844 -2.608 24.806 1.00 28.22 392 GLY A N 1
ATOM 3082 C CA . GLY A 1 392 ? -15.765 -3.950 25.407 1.00 28.22 392 GLY A CA 1
ATOM 3083 C C . GLY A 1 392 ? -16.573 -4.177 26.692 1.00 28.22 392 GLY A C 1
ATOM 3084 O O . GLY A 1 392 ? -16.801 -5.327 27.055 1.00 28.22 392 GLY A O 1
ATOM 3085 N N . PHE A 1 393 ? -17.060 -3.138 27.377 1.00 28.69 393 PHE A N 1
ATOM 3086 C CA . PHE A 1 393 ? -17.764 -3.310 28.657 1.00 28.69 393 PHE A CA 1
ATOM 3087 C C . PHE A 1 393 ? -19.264 -3.011 28.549 1.00 28.69 393 PHE A C 1
ATOM 3089 O O . PHE A 1 393 ? -19.749 -1.933 28.880 1.00 28.69 393 PHE A O 1
ATOM 3096 N N . ARG A 1 394 ? -20.028 -4.029 28.141 1.00 31.48 394 ARG A N 1
ATOM 3097 C CA . ARG A 1 394 ? -21.426 -4.203 28.565 1.00 31.48 394 ARG A CA 1
ATOM 3098 C C . ARG A 1 394 ? -21.615 -5.601 29.158 1.00 31.48 394 ARG A C 1
ATOM 3100 O O . ARG A 1 394 ? -22.128 -6.501 28.502 1.00 31.48 394 ARG A O 1
ATOM 3107 N N . ARG A 1 395 ? -21.234 -5.759 30.428 1.00 27.89 395 ARG A N 1
ATOM 3108 C CA . ARG A 1 395 ? -21.905 -6.655 31.386 1.00 27.89 395 ARG A CA 1
ATOM 3109 C C . ARG A 1 395 ? -21.977 -5.953 32.750 1.00 27.89 395 ARG A C 1
ATOM 3111 O O . ARG A 1 395 ? -20.966 -5.393 33.166 1.00 27.89 395 ARG A O 1
ATOM 3118 N N . PRO A 1 396 ? -23.145 -5.928 33.415 1.00 32.16 396 PRO A N 1
ATOM 3119 C CA . PRO A 1 396 ? -23.313 -5.258 34.695 1.00 32.16 396 PRO A CA 1
ATOM 3120 C C . PRO A 1 396 ? -22.883 -6.178 35.843 1.00 32.16 396 PRO A C 1
ATOM 3122 O O . PRO A 1 396 ? -23.287 -7.337 35.896 1.00 32.16 396 PRO A O 1
ATOM 3125 N N . GLY A 1 397 ? -22.105 -5.628 36.773 1.00 35.22 397 GLY A N 1
ATOM 3126 C CA . GLY A 1 397 ? -21.803 -6.243 38.063 1.00 35.22 397 GLY A CA 1
ATOM 3127 C C . GLY A 1 397 ? -20.310 -6.414 38.296 1.00 35.22 397 GLY A C 1
ATOM 3128 O O . GLY A 1 397 ? -19.746 -7.394 37.843 1.00 35.22 397 GLY A O 1
ATOM 3129 N N . TYR A 1 398 ? -19.680 -5.444 38.959 1.00 29.41 398 TYR A N 1
ATOM 3130 C CA . TYR A 1 398 ? -18.878 -5.610 40.181 1.00 29.41 398 TYR A CA 1
ATOM 3131 C C . TYR A 1 398 ? -18.419 -4.219 40.654 1.00 29.41 398 TYR A C 1
ATOM 3133 O O . TYR A 1 398 ? -18.225 -3.309 39.852 1.00 29.41 398 TYR A O 1
ATOM 3141 N N . GLY A 1 399 ? -18.406 -4.040 41.975 1.00 31.14 399 GLY A N 1
ATOM 3142 C CA . GLY A 1 399 ? -18.473 -2.753 42.661 1.00 31.14 399 GLY A CA 1
ATOM 3143 C C . GLY A 1 399 ? -17.285 -1.806 42.483 1.00 31.14 399 GLY A C 1
ATOM 3144 O O . GLY A 1 399 ? -16.151 -2.197 42.225 1.00 31.14 399 GLY A O 1
ATOM 3145 N N . VAL A 1 400 ? -17.611 -0.533 42.687 1.00 33.91 400 VAL A N 1
ATOM 3146 C CA . VAL A 1 400 ? -16.730 0.633 42.743 1.00 33.91 400 VAL A CA 1
ATOM 3147 C C . VAL A 1 400 ? -15.797 0.529 43.955 1.00 33.91 400 VAL A C 1
ATOM 3149 O O . VAL A 1 400 ? -16.271 0.509 45.090 1.00 33.91 400 VAL A O 1
ATOM 3152 N N . GLN A 1 401 ? -14.482 0.547 43.732 1.00 31.55 401 GLN A N 1
ATOM 3153 C CA . GLN A 1 401 ? -13.524 1.059 44.716 1.00 31.55 401 GLN A CA 1
ATOM 3154 C C . GLN A 1 401 ? -12.902 2.347 44.175 1.00 31.55 401 GLN A C 1
ATOM 3156 O O . GLN A 1 401 ? -12.418 2.408 43.048 1.00 31.55 401 GLN A O 1
ATOM 3161 N N . GLN A 1 402 ? -13.016 3.396 44.987 1.00 36.34 402 GLN A N 1
ATOM 3162 C CA . GLN A 1 402 ? -12.612 4.765 44.701 1.00 36.34 402 GLN A CA 1
ATOM 3163 C C . GLN A 1 402 ? -11.091 4.945 44.811 1.00 36.34 402 GLN A C 1
ATOM 3165 O O . GLN A 1 402 ? -10.469 4.417 45.728 1.00 36.34 402 GLN A O 1
ATOM 3170 N N . GLY A 1 403 ? -10.543 5.813 43.954 1.00 34.88 403 GLY A N 1
ATOM 3171 C CA . GLY A 1 403 ? -9.385 6.645 44.288 1.00 34.88 403 GLY A CA 1
ATOM 3172 C C . GLY A 1 403 ? -8.028 6.189 43.752 1.00 34.88 403 GLY A C 1
ATOM 3173 O O . GLY A 1 403 ? -7.301 5.493 44.453 1.00 34.88 403 GLY A O 1
ATOM 3174 N N . ARG A 1 404 ? -7.664 6.679 42.553 1.00 27.94 404 ARG A N 1
ATOM 3175 C CA . ARG A 1 404 ? -6.352 7.265 42.169 1.00 27.94 404 ARG A CA 1
ATOM 3176 C C . ARG A 1 404 ? -6.321 7.510 40.644 1.00 27.94 404 ARG A C 1
ATOM 3178 O O . ARG A 1 404 ? -6.601 6.577 39.895 1.00 27.94 404 ARG A O 1
ATOM 3185 N N . PRO A 1 405 ? -6.004 8.724 40.156 1.00 31.69 405 PRO A N 1
ATOM 3186 C CA . PRO A 1 405 ? -5.834 8.964 38.724 1.00 31.69 405 PRO A CA 1
ATOM 3187 C C . PRO A 1 405 ? -4.474 8.412 38.262 1.00 31.69 405 PRO A C 1
ATOM 3189 O O . PRO A 1 405 ? -3.439 8.791 38.804 1.00 31.69 405 PRO A O 1
ATOM 3192 N N . GLY A 1 406 ? -4.478 7.488 37.296 1.00 29.47 406 GLY A N 1
ATOM 3193 C CA . GLY A 1 406 ? -3.266 6.924 36.685 1.00 29.47 406 GLY A CA 1
ATOM 3194 C C . GLY A 1 406 ? -2.793 7.735 35.464 1.00 29.47 406 GLY A C 1
ATOM 3195 O O . GLY A 1 406 ? -3.641 8.281 34.752 1.00 29.47 406 GLY A O 1
ATOM 3196 N N . PRO A 1 407 ? -1.477 7.809 35.184 1.00 36.72 407 PRO A N 1
ATOM 3197 C CA . PRO A 1 407 ? -0.937 8.620 34.099 1.00 36.72 407 PRO A CA 1
ATOM 3198 C C . PRO A 1 407 ? -0.999 7.856 32.769 1.00 36.72 407 PRO A C 1
ATOM 3200 O O . PRO A 1 407 ? -0.234 6.932 32.512 1.00 36.72 407 PRO A O 1
ATOM 3203 N N . TRP A 1 408 ? -1.921 8.265 31.899 1.00 33.78 408 TRP A N 1
ATOM 3204 C CA . TRP A 1 408 ? -2.032 7.801 30.515 1.00 33.78 408 TRP A CA 1
ATOM 3205 C C . TRP A 1 408 ? -1.612 8.914 29.550 1.00 33.78 408 TRP A C 1
ATOM 3207 O O . TRP A 1 408 ? -2.456 9.408 28.821 1.00 33.78 408 TRP A O 1
ATOM 3217 N N . MET A 1 409 ? -0.348 9.354 29.538 1.00 35.22 409 MET A N 1
ATOM 3218 C CA . MET A 1 409 ? 0.148 10.294 28.509 1.00 35.22 409 MET A CA 1
ATOM 3219 C C . MET A 1 409 ? 1.668 10.186 28.285 1.00 35.22 409 MET A C 1
ATOM 3221 O O . MET A 1 409 ? 2.415 11.097 28.619 1.00 35.22 409 MET A O 1
ATOM 3225 N N . ALA A 1 410 ? 2.142 9.086 27.688 1.00 29.88 410 ALA A N 1
ATOM 3226 C CA . ALA A 1 410 ? 3.516 9.011 27.155 1.00 29.88 410 ALA A CA 1
ATOM 3227 C C . ALA A 1 410 ? 3.635 8.258 25.810 1.00 29.88 410 ALA A C 1
ATOM 3229 O O . ALA A 1 410 ? 4.728 7.911 25.376 1.00 29.88 410 ALA A O 1
ATOM 3230 N N . GLY A 1 411 ? 2.517 8.010 25.119 1.00 31.02 411 GLY A N 1
ATOM 3231 C CA . GLY A 1 411 ? 2.509 7.473 23.756 1.00 31.02 411 GLY A CA 1
ATOM 3232 C C . GLY A 1 411 ? 2.055 8.550 22.777 1.00 31.02 411 GLY A C 1
ATOM 3233 O O . GLY A 1 411 ? 0.917 9.005 22.868 1.00 31.02 411 GLY A O 1
ATOM 3234 N N . GLY A 1 412 ? 2.937 8.970 21.865 1.00 37.97 412 GLY A N 1
ATOM 3235 C CA . GLY A 1 412 ? 2.624 9.944 20.815 1.00 37.97 412 GLY A CA 1
ATOM 3236 C C . GLY A 1 412 ? 1.361 9.581 20.024 1.00 37.97 412 GLY A C 1
ATOM 3237 O O . GLY A 1 412 ? 1.067 8.405 19.796 1.00 37.97 412 GLY A O 1
ATOM 3238 N N . MET A 1 413 ? 0.597 10.604 19.629 1.00 37.88 413 MET A N 1
ATOM 3239 C CA . MET A 1 413 ? -0.702 10.438 18.973 1.00 37.88 413 MET A CA 1
ATOM 3240 C C . MET A 1 413 ? -0.584 9.643 17.656 1.00 37.88 413 MET A C 1
ATOM 3242 O O . MET A 1 413 ? 0.333 9.884 16.867 1.00 37.88 413 MET A O 1
ATOM 3246 N N . PRO A 1 414 ? -1.519 8.721 17.353 1.00 37.78 414 PRO A N 1
ATOM 3247 C CA . PRO A 1 414 ? -1.434 7.839 16.196 1.00 37.78 414 PRO A CA 1
ATOM 3248 C C . PRO A 1 414 ? -2.010 8.517 14.943 1.00 37.78 414 PRO A C 1
ATOM 3250 O O . PRO A 1 414 ? -2.961 8.019 14.338 1.00 37.78 414 PRO A O 1
ATOM 3253 N N . PHE A 1 415 ? -1.466 9.663 14.533 1.00 41.66 415 PHE A N 1
ATOM 3254 C CA . PHE A 1 415 ? -1.874 10.309 13.283 1.00 41.66 415 PHE A CA 1
ATOM 3255 C C . PHE A 1 415 ? -0.880 9.991 12.168 1.00 41.66 415 PHE A C 1
ATOM 3257 O O . PHE A 1 415 ? 0.297 10.339 12.223 1.00 41.66 415 PHE A O 1
ATOM 3264 N N . GLY A 1 416 ? -1.360 9.302 11.129 1.00 48.94 416 GLY A N 1
ATOM 3265 C CA . GLY A 1 416 ? -0.559 9.038 9.935 1.00 48.94 416 GLY A CA 1
ATOM 3266 C C . GLY A 1 416 ? -0.270 10.330 9.144 1.00 48.94 416 GLY A C 1
ATOM 3267 O O . GLY A 1 416 ? -1.100 11.240 9.160 1.00 48.94 416 GLY A O 1
ATOM 3268 N N . PRO A 1 417 ? 0.830 10.401 8.368 1.00 48.81 417 PRO A N 1
ATOM 3269 C CA . PRO A 1 417 ? 1.251 11.610 7.639 1.00 48.81 417 PRO A CA 1
ATOM 3270 C C . PRO A 1 417 ? 0.176 12.189 6.712 1.00 48.81 417 PRO A C 1
ATOM 3272 O O . PRO A 1 417 ? 0.028 13.399 6.576 1.00 48.81 417 PRO A O 1
ATOM 3275 N N . HIS A 1 418 ? -0.636 11.315 6.113 1.00 49.59 418 HIS A N 1
ATOM 3276 C CA . HIS A 1 418 ? -1.726 11.733 5.236 1.00 49.59 418 HIS A CA 1
ATOM 3277 C C . HIS A 1 418 ? -2.813 12.526 5.985 1.00 49.59 418 HIS A C 1
ATOM 3279 O O . HIS A 1 418 ? -3.425 13.425 5.411 1.00 49.59 418 HIS A O 1
ATOM 3285 N N . MET A 1 419 ? -3.048 12.208 7.259 1.00 49.06 419 MET A N 1
ATOM 3286 C CA . MET A 1 419 ? -4.059 12.864 8.086 1.00 49.06 419 MET A CA 1
ATOM 3287 C C . MET A 1 419 ? -3.607 14.254 8.520 1.00 49.06 419 MET A C 1
ATOM 3289 O O . MET A 1 419 ? -4.379 15.196 8.382 1.00 49.06 419 MET A O 1
ATOM 3293 N N . MET A 1 420 ? -2.351 14.384 8.960 1.00 54.25 420 MET A N 1
ATOM 3294 C CA . MET A 1 420 ? -1.767 15.679 9.325 1.00 54.25 420 MET A CA 1
ATOM 3295 C C . MET A 1 420 ? -1.692 16.615 8.122 1.00 54.25 420 MET A C 1
ATOM 3297 O O . MET A 1 420 ? -2.073 17.770 8.239 1.00 54.25 420 MET A O 1
ATOM 3301 N N . HIS A 1 421 ? -1.325 16.110 6.941 1.00 63.69 421 HIS A N 1
ATOM 3302 C CA . HIS A 1 421 ? -1.341 16.915 5.719 1.00 63.69 421 HIS A CA 1
ATOM 3303 C C . HIS A 1 421 ? -2.757 17.397 5.350 1.00 63.69 421 HIS A C 1
ATOM 3305 O O . HIS A 1 421 ? -2.946 18.556 4.995 1.00 63.69 421 HIS A O 1
ATOM 3311 N N . ARG A 1 422 ? -3.781 16.539 5.484 1.00 58.16 422 ARG A N 1
ATOM 3312 C CA . ARG A 1 422 ? -5.184 16.935 5.251 1.00 58.16 422 ARG A CA 1
ATOM 3313 C C . ARG A 1 422 ? -5.686 17.939 6.286 1.00 58.16 422 ARG A C 1
ATOM 3315 O O . ARG A 1 422 ? -6.434 18.835 5.919 1.00 58.16 422 ARG A O 1
ATOM 3322 N N . PHE A 1 423 ? -5.297 17.775 7.549 1.00 59.88 423 PHE A N 1
ATOM 3323 C CA . PHE A 1 423 ? -5.596 18.722 8.620 1.00 59.88 423 PHE A CA 1
ATOM 3324 C C . PHE A 1 423 ? -4.930 20.073 8.350 1.00 59.88 423 PHE A C 1
ATOM 3326 O O . PHE A 1 423 ? -5.598 21.095 8.367 1.00 59.88 423 PHE A O 1
ATOM 3333 N N . GLN A 1 424 ? -3.642 20.083 8.018 1.00 69.81 424 GLN A N 1
ATOM 3334 C CA . GLN A 1 424 ? -2.898 21.302 7.722 1.00 69.81 424 GLN A CA 1
ATOM 3335 C C . GLN A 1 424 ? -3.508 22.053 6.534 1.00 69.81 424 GLN A C 1
ATOM 3337 O O . GLN A 1 424 ? -3.827 23.229 6.651 1.00 69.81 424 GLN A O 1
ATOM 3342 N N . LYS A 1 425 ? -3.810 21.345 5.444 1.00 71.62 425 LYS A N 1
ATOM 3343 C CA . LYS A 1 425 ? -4.471 21.927 4.273 1.00 71.62 425 LYS A CA 1
ATOM 3344 C C . LYS A 1 425 ? -5.890 22.433 4.569 1.00 71.62 425 LYS A C 1
ATOM 3346 O O . LYS A 1 425 ? -6.335 23.417 3.987 1.00 71.62 425 LYS A O 1
ATOM 3351 N N . ALA A 1 426 ? -6.601 21.784 5.496 1.00 68.94 426 ALA A N 1
ATOM 3352 C CA . ALA A 1 426 ? -7.872 22.284 6.013 1.00 68.94 426 ALA A CA 1
ATOM 3353 C C . ALA A 1 426 ? -7.696 23.620 6.734 1.00 68.94 426 ALA A C 1
ATOM 3355 O O . ALA A 1 426 ? -8.420 24.571 6.452 1.00 68.94 426 ALA A O 1
ATOM 3356 N N . MET A 1 427 ? -6.708 23.687 7.626 1.00 73.19 427 MET A N 1
ATOM 3357 C CA . MET A 1 427 ? -6.386 24.884 8.394 1.00 73.19 427 MET A CA 1
ATOM 3358 C C . MET A 1 427 ? -5.859 26.020 7.508 1.00 73.19 427 MET A C 1
ATOM 3360 O O . MET A 1 427 ? -6.054 27.182 7.846 1.00 73.19 427 MET A O 1
ATOM 3364 N N . GLU A 1 428 ? -5.232 25.715 6.370 1.00 81.50 428 GLU A N 1
ATOM 3365 C CA . GLU A 1 428 ? -4.815 26.692 5.351 1.00 81.50 428 GLU A CA 1
ATOM 3366 C C . GLU A 1 428 ? -6.004 27.282 4.573 1.00 81.50 428 GLU A C 1
ATOM 3368 O O . GLU A 1 428 ? -5.925 28.411 4.102 1.00 81.50 428 GLU A O 1
ATOM 3373 N N . SER A 1 429 ? -7.115 26.543 4.463 1.00 83.44 429 SER A N 1
ATOM 3374 C CA . SER A 1 429 ? -8.323 26.970 3.735 1.00 83.44 429 SER A CA 1
ATOM 3375 C C . SER A 1 429 ? -9.331 27.775 4.564 1.00 83.44 429 SER A C 1
ATOM 3377 O O . SER A 1 429 ? -10.333 28.243 4.014 1.00 83.44 429 SER A O 1
ATOM 3379 N N . VAL A 1 430 ? -9.092 27.899 5.873 1.00 90.44 430 VAL A N 1
ATOM 3380 C CA . VAL A 1 430 ? -9.907 28.720 6.776 1.00 90.44 430 VAL A CA 1
ATOM 3381 C C . VAL A 1 430 ? -9.261 30.077 7.019 1.00 90.44 430 VAL A C 1
ATOM 3383 O O . VAL A 1 430 ? -8.045 30.220 6.880 1.00 90.44 430 VAL A O 1
ATOM 3386 N N . SER A 1 431 ? -10.063 31.075 7.391 1.00 94.19 431 SER A N 1
ATOM 3387 C CA . SER A 1 431 ? -9.540 32.391 7.763 1.00 94.19 431 SER A CA 1
ATOM 3388 C C . SER A 1 431 ? -8.644 32.306 9.001 1.00 94.19 431 SER A C 1
ATOM 3390 O O . SER A 1 431 ? -8.788 31.413 9.847 1.00 94.19 431 SER A O 1
ATOM 3392 N N . ASP A 1 432 ? -7.737 33.273 9.137 1.00 92.25 432 ASP A N 1
ATOM 3393 C CA . ASP A 1 432 ? -6.845 33.362 10.296 1.00 92.25 432 ASP A CA 1
ATOM 3394 C C . ASP A 1 432 ? -7.629 33.515 11.614 1.00 92.25 432 ASP A C 1
ATOM 3396 O O . ASP A 1 432 ? -7.222 32.971 12.641 1.00 92.25 432 ASP A O 1
ATOM 3400 N N . ASP A 1 433 ? -8.806 34.151 11.581 1.00 94.25 433 ASP A N 1
ATOM 3401 C CA . ASP A 1 433 ? -9.693 34.301 12.741 1.00 94.25 433 ASP A CA 1
ATOM 3402 C C . ASP A 1 433 ? -10.282 32.969 13.217 1.00 94.25 433 ASP A C 1
ATOM 3404 O O . ASP A 1 433 ? -10.441 32.755 14.428 1.00 94.25 433 ASP A O 1
ATOM 3408 N N . THR A 1 434 ? -10.626 32.081 12.281 1.00 92.88 434 THR A N 1
ATOM 3409 C CA . THR A 1 434 ? -11.101 30.722 12.575 1.00 92.88 434 THR A CA 1
ATOM 3410 C C . THR A 1 434 ? -9.950 29.841 13.036 1.00 92.88 434 THR A C 1
ATOM 3412 O O . THR A 1 434 ? -10.096 29.121 14.024 1.00 92.88 434 THR A O 1
ATOM 3415 N N . ARG A 1 435 ? -8.784 29.935 12.381 1.00 91.31 435 ARG A N 1
ATOM 3416 C CA . ARG A 1 435 ? -7.566 29.218 12.787 1.00 91.31 435 ARG A CA 1
ATOM 3417 C C . ARG A 1 435 ? -7.183 29.554 14.226 1.00 91.31 435 ARG A C 1
ATOM 3419 O O . ARG A 1 435 ? -7.048 28.642 15.037 1.00 91.31 435 ARG A O 1
ATOM 3426 N N . THR A 1 436 ? -7.115 30.842 14.554 1.00 92.94 436 THR A N 1
ATOM 3427 C CA . THR A 1 436 ? -6.780 31.330 15.900 1.00 92.94 436 THR A CA 1
ATOM 3428 C C . THR A 1 436 ? -7.763 30.800 16.942 1.00 92.94 436 THR A C 1
ATOM 3430 O O . THR A 1 436 ? -7.351 30.297 17.982 1.00 92.94 436 THR A O 1
ATOM 3433 N N . ALA A 1 437 ? -9.069 30.817 16.654 1.00 92.19 437 ALA A N 1
ATOM 3434 C CA . ALA A 1 437 ? -10.064 30.300 17.593 1.00 92.19 437 ALA A CA 1
ATOM 3435 C C . ALA A 1 437 ? -9.935 28.783 17.828 1.00 92.19 437 ALA A C 1
ATOM 3437 O O . ALA A 1 437 ? -10.102 28.315 18.955 1.00 92.19 437 ALA A O 1
ATOM 3438 N N . ILE A 1 438 ? -9.613 28.009 16.785 1.00 91.38 438 ILE A N 1
ATOM 3439 C CA . ILE A 1 438 ? -9.345 26.568 16.907 1.00 91.38 438 ILE A CA 1
ATOM 3440 C C . ILE A 1 438 ? -8.090 26.324 17.757 1.00 91.38 438 ILE A C 1
ATOM 3442 O O . ILE A 1 438 ? -8.102 25.446 18.623 1.00 91.38 438 ILE A O 1
ATOM 3446 N N . GLU A 1 439 ? -7.028 27.105 17.550 1.00 89.56 439 GLU A N 1
ATOM 3447 C CA . GLU A 1 439 ? -5.785 27.019 18.326 1.00 89.56 439 GLU A CA 1
ATOM 3448 C C . GLU A 1 439 ? -6.001 27.386 19.799 1.00 89.56 439 GLU A C 1
ATOM 3450 O O . GLU A 1 439 ? -5.546 26.664 20.683 1.00 89.56 439 GLU A O 1
ATOM 3455 N N . GLU A 1 440 ? -6.750 28.449 20.091 1.00 92.75 440 GLU A N 1
ATOM 3456 C CA . GLU A 1 440 ? -7.106 28.843 21.459 1.00 92.75 440 GLU A CA 1
ATOM 3457 C C . GLU A 1 440 ? -7.939 27.773 22.174 1.00 92.75 440 GLU A C 1
ATOM 3459 O O . GLU A 1 440 ? -7.700 27.486 23.352 1.00 92.75 440 GLU A O 1
ATOM 3464 N N . ALA A 1 441 ? -8.890 27.151 21.471 1.00 93.62 441 ALA A N 1
ATOM 3465 C CA . ALA A 1 441 ? -9.682 26.047 22.004 1.00 93.62 441 ALA A CA 1
ATOM 3466 C C . ALA A 1 441 ? -8.808 24.825 22.322 1.00 93.62 441 ALA A C 1
ATOM 3468 O O . ALA A 1 441 ? -8.887 24.285 23.427 1.00 93.62 441 ALA A O 1
ATOM 3469 N N . ALA A 1 442 ? -7.934 24.424 21.392 1.00 90.38 442 ALA A N 1
ATOM 3470 C 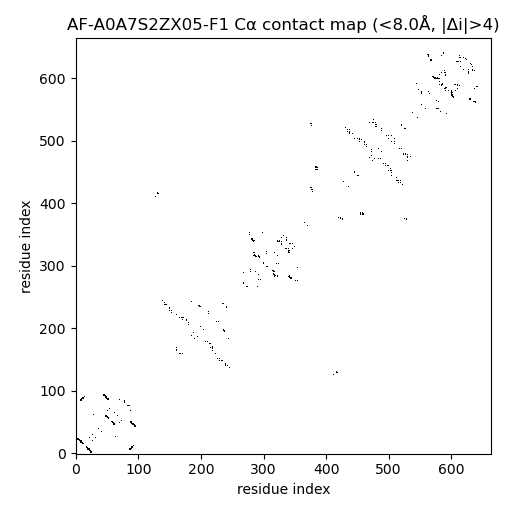CA . ALA A 1 442 ? -7.012 23.308 21.590 1.00 90.38 442 ALA A CA 1
ATOM 3471 C C . ALA A 1 442 ? -6.024 23.578 22.739 1.00 90.38 442 ALA A C 1
ATOM 3473 O O . ALA A 1 442 ? -5.842 22.728 23.613 1.00 90.38 442 ALA A O 1
ATOM 3474 N N . ASN A 1 443 ? -5.446 24.782 22.784 1.00 89.62 443 ASN A N 1
ATOM 3475 C CA . ASN A 1 443 ? -4.526 25.203 23.837 1.00 89.62 443 ASN A CA 1
ATOM 3476 C C . ASN A 1 443 ? -5.206 25.246 25.208 1.00 89.62 443 ASN A C 1
ATOM 3478 O O . ASN A 1 443 ? -4.605 24.804 26.182 1.00 89.62 443 ASN A O 1
ATOM 3482 N N . SER A 1 444 ? -6.455 25.716 25.307 1.00 93.25 444 SER A N 1
ATOM 3483 C CA . SER A 1 444 ? -7.196 25.715 26.578 1.00 93.25 444 SER A CA 1
ATOM 3484 C C . SER A 1 444 ? -7.422 24.291 27.098 1.00 93.25 444 SER A C 1
ATOM 3486 O O . SER A 1 444 ? -7.119 24.009 28.256 1.00 93.25 444 SER A O 1
ATOM 3488 N N . VAL A 1 445 ? -7.852 23.358 26.238 1.00 91.38 445 VAL A N 1
ATOM 3489 C CA . VAL A 1 445 ? -8.022 21.944 26.624 1.00 91.38 445 VAL A CA 1
ATOM 3490 C C . VAL A 1 445 ? -6.693 21.319 27.065 1.00 91.38 445 VAL A C 1
ATOM 3492 O O . VAL A 1 445 ? -6.661 20.566 28.042 1.00 91.38 445 VAL A O 1
ATOM 3495 N N . TRP A 1 446 ? -5.598 21.632 26.368 1.00 88.81 446 TRP A N 1
ATOM 3496 C CA . TRP A 1 446 ? -4.265 21.116 26.677 1.00 88.81 446 TRP A CA 1
ATOM 3497 C C . TRP A 1 446 ? -3.713 21.664 27.997 1.00 88.81 446 TRP A C 1
ATOM 3499 O O . TRP A 1 446 ? -3.379 20.889 28.892 1.00 88.81 446 TRP A O 1
ATOM 3509 N N . VAL A 1 447 ? -3.650 22.991 28.140 1.00 87.00 447 VAL A N 1
ATOM 3510 C CA . VAL A 1 447 ? -3.080 23.678 29.311 1.00 87.00 447 VAL A CA 1
ATOM 3511 C C . VAL A 1 447 ? -3.848 23.337 30.587 1.00 87.00 447 VAL A C 1
ATOM 3513 O O . VAL A 1 447 ? -3.235 23.152 31.635 1.00 87.00 447 VAL A O 1
ATOM 3516 N N . ASN A 1 448 ? -5.170 23.169 30.498 1.00 89.19 448 ASN A N 1
ATOM 3517 C CA . ASN A 1 448 ? -5.997 22.779 31.640 1.00 89.19 448 ASN A CA 1
ATOM 3518 C C . ASN A 1 448 ? -5.945 21.266 31.948 1.00 89.19 448 ASN A C 1
ATOM 3520 O O . ASN A 1 448 ? -6.639 20.802 32.852 1.00 89.19 448 ASN A O 1
ATOM 3524 N N . GLY A 1 449 ? -5.171 20.469 31.198 1.00 90.81 449 GLY A N 1
ATOM 3525 C CA . GLY A 1 449 ? -5.065 19.019 31.397 1.00 90.81 449 GLY A CA 1
ATOM 3526 C C . GLY A 1 449 ? -6.355 18.248 31.085 1.00 90.81 449 GLY A C 1
ATOM 3527 O O . GLY A 1 449 ? -6.573 17.162 31.619 1.00 90.81 449 GLY A O 1
ATOM 3528 N N . GLN A 1 450 ? -7.229 18.787 30.227 1.00 95.00 450 GLN A N 1
ATOM 3529 C CA . GLN A 1 450 ? -8.589 18.280 29.984 1.00 95.00 450 GLN A CA 1
ATOM 3530 C C . GLN A 1 450 ? -8.708 17.393 28.740 1.00 95.00 450 GLN A C 1
ATOM 3532 O O . GLN A 1 450 ? -9.815 17.085 28.301 1.00 95.00 450 GLN A O 1
ATOM 3537 N N . MET A 1 451 ? -7.589 16.928 28.178 1.00 90.06 451 MET A N 1
ATOM 3538 C CA . MET A 1 451 ? -7.588 16.058 26.993 1.00 90.06 451 MET A CA 1
ATOM 3539 C C . MET A 1 451 ? -8.456 14.805 27.184 1.00 90.06 451 MET A C 1
ATOM 3541 O O . MET A 1 451 ? -9.202 14.429 26.285 1.00 90.06 451 MET A O 1
ATOM 3545 N N . GLN A 1 452 ? -8.438 14.195 28.375 1.00 86.31 452 GLN A N 1
ATOM 3546 C CA . GLN A 1 452 ? -9.266 13.021 28.673 1.00 86.31 452 GLN A CA 1
ATOM 3547 C C . GLN A 1 452 ? -10.771 13.340 28.665 1.00 86.31 452 GLN A C 1
ATOM 3549 O O . GLN A 1 452 ? -11.570 12.548 28.162 1.00 86.31 452 GLN A O 1
ATOM 3554 N N . ALA A 1 453 ? -11.156 14.504 29.194 1.00 89.75 453 ALA A N 1
ATOM 3555 C CA . ALA A 1 453 ? -12.530 14.999 29.154 1.00 89.75 453 ALA A CA 1
ATOM 3556 C C . ALA A 1 453 ? -12.965 15.246 27.700 1.00 89.75 453 ALA A C 1
ATOM 3558 O O . ALA A 1 453 ? -13.994 14.736 27.262 1.00 89.75 453 ALA A O 1
ATOM 3559 N N . ALA A 1 454 ? -12.122 15.909 26.900 1.00 87.81 454 ALA A N 1
ATOM 3560 C CA . ALA A 1 454 ? -12.372 16.131 25.475 1.00 87.81 454 ALA A CA 1
ATOM 3561 C C . ALA A 1 454 ? -12.531 14.817 24.684 1.00 87.81 454 ALA A C 1
ATOM 3563 O O . ALA A 1 454 ? -13.459 14.683 23.882 1.00 87.81 454 ALA A O 1
ATOM 3564 N N . PHE A 1 455 ? -11.699 13.804 24.953 1.00 84.69 455 PHE A N 1
ATOM 3565 C CA . PHE A 1 455 ? -11.842 12.478 24.338 1.00 84.69 455 PHE A CA 1
ATOM 3566 C C . PHE A 1 455 ? -13.117 11.753 24.768 1.00 84.69 455 PHE A C 1
ATOM 3568 O O . PHE A 1 455 ? -13.724 11.048 23.960 1.00 84.69 455 PHE A O 1
ATOM 3575 N N . THR A 1 456 ? -13.545 11.944 26.017 1.00 86.62 456 THR A N 1
ATOM 3576 C CA . THR A 1 456 ? -14.798 11.381 26.537 1.00 86.62 456 THR A CA 1
ATOM 3577 C C . THR A 1 456 ? -16.017 12.041 25.885 1.00 86.62 456 THR A C 1
ATOM 3579 O O . THR A 1 456 ? -16.995 11.353 25.595 1.00 86.62 456 THR A O 1
ATOM 3582 N N . ALA A 1 457 ? -15.939 13.340 25.574 1.00 89.44 457 ALA A N 1
ATOM 3583 C CA . ALA A 1 457 ? -16.992 14.074 24.872 1.00 89.44 457 ALA A CA 1
ATOM 3584 C C . ALA A 1 457 ? -17.146 13.649 23.400 1.00 89.44 457 ALA A C 1
ATOM 3586 O O . ALA A 1 457 ? -18.256 13.617 22.866 1.00 89.44 457 ALA A O 1
ATOM 3587 N N . GLY A 1 458 ? -16.045 13.300 22.724 1.00 89.06 458 GLY A N 1
ATOM 3588 C CA . GLY A 1 458 ? -16.000 13.031 21.281 1.00 89.06 458 GLY A CA 1
ATOM 3589 C C . GLY A 1 458 ? -17.110 12.116 20.727 1.00 89.06 458 GLY A C 1
ATOM 3590 O O . GLY A 1 458 ? -17.765 12.488 19.745 1.00 89.06 458 GLY A O 1
ATOM 3591 N N . PRO A 1 459 ? -17.372 10.938 21.328 1.00 88.25 459 PRO A N 1
ATOM 3592 C CA . PRO A 1 459 ? -18.451 10.042 20.913 1.00 88.25 459 PRO A CA 1
ATOM 3593 C C . PRO A 1 459 ? -19.865 10.632 21.013 1.00 88.25 459 PRO A C 1
ATOM 3595 O O . PRO A 1 459 ? -20.722 10.198 20.245 1.00 88.25 459 PRO A O 1
ATOM 3598 N N . GLN A 1 460 ? -20.107 11.594 21.911 1.00 91.12 460 GLN A N 1
ATOM 3599 C CA . GLN A 1 460 ? -21.410 12.256 22.085 1.00 91.12 460 GLN A CA 1
ATOM 3600 C C . GLN A 1 460 ? -21.558 13.491 21.189 1.00 91.12 460 GLN A C 1
ATOM 3602 O O . GLN A 1 460 ? -22.598 13.706 20.563 1.00 91.12 460 GLN A O 1
ATOM 3607 N N . VAL A 1 461 ? -20.468 14.243 21.015 1.00 89.69 461 VAL A N 1
ATOM 3608 C CA . VAL A 1 461 ? -20.399 15.400 20.110 1.00 89.69 461 VAL A CA 1
ATOM 3609 C C . VAL A 1 461 ? -20.600 14.983 18.648 1.00 89.69 461 VAL A C 1
ATOM 3611 O O . VAL A 1 461 ? -21.241 15.685 17.862 1.00 89.69 461 VAL A O 1
ATOM 3614 N N . PHE A 1 462 ? -20.081 13.818 18.252 1.00 85.50 462 PHE A N 1
ATOM 3615 C CA . PHE A 1 462 ? -20.114 13.380 16.856 1.00 85.50 462 PHE A CA 1
ATOM 3616 C C . PHE A 1 462 ? -21.539 13.153 16.291 1.00 85.50 462 PHE A C 1
ATOM 3618 O O . PHE A 1 462 ? -21.824 13.632 15.185 1.00 85.50 462 PHE A O 1
ATOM 3625 N N . PRO A 1 463 ? -22.464 12.456 16.985 1.00 87.81 463 PRO A N 1
ATOM 3626 C CA . PRO A 1 463 ? -23.873 12.383 16.603 1.00 87.81 463 PRO A CA 1
ATOM 3627 C C . PRO A 1 463 ? -24.554 13.746 16.460 1.00 87.81 463 PRO A C 1
ATOM 3629 O O . PRO A 1 463 ? -25.277 13.926 15.477 1.00 87.81 463 PRO A O 1
ATOM 3632 N N . LEU A 1 464 ? -24.302 14.687 17.379 1.00 90.25 464 LEU A N 1
ATOM 3633 C CA . LEU A 1 464 ? -24.862 16.042 17.326 1.00 90.25 464 LEU A CA 1
ATOM 3634 C C . LEU A 1 464 ? -24.392 16.779 16.078 1.00 90.25 464 LEU A C 1
ATOM 3636 O O . LEU A 1 464 ? -25.217 17.259 15.306 1.00 90.25 464 LEU A O 1
ATOM 3640 N N . MET A 1 465 ? -23.085 16.766 15.808 1.00 86.19 465 MET A N 1
ATOM 3641 C CA . MET A 1 465 ? -22.519 17.371 14.603 1.00 86.19 465 MET A CA 1
ATOM 3642 C C . MET A 1 465 ? -23.136 16.749 13.347 1.00 86.19 465 MET A C 1
ATOM 3644 O O . MET A 1 465 ? -23.619 17.434 12.455 1.00 86.19 465 MET A O 1
ATOM 3648 N N . LYS A 1 466 ? -23.209 15.418 13.278 1.00 85.25 466 LYS A N 1
ATOM 3649 C CA . LYS A 1 466 ? -23.801 14.724 12.127 1.00 85.25 466 LYS A CA 1
ATOM 3650 C C . LYS A 1 466 ? -25.288 15.037 11.941 1.00 85.25 466 LYS A C 1
ATOM 3652 O O . LYS A 1 466 ? -25.769 14.988 10.806 1.00 85.25 466 LYS A O 1
ATOM 3657 N N . LYS A 1 467 ? -26.028 15.243 13.031 1.00 90.12 467 LYS A N 1
ATOM 3658 C CA . LYS A 1 467 ? -27.427 15.674 12.998 1.00 90.12 467 LYS A CA 1
ATOM 3659 C C . LYS A 1 467 ? -27.499 17.103 12.466 1.00 90.12 467 LYS A C 1
ATOM 3661 O O . LYS A 1 467 ? -28.136 17.299 11.441 1.00 90.12 467 LYS A O 1
ATOM 3666 N N . PHE A 1 468 ? -26.736 18.024 13.052 1.00 90.12 468 PHE A N 1
ATOM 3667 C CA . PHE A 1 468 ? -26.646 19.412 12.611 1.00 90.12 468 PHE A CA 1
ATOM 3668 C C . PHE A 1 468 ? -26.351 19.509 11.117 1.00 90.12 468 PHE A C 1
ATOM 3670 O O . PHE A 1 468 ? -27.199 19.988 10.382 1.00 90.12 468 PHE A O 1
ATOM 3677 N N . VAL A 1 469 ? -25.233 18.950 10.640 1.00 85.31 469 VAL A N 1
ATOM 3678 C CA . VAL A 1 469 ? -24.844 19.043 9.223 1.00 85.31 469 VAL A CA 1
ATOM 3679 C C . VAL A 1 469 ? -25.897 18.409 8.296 1.00 85.31 469 VAL A C 1
ATOM 3681 O O . VAL A 1 469 ? -26.097 18.874 7.182 1.00 85.31 469 VAL A O 1
ATOM 3684 N N . ARG A 1 470 ? -26.618 17.364 8.726 1.00 85.62 470 ARG A N 1
ATOM 3685 C CA . ARG A 1 470 ? -27.716 16.790 7.924 1.00 85.62 470 ARG A CA 1
ATOM 3686 C C . ARG A 1 470 ? -28.914 17.734 7.830 1.00 85.62 470 ARG A C 1
ATOM 3688 O O . ARG A 1 470 ? -29.503 17.834 6.758 1.00 85.62 470 ARG A O 1
ATOM 3695 N N . ASP A 1 471 ? -29.274 18.364 8.940 1.00 87.00 471 ASP A N 1
ATOM 3696 C CA . ASP A 1 471 ? -30.471 19.196 9.061 1.00 87.00 471 ASP A CA 1
ATOM 3697 C C . ASP A 1 471 ? -30.234 20.608 8.482 1.00 87.00 471 ASP A C 1
ATOM 3699 O O . ASP A 1 471 ? -31.166 21.245 7.985 1.00 87.00 471 ASP A O 1
ATOM 3703 N N . THR A 1 472 ? -28.983 21.090 8.491 1.00 84.00 472 THR A N 1
ATOM 3704 C CA . THR A 1 472 ? -28.572 22.375 7.900 1.00 84.00 472 THR A CA 1
ATOM 3705 C C . THR A 1 472 ? -28.068 22.260 6.471 1.00 84.00 472 THR A C 1
ATOM 3707 O O . THR A 1 472 ? -28.501 23.037 5.631 1.00 84.00 472 THR A O 1
ATOM 3710 N N . LEU A 1 473 ? -27.198 21.293 6.170 1.00 78.06 473 LEU A N 1
ATOM 3711 C CA . LEU A 1 473 ? -26.542 21.143 4.864 1.00 78.06 473 LEU A CA 1
ATOM 3712 C C . LEU A 1 473 ? -27.058 19.930 4.079 1.00 78.06 473 LEU A C 1
ATOM 3714 O O . LEU A 1 473 ? -26.286 19.313 3.340 1.00 78.06 473 LEU A O 1
ATOM 3718 N N . GLY A 1 474 ? -28.323 19.538 4.277 1.00 76.56 474 GLY A N 1
ATOM 3719 C CA . GLY A 1 474 ? -28.946 18.371 3.642 1.00 76.56 474 GLY A CA 1
ATOM 3720 C C . GLY A 1 474 ? -28.719 18.285 2.123 1.00 76.56 474 GLY A C 1
ATOM 3721 O O . GLY A 1 474 ? -28.267 19.229 1.490 1.00 76.56 474 GLY A O 1
ATOM 3722 N N . ALA A 1 475 ? -29.045 17.142 1.510 1.00 61.97 475 ALA A N 1
ATOM 3723 C CA . ALA A 1 475 ? -28.617 16.798 0.141 1.00 61.97 475 ALA A CA 1
ATOM 3724 C C . ALA A 1 475 ? -28.949 17.831 -0.962 1.00 61.97 475 ALA A C 1
ATOM 3726 O O . ALA A 1 475 ? -28.309 17.799 -2.007 1.00 61.97 475 ALA A O 1
ATOM 3727 N N . ASN A 1 476 ? -29.908 18.731 -0.718 1.00 57.59 476 ASN A N 1
ATOM 3728 C CA . ASN A 1 476 ? -30.339 19.773 -1.653 1.00 57.59 476 ASN A CA 1
ATOM 3729 C C . ASN A 1 476 ? -29.993 21.203 -1.193 1.00 57.59 476 ASN A C 1
ATOM 3731 O O . ASN A 1 476 ? -30.359 22.152 -1.878 1.00 57.59 476 ASN A O 1
ATOM 3735 N N . ALA A 1 477 ? -29.358 21.377 -0.032 1.00 66.00 477 ALA A N 1
ATOM 3736 C CA . ALA A 1 477 ? -29.002 22.695 0.477 1.00 66.00 477 ALA A CA 1
ATOM 3737 C C . ALA A 1 477 ? -27.795 23.241 -0.294 1.00 66.00 477 ALA A C 1
ATOM 3739 O O . ALA A 1 477 ? -26.781 22.552 -0.438 1.00 66.00 477 ALA A O 1
ATOM 3740 N N . ASN A 1 478 ? -27.899 24.480 -0.776 1.00 74.38 478 ASN A N 1
ATOM 3741 C CA . ASN A 1 478 ? -26.762 25.176 -1.354 1.00 74.38 478 ASN A CA 1
ATOM 3742 C C . ASN A 1 478 ? -25.766 25.495 -0.228 1.00 74.38 478 ASN A C 1
ATOM 3744 O O . ASN A 1 478 ? -26.103 26.199 0.718 1.00 74.38 478 ASN A O 1
ATOM 3748 N N . ALA A 1 479 ? -24.536 24.987 -0.321 1.00 69.88 479 ALA A N 1
ATOM 3749 C CA . ALA A 1 479 ? -23.500 25.230 0.687 1.00 69.88 479 ALA A CA 1
ATOM 3750 C C . ALA A 1 479 ? -23.085 26.715 0.799 1.00 69.88 479 ALA A C 1
ATOM 3752 O O . ALA A 1 479 ? -22.382 27.092 1.741 1.00 69.88 479 ALA A O 1
ATOM 3753 N N . GLU A 1 480 ? -23.498 27.541 -0.167 1.00 76.38 480 GLU A N 1
ATOM 3754 C CA . GLU A 1 480 ? -23.278 28.988 -0.183 1.00 76.38 480 GLU A CA 1
ATOM 3755 C C . GLU A 1 480 ? -24.323 29.770 0.616 1.00 76.38 480 GLU A C 1
ATOM 3757 O O . GLU A 1 480 ? -24.014 30.874 1.052 1.00 76.38 480 GLU A O 1
ATOM 3762 N N . GLU A 1 481 ? -25.507 29.207 0.878 1.00 83.00 481 GLU A N 1
ATOM 3763 C CA . GLU A 1 481 ? -26.509 29.877 1.709 1.00 83.00 481 GLU A CA 1
ATOM 3764 C C . GLU A 1 481 ? -26.049 29.957 3.166 1.00 83.00 481 GLU A C 1
ATOM 3766 O O . GLU A 1 481 ? -25.475 29.013 3.724 1.00 83.00 481 GLU A O 1
ATOM 3771 N N . ASP A 1 482 ? -26.299 31.107 3.788 1.00 82.38 482 ASP A N 1
ATOM 3772 C CA . ASP A 1 482 ? -25.980 31.305 5.191 1.00 82.38 482 ASP A CA 1
ATOM 3773 C C . ASP A 1 482 ? -26.851 30.428 6.084 1.00 82.38 482 ASP A C 1
ATOM 3775 O O . ASP A 1 482 ? -28.079 30.393 5.986 1.00 82.38 482 ASP A O 1
ATOM 3779 N N . ILE A 1 483 ? -26.192 29.700 6.986 1.00 85.75 483 ILE A N 1
ATOM 3780 C CA . ILE A 1 483 ? -26.884 28.938 8.018 1.00 85.75 483 ILE A CA 1
ATOM 3781 C C . ILE A 1 483 ? -27.569 29.948 8.940 1.00 85.75 483 ILE A C 1
ATOM 3783 O O . ILE A 1 483 ? -26.902 30.786 9.544 1.00 85.75 483 ILE A O 1
ATOM 3787 N N . ALA A 1 484 ? -28.892 29.846 9.077 1.00 89.06 484 ALA A N 1
ATOM 3788 C CA . ALA A 1 484 ? -29.654 30.688 9.995 1.00 89.06 484 ALA A CA 1
ATOM 3789 C C . ALA A 1 484 ? -29.037 30.657 11.407 1.00 89.06 484 ALA A C 1
ATOM 3791 O O . ALA A 1 484 ? -28.852 29.573 11.970 1.00 89.06 484 ALA A O 1
ATOM 3792 N N . ALA A 1 485 ? -28.752 31.836 11.974 1.00 88.69 485 ALA A N 1
ATOM 3793 C CA . ALA A 1 485 ? -28.074 31.991 13.266 1.00 88.69 485 ALA A CA 1
ATOM 3794 C C . ALA A 1 485 ? -28.737 31.167 14.385 1.00 88.69 485 ALA A C 1
ATOM 3796 O O . ALA A 1 485 ? -28.055 30.464 15.125 1.00 88.69 485 ALA A O 1
ATOM 3797 N N . GLU A 1 486 ? -30.073 31.119 14.405 1.00 91.50 486 GLU A N 1
ATOM 3798 C CA . GLU A 1 486 ? -30.863 30.328 15.360 1.00 91.50 486 GLU A CA 1
ATOM 3799 C C . GLU A 1 486 ? -30.497 28.831 15.365 1.00 91.50 486 GLU A C 1
ATOM 3801 O O . GLU A 1 486 ? -30.517 28.175 16.408 1.00 91.50 486 GLU A O 1
ATOM 3806 N N . ARG A 1 487 ? -30.132 28.267 14.204 1.00 92.69 487 ARG A N 1
ATOM 3807 C CA . ARG A 1 487 ? -29.714 26.860 14.103 1.00 92.69 487 ARG A CA 1
ATOM 3808 C C . ARG A 1 487 ? -28.315 26.646 14.671 1.00 92.69 487 ARG A C 1
ATOM 3810 O O . ARG A 1 487 ? -28.071 25.603 15.275 1.00 92.69 487 ARG A O 1
ATOM 3817 N N . ILE A 1 488 ? -27.409 27.606 14.470 1.00 92.00 488 ILE A N 1
ATOM 3818 C CA . ILE A 1 488 ? -26.062 27.571 15.056 1.00 92.00 488 ILE A CA 1
ATOM 3819 C C . ILE A 1 488 ? -26.175 27.668 16.580 1.00 92.00 488 ILE A C 1
ATOM 3821 O O . ILE A 1 488 ? -25.560 26.869 17.282 1.00 92.00 488 ILE A O 1
ATOM 3825 N N . ASP A 1 489 ? -27.021 28.562 17.090 1.00 93.75 489 ASP A N 1
ATOM 3826 C CA . ASP A 1 489 ? -27.244 28.729 18.527 1.00 93.75 489 ASP A CA 1
ATOM 3827 C C . ASP A 1 489 ? -27.837 27.477 19.176 1.00 93.75 489 ASP A C 1
ATOM 3829 O O . ASP A 1 489 ? -27.332 27.017 20.203 1.00 93.75 489 ASP A O 1
ATOM 3833 N N . SER A 1 490 ? -28.848 26.866 18.550 1.00 94.81 490 SER A N 1
ATOM 3834 C CA . SER A 1 490 ? -29.404 25.591 19.018 1.00 94.81 490 SER A CA 1
ATOM 3835 C C . SER A 1 490 ? -28.339 24.489 19.059 1.00 94.81 490 SER A C 1
ATOM 3837 O O . SER A 1 490 ? -28.250 23.757 20.043 1.00 94.81 490 SER A O 1
ATOM 3839 N N . PHE A 1 491 ? -27.484 24.395 18.037 1.00 95.44 491 PHE A N 1
ATOM 3840 C CA . PHE A 1 491 ? -26.395 23.419 18.018 1.00 95.44 491 PHE A CA 1
ATOM 3841 C C . PHE A 1 491 ? -25.336 23.687 19.093 1.00 95.44 491 PHE A C 1
ATOM 3843 O O . PHE A 1 491 ? -24.855 22.746 19.723 1.00 95.44 491 PHE A O 1
ATOM 3850 N N . LYS A 1 492 ? -24.991 24.955 19.344 1.00 96.38 492 LYS A N 1
ATOM 3851 C CA . LYS A 1 492 ? -24.058 25.345 20.411 1.00 96.38 492 LYS A CA 1
ATOM 3852 C C . LYS A 1 492 ? -24.591 24.977 21.793 1.00 96.38 492 LYS A C 1
ATOM 3854 O O . LYS A 1 492 ? -23.807 24.541 22.629 1.00 96.38 492 LYS A O 1
ATOM 3859 N N . GLN A 1 493 ? -25.894 25.124 22.035 1.00 97.06 493 GLN A N 1
ATOM 3860 C CA . GLN A 1 493 ? -26.514 24.716 23.299 1.00 97.06 493 GLN A CA 1
ATOM 3861 C C . GLN A 1 493 ? -26.415 23.201 23.511 1.00 97.06 493 GLN A C 1
ATOM 3863 O O . GLN A 1 493 ? -25.948 22.774 24.566 1.00 97.06 493 GLN A O 1
ATOM 3868 N N . ASP A 1 494 ? -26.758 22.402 22.497 1.00 96.12 494 ASP A N 1
ATOM 3869 C CA . ASP A 1 494 ? -26.621 20.941 22.556 1.00 96.12 494 ASP A CA 1
ATOM 3870 C C . ASP A 1 494 ? -25.152 20.528 22.774 1.00 96.12 494 ASP A C 1
ATOM 3872 O O . ASP A 1 494 ? -24.846 19.678 23.610 1.00 96.12 494 ASP A O 1
ATOM 3876 N N . LEU A 1 495 ? -24.222 21.167 22.055 1.00 95.88 495 LEU A N 1
ATOM 3877 C CA . LEU A 1 495 ? -22.789 20.907 22.173 1.00 95.88 495 LEU A CA 1
ATOM 3878 C C . LEU A 1 495 ? -22.250 21.268 23.564 1.00 95.88 495 LEU A C 1
ATOM 3880 O O . LEU A 1 495 ? -21.449 20.517 24.119 1.00 95.88 495 LEU A O 1
ATOM 3884 N N . LYS A 1 496 ? -22.700 22.389 24.139 1.00 97.38 496 LYS A N 1
ATOM 3885 C CA . LYS A 1 496 ? -22.321 22.826 25.486 1.00 97.38 496 LYS A CA 1
ATOM 3886 C C . LYS A 1 496 ? -22.679 21.770 26.529 1.00 97.38 496 LYS A C 1
ATOM 3888 O O . LYS A 1 496 ? -21.821 21.398 27.320 1.00 97.38 496 LYS A O 1
ATOM 3893 N N . VAL A 1 497 ? -23.906 21.244 26.481 1.00 97.38 497 VAL A N 1
ATOM 3894 C CA . VAL A 1 497 ? -24.384 20.225 27.429 1.00 97.38 497 VAL A CA 1
ATOM 3895 C C . VAL A 1 497 ? -23.484 18.986 27.421 1.00 97.38 497 VAL A C 1
ATOM 3897 O O . VAL A 1 497 ? -23.114 18.500 28.488 1.00 97.38 497 VAL A O 1
ATOM 3900 N N . GLU A 1 498 ? -23.085 18.497 26.246 1.00 96.88 498 GLU A N 1
ATOM 3901 C CA . GLU A 1 498 ? -22.211 17.319 26.142 1.00 96.88 498 GLU A CA 1
ATOM 3902 C C . GLU A 1 498 ? -20.779 17.591 26.627 1.00 96.88 498 GLU A C 1
ATOM 3904 O O . GLU A 1 498 ? -20.161 16.733 27.260 1.00 96.88 498 GLU A O 1
ATOM 3909 N N . LEU A 1 499 ? -20.235 18.783 26.355 1.00 95.62 499 LEU A N 1
ATOM 3910 C CA . LEU A 1 499 ? -18.894 19.154 26.816 1.00 95.62 499 LEU A CA 1
ATOM 3911 C C . LEU A 1 499 ? -18.852 19.368 28.340 1.00 95.62 499 LEU A C 1
ATOM 3913 O O . LEU A 1 499 ? -17.903 18.922 28.989 1.00 95.62 499 LEU A O 1
ATOM 3917 N N . ASP A 1 500 ? -19.896 19.970 28.914 1.00 96.12 500 ASP A N 1
ATOM 3918 C CA . ASP A 1 500 ? -20.053 20.136 30.363 1.00 96.12 500 ASP A CA 1
ATOM 3919 C C . ASP A 1 500 ? -20.169 18.763 31.055 1.00 96.12 500 ASP A C 1
ATOM 3921 O O . ASP A 1 500 ? -19.481 18.496 32.043 1.00 96.12 500 ASP A O 1
ATOM 3925 N N . GLN A 1 501 ? -20.974 17.842 30.504 1.00 95.56 501 GLN A N 1
ATOM 3926 C CA . GLN A 1 501 ? -21.109 16.471 31.023 1.00 95.56 501 GLN A CA 1
ATOM 3927 C C . GLN A 1 501 ? -19.805 15.669 30.960 1.00 95.56 501 GLN A C 1
ATOM 3929 O O . GLN A 1 501 ? -19.577 14.790 31.794 1.00 95.56 501 GLN A O 1
ATOM 3934 N N . ALA A 1 502 ? -18.937 15.972 29.995 1.00 94.94 502 ALA A N 1
ATOM 3935 C CA . ALA A 1 502 ? -17.630 15.345 29.875 1.00 94.94 502 ALA A CA 1
ATOM 3936 C C . ALA A 1 502 ? -16.584 15.909 30.856 1.00 94.94 502 ALA A C 1
ATOM 3938 O O . ALA A 1 502 ? -15.493 15.347 30.962 1.00 94.94 502 ALA A O 1
ATOM 3939 N N . GLY A 1 503 ? -16.909 16.980 31.591 1.00 96.31 503 GLY A N 1
ATOM 3940 C CA . GLY A 1 503 ? -16.043 17.581 32.606 1.00 96.31 503 GLY A CA 1
ATOM 3941 C C . GLY A 1 503 ? -15.020 18.577 32.056 1.00 96.31 503 GLY A C 1
ATOM 3942 O O . GLY A 1 503 ? -13.957 18.753 32.659 1.00 96.31 503 GLY A O 1
ATOM 3943 N N . LEU A 1 504 ? -15.297 19.212 30.911 1.00 96.12 504 LEU A N 1
ATOM 3944 C CA . LEU A 1 504 ? -14.486 20.335 30.437 1.00 96.12 504 LEU A CA 1
ATOM 3945 C C . LEU A 1 504 ? -14.748 21.588 31.287 1.00 96.12 504 LEU A C 1
ATOM 3947 O O . LEU A 1 504 ? -15.807 21.750 31.885 1.00 96.12 504 LEU A O 1
ATOM 3951 N N . SER A 1 505 ? -13.753 22.473 31.372 1.00 96.88 505 SER A N 1
ATOM 3952 C CA . SER A 1 505 ? -13.871 23.729 32.114 1.00 96.88 505 SER A CA 1
ATOM 3953 C C . SER A 1 505 ? -14.711 24.715 31.314 1.00 96.88 505 SER A C 1
ATOM 3955 O O . SER A 1 505 ? -14.684 24.687 30.086 1.00 96.88 505 SER A O 1
ATOM 3957 N N . GLU A 1 506 ? -15.406 25.625 31.996 1.00 97.38 506 GLU A N 1
ATOM 3958 C CA . GLU A 1 506 ? -16.241 26.635 31.335 1.00 97.38 506 GLU A CA 1
ATOM 3959 C C . GLU A 1 506 ? -15.452 27.464 30.299 1.00 97.38 506 GLU A C 1
ATOM 3961 O O . GLU A 1 506 ? -15.962 27.730 29.212 1.00 97.38 506 GLU A O 1
ATOM 3966 N N . ASP A 1 507 ? -14.178 27.780 30.576 1.00 97.12 507 ASP A N 1
ATOM 3967 C CA . ASP A 1 507 ? -13.275 28.448 29.623 1.00 97.12 507 ASP A CA 1
ATOM 3968 C C . ASP A 1 507 ? -13.020 27.600 28.365 1.00 97.12 507 ASP A C 1
ATOM 3970 O O . ASP A 1 507 ? -13.187 28.084 27.242 1.00 97.12 507 ASP A O 1
ATOM 3974 N N . SER A 1 508 ? -12.652 26.324 28.530 1.00 95.94 508 SER A N 1
ATOM 3975 C CA . SER A 1 508 ? -12.412 25.426 27.394 1.00 95.94 508 SER A CA 1
ATOM 3976 C C . SER A 1 508 ? -13.683 25.197 26.580 1.00 95.94 508 SER A C 1
ATOM 3978 O O . SER A 1 508 ? -13.634 25.213 25.351 1.00 95.94 508 SER A O 1
ATOM 3980 N N . VAL A 1 509 ? -14.831 25.045 27.245 1.00 97.25 509 VAL A N 1
ATOM 3981 C CA . VAL A 1 509 ? -16.138 24.917 26.591 1.00 97.25 509 VAL A CA 1
ATOM 3982 C C . VAL A 1 509 ? -16.442 26.163 25.765 1.00 97.25 509 VAL A C 1
ATOM 3984 O O . VAL A 1 509 ? -16.732 26.044 24.576 1.00 97.25 509 VAL A O 1
ATOM 3987 N N . GLN A 1 510 ? -16.305 27.362 26.335 1.00 97.56 510 GLN A N 1
ATOM 3988 C CA . GLN A 1 510 ? -16.597 28.607 25.625 1.00 97.56 510 GLN A CA 1
ATOM 3989 C C . GLN A 1 510 ? -15.688 28.813 24.402 1.00 97.56 510 GLN A C 1
ATOM 3991 O O . GLN A 1 510 ? -16.160 29.246 23.345 1.00 97.56 510 GLN A O 1
ATOM 3996 N N . LYS A 1 511 ? -14.403 28.455 24.504 1.00 95.94 511 LYS A N 1
ATOM 3997 C CA . LYS A 1 511 ? -13.459 28.511 23.376 1.00 95.94 511 LYS A CA 1
ATOM 3998 C C . LYS A 1 511 ? -13.798 27.499 22.284 1.00 95.94 511 LYS A C 1
ATOM 4000 O O . LYS A 1 511 ? -13.808 27.868 21.112 1.00 95.94 511 LYS A O 1
ATOM 4005 N N . ILE A 1 512 ? -14.168 26.264 22.640 1.00 94.19 512 ILE A N 1
ATOM 4006 C CA . ILE A 1 512 ? -14.640 25.261 21.668 1.00 94.19 512 ILE A CA 1
ATOM 4007 C C . ILE A 1 512 ? -15.902 25.756 20.951 1.00 94.19 512 ILE A C 1
ATOM 4009 O O . ILE A 1 512 ? -15.981 25.665 19.727 1.00 94.19 512 ILE A O 1
ATOM 4013 N N . LEU A 1 513 ? -16.872 26.315 21.682 1.00 96.12 513 LEU A N 1
ATOM 4014 C CA . LEU A 1 513 ? -18.104 26.849 21.090 1.00 96.12 513 LEU A CA 1
ATOM 4015 C C . LEU A 1 513 ? -17.820 28.008 20.125 1.00 96.12 513 LEU A C 1
ATOM 4017 O O . LEU A 1 513 ? -18.424 28.068 19.056 1.00 96.12 513 LEU A O 1
ATOM 4021 N N . THR A 1 514 ? -16.880 28.889 20.474 1.00 96.12 514 THR A N 1
ATOM 4022 C CA . THR A 1 514 ? -16.452 30.012 19.624 1.00 96.12 514 THR A CA 1
ATOM 4023 C C . THR A 1 514 ? -15.744 29.521 18.358 1.00 96.12 514 THR A C 1
ATOM 4025 O O . THR A 1 514 ? -16.022 30.003 17.260 1.00 96.12 514 THR A O 1
ATOM 4028 N N . ALA A 1 515 ? -14.865 28.523 18.484 1.00 94.69 515 ALA A N 1
ATOM 4029 C CA . ALA A 1 515 ? -14.183 27.907 17.348 1.00 94.69 515 ALA A CA 1
ATOM 4030 C C . ALA A 1 515 ? -15.169 27.230 16.382 1.00 94.69 515 ALA A C 1
ATOM 4032 O O . ALA A 1 515 ? -15.052 27.378 15.167 1.00 94.69 515 ALA A O 1
ATOM 4033 N N . VAL A 1 516 ? -16.168 26.521 16.917 1.00 93.50 516 VAL A N 1
ATOM 4034 C CA . VAL A 1 516 ? 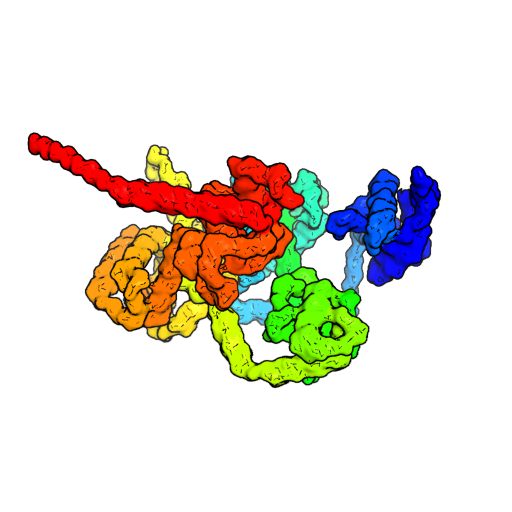-17.220 25.864 16.129 1.00 93.50 516 VAL A CA 1
ATOM 4035 C C . VAL A 1 516 ? -18.096 26.881 15.402 1.00 93.50 516 VAL A C 1
ATOM 4037 O O . VAL A 1 516 ? -18.387 26.688 14.226 1.00 93.50 516 VAL A O 1
ATOM 4040 N N . GLU A 1 517 ? -18.495 27.964 16.065 1.00 94.56 517 GLU A N 1
ATOM 4041 C CA . GLU A 1 517 ? -19.281 29.038 15.452 1.00 94.56 517 GLU A CA 1
ATOM 4042 C C . GLU A 1 517 ? -18.551 29.675 14.267 1.00 94.56 517 GLU A C 1
ATOM 4044 O O . GLU A 1 517 ? -19.103 29.737 13.169 1.00 94.56 517 GLU A O 1
ATOM 4049 N N . LYS A 1 518 ? -17.286 30.070 14.464 1.00 93.94 518 LYS A N 1
ATOM 4050 C CA . LYS A 1 518 ? -16.454 30.649 13.403 1.00 93.94 518 LYS A CA 1
ATOM 4051 C C . LYS A 1 518 ? -16.253 29.676 12.242 1.00 93.94 518 LYS A C 1
ATOM 4053 O O . LYS A 1 518 ? -16.483 30.042 11.093 1.00 93.94 518 LYS A O 1
ATOM 4058 N N . ALA A 1 519 ? -15.931 28.414 12.538 1.00 91.88 519 ALA A N 1
ATOM 4059 C CA . ALA A 1 519 ? -15.769 27.390 11.512 1.00 91.88 519 ALA A CA 1
ATOM 4060 C C . ALA A 1 519 ? -17.060 27.161 10.708 1.00 91.88 519 ALA A C 1
ATOM 4062 O O . ALA A 1 519 ? -17.004 27.010 9.494 1.00 91.88 519 ALA A O 1
ATOM 4063 N N . LEU A 1 520 ? -18.234 27.159 11.3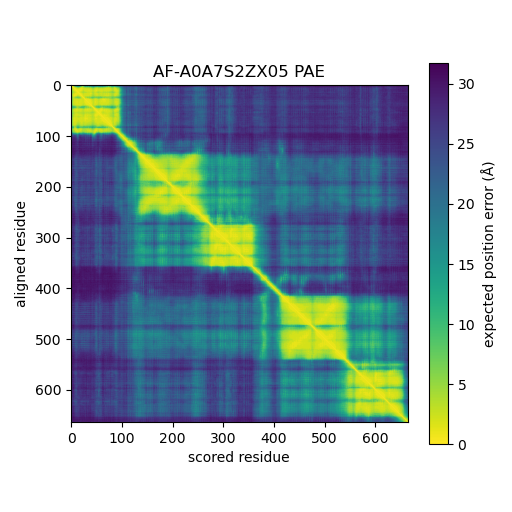46 1.00 90.31 520 LEU A N 1
ATOM 4064 C CA . LEU A 1 520 ? -19.517 26.999 10.650 1.00 90.31 520 LEU A CA 1
ATOM 4065 C C . LEU A 1 520 ? -19.949 28.248 9.863 1.00 90.31 520 LEU A C 1
ATOM 4067 O O . LEU A 1 520 ? -20.726 28.123 8.912 1.00 90.31 520 LEU A O 1
ATOM 4071 N N . GLY A 1 521 ? -19.447 29.428 10.234 1.00 90.44 521 GLY A N 1
ATOM 4072 C CA . GLY A 1 521 ? -19.629 30.671 9.484 1.00 90.44 521 GLY A CA 1
ATOM 4073 C C . GLY A 1 521 ? -18.881 30.690 8.149 1.00 90.44 521 GLY A C 1
ATOM 4074 O O . GLY A 1 521 ? -19.290 31.390 7.225 1.00 90.44 521 GLY A O 1
ATOM 4075 N N . GLU A 1 522 ? -17.826 29.888 8.000 1.00 91.75 522 GLU A N 1
ATOM 4076 C CA . GLU A 1 522 ? -17.020 29.876 6.783 1.00 91.75 522 GLU A CA 1
ATOM 4077 C C . GLU A 1 522 ? -17.584 28.994 5.669 1.00 91.75 522 GLU A C 1
ATOM 4079 O O . GLU A 1 522 ? -17.763 27.780 5.804 1.00 91.75 522 GLU A O 1
ATOM 4084 N N . VAL A 1 523 ? -17.765 29.598 4.492 1.00 86.62 523 VAL A N 1
ATOM 4085 C CA . VAL A 1 523 ? -18.255 28.919 3.284 1.00 86.62 523 VAL A CA 1
ATOM 4086 C C . VAL A 1 523 ? -17.368 27.732 2.887 1.00 86.62 523 VAL A C 1
ATOM 4088 O O . VAL A 1 523 ? -17.892 26.697 2.474 1.00 86.62 523 VAL A O 1
ATOM 4091 N N . SER A 1 524 ? -16.040 27.841 3.019 1.00 81.56 524 SER A N 1
ATOM 4092 C CA . SER A 1 524 ? -15.089 26.763 2.698 1.00 81.56 524 SER A CA 1
ATOM 4093 C C . SER A 1 524 ? -15.336 25.518 3.557 1.00 81.56 524 SER A C 1
ATOM 4095 O O . SER A 1 524 ? -15.431 24.401 3.037 1.00 81.56 524 SER A O 1
ATOM 4097 N N . VAL A 1 525 ? -15.544 25.716 4.860 1.00 82.88 525 VAL A N 1
ATOM 4098 C CA . VAL A 1 525 ? -15.870 24.654 5.815 1.00 82.88 525 VAL A CA 1
ATOM 4099 C C . VAL A 1 525 ? -17.244 24.054 5.508 1.00 82.88 525 VAL A C 1
ATOM 4101 O O . VAL A 1 525 ? -17.372 22.827 5.447 1.00 82.88 525 VAL A O 1
ATOM 4104 N N . ARG A 1 526 ? -18.266 24.884 5.236 1.00 86.31 526 ARG A N 1
ATOM 4105 C CA . ARG A 1 526 ? -19.621 24.420 4.865 1.00 86.31 526 ARG A CA 1
ATOM 4106 C C . ARG A 1 526 ? -19.612 23.565 3.597 1.00 86.31 526 ARG A C 1
ATOM 4108 O O . ARG A 1 526 ? -20.131 22.445 3.610 1.00 86.31 526 ARG A O 1
ATOM 4115 N N . LYS A 1 527 ? -18.973 24.048 2.524 1.00 83.31 527 LYS A N 1
ATOM 4116 C CA . LYS A 1 527 ? -18.809 23.317 1.251 1.00 83.31 527 LYS A CA 1
ATOM 4117 C C . LYS A 1 527 ? -18.176 21.955 1.482 1.00 83.31 527 LYS A C 1
ATOM 4119 O O . LYS A 1 527 ? -18.642 20.940 0.959 1.00 83.31 527 LYS A O 1
ATOM 4124 N N . HIS A 1 528 ? -17.158 21.913 2.330 1.00 78.62 528 HIS A N 1
ATOM 4125 C CA . HIS A 1 528 ? -16.470 20.673 2.614 1.00 78.62 528 HIS A CA 1
ATOM 4126 C C . HIS A 1 528 ? -17.300 19.681 3.431 1.00 78.62 528 HIS A C 1
ATOM 4128 O O . HIS A 1 528 ? -17.347 18.488 3.114 1.00 78.62 528 HIS A O 1
ATOM 4134 N N . LEU A 1 529 ? -17.981 20.151 4.479 1.00 79.19 529 LEU A N 1
ATOM 4135 C CA . LEU A 1 529 ? -18.888 19.318 5.274 1.00 79.19 529 LEU A CA 1
ATOM 4136 C C . LEU A 1 529 ? -19.996 18.706 4.400 1.00 79.19 529 LEU A C 1
ATOM 4138 O O . LEU A 1 529 ? -20.321 17.523 4.561 1.00 79.19 529 LEU A O 1
ATOM 4142 N N . HIS A 1 530 ? -20.521 19.479 3.447 1.00 79.50 530 HIS A N 1
ATOM 4143 C CA . HIS A 1 530 ? -21.512 19.019 2.477 1.00 79.50 530 HIS A CA 1
ATOM 4144 C C . HIS A 1 530 ? -20.955 17.918 1.553 1.00 79.50 530 HIS A C 1
ATOM 4146 O O . HIS A 1 530 ? -21.536 16.832 1.461 1.00 79.50 530 HIS A O 1
ATOM 4152 N N . GLU A 1 531 ? -19.785 18.123 0.938 1.00 77.50 531 GLU A N 1
ATOM 4153 C CA . GLU A 1 531 ? -19.145 17.114 0.078 1.00 77.50 531 GLU A CA 1
ATOM 4154 C C . GLU A 1 531 ? -18.787 15.827 0.840 1.00 77.50 531 GLU A C 1
ATOM 4156 O O . GLU A 1 531 ? -19.009 14.709 0.360 1.00 77.50 531 GLU A O 1
ATOM 4161 N N . MET A 1 532 ? -18.317 15.949 2.083 1.00 75.44 532 MET A N 1
ATOM 4162 C CA . MET A 1 532 ? -18.069 14.803 2.959 1.00 75.44 532 MET A CA 1
ATOM 4163 C C . MET A 1 532 ? -19.348 13.980 3.192 1.00 75.44 532 MET A C 1
ATOM 4165 O O . MET A 1 532 ? -19.322 12.744 3.104 1.00 75.44 532 MET A O 1
ATOM 4169 N N . LEU A 1 533 ? -20.475 14.640 3.481 1.00 73.44 533 LEU A N 1
ATOM 4170 C CA . LEU A 1 533 ? -21.773 13.983 3.640 1.00 73.44 533 LEU A CA 1
ATOM 4171 C C . LEU A 1 533 ? -22.211 13.296 2.352 1.00 73.44 533 LEU A C 1
ATOM 4173 O O . LEU A 1 533 ? -22.560 12.115 2.399 1.00 73.44 533 LEU A O 1
ATOM 4177 N N . LYS A 1 534 ? -22.131 13.991 1.216 1.00 73.50 534 LYS A N 1
ATOM 4178 C CA . LYS A 1 534 ? -22.475 13.466 -0.109 1.00 73.50 534 LYS A CA 1
ATOM 4179 C C . LYS A 1 534 ? -21.692 12.191 -0.421 1.00 73.50 534 LYS A C 1
ATOM 4181 O O . LYS A 1 534 ? -22.287 11.151 -0.707 1.00 73.50 534 LYS A O 1
ATOM 4186 N N . ARG A 1 535 ? -20.369 12.197 -0.213 1.00 70.81 535 ARG A N 1
ATOM 4187 C CA . ARG A 1 535 ? -19.504 11.012 -0.383 1.00 70.81 535 ARG A CA 1
ATOM 4188 C C . ARG A 1 535 ? -19.833 9.890 0.589 1.00 70.81 535 ARG A C 1
ATOM 4190 O O . ARG A 1 535 ? -19.744 8.711 0.242 1.00 70.81 535 ARG A O 1
ATOM 4197 N N . ARG A 1 536 ? -20.175 10.207 1.837 1.00 67.12 536 ARG A N 1
ATOM 4198 C CA . ARG A 1 536 ? -20.526 9.186 2.834 1.00 67.12 536 ARG A CA 1
ATOM 4199 C C . ARG A 1 536 ? -21.885 8.558 2.540 1.00 67.12 536 ARG A C 1
ATOM 4201 O O . ARG A 1 536 ? -22.029 7.348 2.712 1.00 67.12 536 ARG A O 1
ATOM 4208 N N . MET A 1 537 ? -22.851 9.345 2.071 1.00 63.56 537 MET A N 1
ATOM 4209 C CA . MET A 1 537 ? -24.131 8.840 1.580 1.00 63.56 537 MET A CA 1
ATOM 4210 C C . MET A 1 537 ? -23.924 7.972 0.336 1.00 63.56 537 MET A C 1
ATOM 4212 O O . MET A 1 537 ? -24.413 6.846 0.322 1.00 63.56 537 MET A O 1
ATOM 4216 N N . ALA A 1 538 ? -23.099 8.402 -0.625 1.00 61.91 538 ALA A N 1
ATOM 4217 C CA . ALA A 1 538 ? -22.726 7.596 -1.791 1.00 61.91 538 ALA A CA 1
ATOM 4218 C C . ALA A 1 538 ? -22.084 6.252 -1.388 1.00 61.91 538 ALA A C 1
ATOM 4220 O O . ALA A 1 538 ? -22.495 5.192 -1.857 1.00 61.91 538 ALA A O 1
ATOM 4221 N N . ARG A 1 539 ? -21.149 6.261 -0.425 1.00 64.25 539 ARG A N 1
ATOM 4222 C CA . ARG A 1 539 ? -20.532 5.038 0.123 1.00 64.25 539 ARG A CA 1
ATOM 4223 C C . ARG A 1 539 ? -21.535 4.128 0.839 1.00 64.25 539 ARG A C 1
ATOM 4225 O O . ARG A 1 539 ? -21.451 2.908 0.701 1.00 64.25 539 ARG A O 1
ATOM 4232 N N . ARG A 1 540 ? -22.485 4.697 1.591 1.00 57.91 540 ARG A N 1
ATOM 4233 C CA . ARG A 1 540 ? -23.527 3.941 2.309 1.00 57.91 540 ARG A CA 1
ATOM 4234 C C . ARG A 1 540 ? -24.576 3.353 1.360 1.00 57.91 540 ARG A C 1
ATOM 4236 O O . ARG A 1 540 ? -25.092 2.279 1.650 1.00 57.91 540 ARG A O 1
ATOM 4243 N N . MET A 1 541 ? -24.839 4.009 0.230 1.00 53.38 541 MET A N 1
ATOM 4244 C CA . MET A 1 541 ? -25.726 3.506 -0.825 1.00 53.38 541 MET A CA 1
ATOM 4245 C C . MET A 1 541 ? -25.077 2.418 -1.709 1.00 53.38 541 MET A C 1
ATOM 4247 O O . MET A 1 541 ? -25.784 1.715 -2.427 1.00 53.38 541 MET A O 1
ATOM 4251 N N . GLY A 1 542 ? -23.757 2.199 -1.616 1.00 57.44 542 GLY A N 1
ATOM 4252 C CA . GLY A 1 542 ? -23.048 1.130 -2.333 1.00 57.44 542 GLY A CA 1
ATOM 4253 C C . GLY A 1 542 ? -22.927 1.359 -3.853 1.00 57.44 542 GLY A C 1
ATOM 4254 O O . GLY A 1 542 ? -23.313 2.416 -4.346 1.00 57.44 542 GLY A O 1
ATOM 4255 N N . PRO A 1 543 ? -22.400 0.381 -4.625 1.00 53.03 543 PRO A N 1
ATOM 4256 C CA . PRO A 1 543 ? -22.223 0.502 -6.082 1.00 53.03 543 PRO A CA 1
ATOM 4257 C C . PRO A 1 543 ? -23.529 0.788 -6.842 1.00 53.03 543 PRO A C 1
ATOM 4259 O O . PRO A 1 543 ? -23.478 1.358 -7.923 1.00 5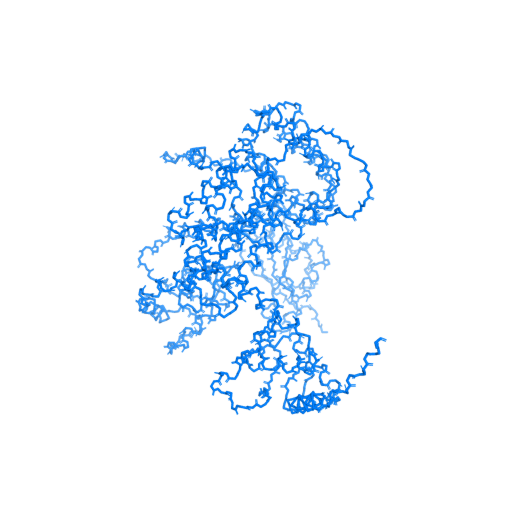3.03 543 PRO A O 1
ATOM 4262 N N . MET A 1 544 ? -24.694 0.504 -6.250 1.00 49.25 544 MET A N 1
ATOM 4263 C CA . MET A 1 544 ? -26.007 0.890 -6.787 1.00 49.25 544 MET A CA 1
ATOM 4264 C C . MET A 1 544 ? -26.171 2.409 -6.948 1.00 49.25 544 MET A C 1
ATOM 4266 O O . MET A 1 544 ? -26.894 2.844 -7.835 1.00 49.25 544 MET A O 1
ATOM 4270 N N . GLY A 1 545 ? -25.487 3.227 -6.137 1.00 54.28 545 GLY A N 1
ATOM 4271 C CA . GLY A 1 545 ? -25.477 4.683 -6.307 1.00 54.28 545 GLY A CA 1
ATOM 4272 C C . GLY A 1 545 ? -24.732 5.133 -7.567 1.00 54.28 545 GLY A C 1
ATOM 4273 O O . GLY A 1 545 ? -25.200 6.030 -8.251 1.00 54.28 545 GLY A O 1
ATOM 4274 N N . VAL A 1 546 ? -23.626 4.462 -7.913 1.00 48.72 546 VAL A N 1
ATOM 4275 C CA . VAL A 1 546 ? -22.843 4.726 -9.138 1.00 48.72 546 VAL A CA 1
ATOM 4276 C C . VAL A 1 546 ? -23.584 4.226 -10.386 1.00 48.72 546 VAL A C 1
ATOM 4278 O O . VAL A 1 546 ? -23.487 4.826 -11.450 1.00 48.72 546 VAL A O 1
ATOM 4281 N N . LEU A 1 547 ? -24.372 3.153 -10.257 1.00 53.28 547 LEU A N 1
ATOM 4282 C CA . LEU A 1 547 ? -25.196 2.618 -11.347 1.00 53.28 547 LEU A CA 1
ATOM 4283 C C . LEU A 1 547 ? -26.487 3.417 -11.593 1.00 53.28 547 LEU A C 1
ATOM 4285 O O . LEU A 1 547 ? -27.071 3.268 -12.661 1.00 53.28 547 LEU A O 1
ATOM 4289 N N . LYS A 1 548 ? -26.925 4.282 -10.662 1.00 58.41 548 LYS A N 1
ATOM 4290 C CA . LYS A 1 548 ? -28.079 5.175 -10.894 1.00 58.41 548 LYS A CA 1
ATOM 4291 C C . LYS A 1 548 ? -27.832 6.171 -12.022 1.00 58.41 548 LYS A C 1
ATOM 4293 O O . LYS A 1 548 ? -28.776 6.530 -12.711 1.00 58.41 548 LYS A O 1
ATOM 4298 N N . GLU A 1 549 ? -26.584 6.583 -12.228 1.00 57.31 549 GLU A N 1
ATOM 4299 C CA . GLU A 1 549 ? -26.212 7.483 -13.325 1.00 57.31 549 GLU A CA 1
ATOM 4300 C C . GLU A 1 549 ? -25.973 6.750 -14.655 1.00 57.31 549 GLU A C 1
ATOM 4302 O O . GLU A 1 549 ? -25.576 7.401 -15.618 1.00 57.31 549 GLU A O 1
ATOM 4307 N N . LYS A 1 550 ? -26.184 5.418 -14.686 1.00 71.69 550 LYS A N 1
ATOM 4308 C CA . LYS A 1 550 ? -26.016 4.508 -15.834 1.00 71.69 550 LYS A CA 1
ATOM 4309 C C . LYS A 1 550 ? -24.965 5.009 -16.838 1.00 71.69 550 LYS A C 1
ATOM 4311 O O . LYS A 1 550 ? -25.305 5.397 -17.950 1.00 71.69 550 LYS A O 1
ATOM 4316 N N . PRO A 1 551 ? -23.671 5.011 -16.468 1.00 62.72 551 PRO A N 1
ATOM 4317 C CA . PRO A 1 551 ? -22.628 5.710 -17.226 1.00 62.72 551 PRO A CA 1
ATOM 4318 C C . PRO A 1 551 ? -22.494 5.265 -18.689 1.00 62.72 551 PRO A C 1
ATOM 4320 O O . PRO A 1 551 ? -22.024 6.031 -19.521 1.00 62.72 551 PRO A O 1
ATOM 4323 N N . TRP A 1 552 ? -22.926 4.041 -19.003 1.00 70.88 552 TRP A N 1
ATOM 4324 C CA . TRP A 1 552 ? -22.976 3.511 -20.364 1.00 70.88 552 TRP A CA 1
ATOM 4325 C C . TRP A 1 552 ? -24.035 4.181 -21.253 1.00 70.88 552 TRP A C 1
ATOM 4327 O O . TRP A 1 552 ? -23.853 4.171 -22.459 1.00 70.88 552 TRP A O 1
ATOM 4337 N N . GLU A 1 553 ? -25.082 4.804 -20.701 1.00 69.50 553 GLU A N 1
ATOM 4338 C CA . GLU A 1 553 ? -26.073 5.576 -21.475 1.00 69.50 553 GLU A CA 1
ATOM 4339 C C . GLU A 1 553 ? -25.499 6.896 -22.023 1.00 69.50 553 GLU A C 1
ATOM 4341 O O . GLU A 1 553 ? -26.101 7.509 -22.897 1.00 69.50 553 GLU A O 1
ATOM 4346 N N . LYS A 1 554 ? -24.335 7.341 -21.524 1.00 64.94 554 LYS A N 1
ATOM 4347 C CA . LYS A 1 554 ? -23.631 8.550 -21.991 1.00 64.94 554 LYS A CA 1
ATOM 4348 C C . LYS A 1 554 ? -22.555 8.262 -23.043 1.00 64.94 554 LYS A C 1
ATOM 4350 O O . LYS A 1 554 ? -21.891 9.188 -23.494 1.00 64.94 554 LYS A O 1
ATOM 4355 N N . ASP A 1 555 ? -22.323 6.995 -23.376 1.00 65.44 555 ASP A N 1
ATOM 4356 C CA . ASP A 1 555 ? -21.346 6.603 -24.392 1.00 65.44 555 ASP A CA 1
ATOM 4357 C C . ASP A 1 555 ? -21.929 6.922 -25.781 1.00 65.44 555 ASP A C 1
ATOM 4359 O O . ASP A 1 555 ? -23.034 6.486 -26.089 1.00 65.44 555 ASP A O 1
ATOM 4363 N N . GLU A 1 556 ? -21.222 7.684 -26.623 1.00 54.19 556 GLU A N 1
ATOM 4364 C CA . GLU A 1 556 ? -21.717 8.102 -27.952 1.00 54.19 556 GLU A CA 1
ATOM 4365 C C . GLU A 1 556 ? -22.002 6.909 -28.885 1.00 54.19 556 GLU A C 1
ATOM 4367 O O . GLU A 1 556 ? -22.760 7.031 -29.843 1.00 54.19 556 GLU A O 1
ATOM 4372 N N . ASN A 1 557 ? -21.440 5.735 -28.572 1.00 57.62 557 ASN A N 1
ATOM 4373 C CA . ASN A 1 557 ? -21.690 4.474 -29.273 1.00 57.62 557 ASN A CA 1
ATOM 4374 C C . ASN A 1 557 ? -22.791 3.613 -28.620 1.00 57.62 557 ASN A C 1
ATOM 4376 O O . ASN A 1 557 ? -22.943 2.436 -28.962 1.00 57.62 557 ASN A O 1
ATOM 4380 N N . PHE A 1 558 ? -23.518 4.145 -27.636 1.00 60.19 558 PHE A N 1
ATOM 4381 C CA . PHE A 1 558 ? -24.654 3.477 -27.013 1.00 60.19 558 PHE A CA 1
ATOM 4382 C C . PHE A 1 558 ? -25.909 3.719 -27.857 1.00 60.19 558 PHE A C 1
ATOM 4384 O O . PHE A 1 558 ? -26.637 4.686 -27.657 1.00 60.19 558 PHE A O 1
ATOM 4391 N N . GLU A 1 559 ? -26.186 2.821 -28.804 1.00 56.28 559 GLU A N 1
ATOM 4392 C CA . GLU A 1 559 ? -27.342 2.896 -29.721 1.00 56.28 559 GLU A CA 1
ATOM 4393 C C . GLU A 1 559 ? -28.698 2.601 -29.036 1.00 56.28 559 GLU A C 1
ATOM 4395 O O . GLU A 1 559 ? -29.626 2.090 -29.655 1.00 56.28 559 GLU A O 1
ATOM 4400 N N . GLY A 1 560 ? -28.830 2.863 -27.731 1.00 59.84 560 GLY A N 1
ATOM 4401 C CA . GLY A 1 560 ? -30.028 2.506 -26.965 1.00 59.84 560 GLY A CA 1
ATOM 4402 C C . GLY A 1 560 ? -30.276 0.994 -26.869 1.00 59.84 560 GLY A C 1
ATOM 4403 O O . GLY A 1 560 ? -31.374 0.583 -26.495 1.00 59.84 560 GLY A O 1
ATOM 4404 N N . GLU A 1 561 ? -29.279 0.163 -27.199 1.00 64.25 561 GLU A N 1
ATOM 4405 C CA . GLU A 1 561 ? -29.378 -1.294 -27.106 1.00 64.25 561 GLU A CA 1
ATOM 4406 C C . GLU A 1 561 ? -29.650 -1.715 -25.651 1.00 64.25 561 GLU A C 1
ATOM 4408 O O . GLU A 1 561 ? -28.913 -1.379 -24.718 1.00 64.25 561 GLU A O 1
ATOM 4413 N N . THR A 1 562 ? -30.719 -2.491 -25.454 1.00 71.94 562 THR A N 1
ATOM 4414 C CA . THR A 1 562 ? -31.166 -2.983 -24.140 1.00 71.94 562 THR A CA 1
ATOM 4415 C C . THR A 1 562 ? -30.191 -3.981 -23.507 1.00 71.94 562 THR A C 1
ATOM 4417 O O . THR A 1 562 ? -30.289 -4.260 -22.312 1.00 71.94 562 THR A O 1
ATOM 4420 N N . THR A 1 563 ? -29.220 -4.480 -24.279 1.00 81.12 563 THR A N 1
ATOM 4421 C CA . THR A 1 563 ? -28.187 -5.427 -23.847 1.00 81.12 563 THR A CA 1
ATOM 4422 C C . THR A 1 563 ? -26.784 -4.991 -24.248 1.00 81.12 563 THR A C 1
ATOM 4424 O O . THR A 1 563 ? -26.611 -4.393 -25.307 1.00 81.12 563 THR A O 1
ATOM 4427 N N . PRO A 1 564 ? -25.742 -5.342 -23.474 1.00 87.38 564 PRO A N 1
ATOM 4428 C CA . PRO A 1 564 ? -24.369 -5.087 -23.880 1.00 87.38 564 PRO A CA 1
ATOM 4429 C C . PRO A 1 564 ? -24.002 -5.922 -25.113 1.00 87.38 564 PRO A C 1
ATOM 4431 O O . PRO A 1 564 ? -24.288 -7.119 -25.172 1.00 87.38 564 PRO A O 1
ATOM 4434 N N . LYS A 1 565 ? -23.321 -5.286 -26.071 1.00 86.94 565 LYS A N 1
ATOM 4435 C CA . LYS A 1 565 ? -22.857 -5.903 -27.320 1.00 86.94 565 LYS A CA 1
ATOM 4436 C C . LYS A 1 565 ? -21.795 -6.978 -27.062 1.00 86.94 565 LYS A C 1
ATOM 4438 O O . LYS A 1 565 ? -20.727 -6.678 -26.524 1.00 86.94 565 LYS A O 1
ATOM 4443 N N . ALA A 1 566 ? -22.098 -8.211 -27.460 1.00 87.25 566 ALA A N 1
ATOM 4444 C CA . ALA A 1 566 ? -21.177 -9.348 -27.475 1.00 87.25 566 ALA A CA 1
ATOM 4445 C C . ALA A 1 566 ? -20.149 -9.235 -28.632 1.00 87.25 566 ALA A C 1
ATOM 4447 O O . ALA A 1 566 ? -20.401 -8.498 -29.591 1.00 87.25 566 ALA A O 1
ATOM 4448 N N . PRO A 1 567 ? -19.018 -9.969 -28.599 1.00 91.88 567 PRO A N 1
ATOM 4449 C CA . PRO A 1 567 ? -18.553 -10.845 -27.522 1.00 91.88 567 PRO A CA 1
ATOM 4450 C C . PRO A 1 567 ? -17.803 -10.085 -26.414 1.00 91.88 567 PRO A C 1
ATOM 4452 O O . PRO A 1 567 ? -17.102 -9.110 -26.682 1.00 91.88 567 PRO A O 1
ATOM 4455 N N . LEU A 1 568 ? -17.929 -10.546 -25.166 1.00 93.19 568 LEU A N 1
ATOM 4456 C CA . LEU A 1 568 ? -17.109 -10.091 -24.035 1.00 93.19 568 LEU A CA 1
ATOM 4457 C C . LEU A 1 568 ? -16.500 -11.302 -23.324 1.00 93.19 568 LEU A C 1
ATOM 4459 O O . LEU A 1 568 ? -17.197 -12.266 -23.020 1.00 93.19 568 LEU A O 1
ATOM 4463 N N . GLU A 1 569 ? -15.211 -11.234 -23.014 1.00 92.94 569 GLU A N 1
ATOM 4464 C CA . GLU A 1 569 ? -14.472 -12.344 -22.413 1.00 92.94 569 GLU A CA 1
ATOM 4465 C C . GLU A 1 569 ? -13.578 -11.881 -21.260 1.00 92.94 569 GLU A C 1
ATOM 4467 O O . GLU A 1 569 ? -13.464 -10.694 -20.942 1.00 92.94 569 GLU A O 1
ATOM 4472 N N . LYS A 1 570 ? -12.936 -12.837 -20.587 1.00 92.31 570 LYS A N 1
ATOM 4473 C CA . LYS A 1 570 ? -12.045 -12.544 -19.466 1.00 92.31 570 LYS A CA 1
ATOM 4474 C C . LYS A 1 570 ? -10.905 -11.627 -19.909 1.00 92.31 570 LYS A C 1
ATOM 4476 O O . LYS A 1 570 ? -10.105 -11.983 -20.762 1.00 92.31 570 LYS A O 1
ATOM 4481 N N . GLY A 1 571 ? -10.799 -10.470 -19.261 1.00 89.75 571 GLY A N 1
ATOM 4482 C CA . GLY A 1 571 ? -9.838 -9.424 -19.613 1.00 89.75 571 GLY A CA 1
ATOM 4483 C C . GLY A 1 571 ? -10.454 -8.239 -20.358 1.00 89.75 571 GLY A C 1
ATOM 4484 O O . GLY A 1 571 ? -9.854 -7.165 -20.329 1.00 89.75 571 GLY A O 1
ATOM 4485 N N . SER A 1 572 ? -11.660 -8.376 -20.929 1.00 92.75 572 SER A N 1
ATOM 4486 C CA . SER A 1 572 ? -12.399 -7.241 -21.492 1.00 92.75 572 SER A CA 1
ATOM 4487 C C . SER A 1 572 ? -12.654 -6.169 -20.426 1.00 92.75 572 SER A C 1
ATOM 4489 O O . SER A 1 572 ? -12.867 -6.467 -19.246 1.00 92.75 572 SER A O 1
ATOM 4491 N N . SER A 1 573 ? -12.659 -4.902 -20.829 1.00 91.81 573 SER A N 1
ATOM 4492 C CA . SER A 1 573 ? -12.913 -3.769 -19.940 1.00 91.81 573 SER A CA 1
ATOM 4493 C C . SER A 1 573 ? -13.736 -2.678 -20.631 1.00 91.81 573 SER A C 1
ATOM 4495 O O . SER A 1 573 ? -13.897 -2.690 -21.849 1.00 91.81 573 SER A O 1
ATOM 4497 N N . GLY A 1 574 ? -14.300 -1.758 -19.847 1.00 89.62 574 GLY A N 1
ATOM 4498 C CA . GLY A 1 574 ? -15.057 -0.599 -20.327 1.00 89.62 574 GLY A CA 1
ATOM 4499 C C . GLY A 1 574 ? -16.553 -0.633 -19.996 1.00 89.62 574 GLY A C 1
ATOM 4500 O O . GLY A 1 574 ? -17.041 -1.496 -19.258 1.00 89.62 574 GLY A O 1
ATOM 4501 N N . ASN A 1 575 ? -17.291 0.324 -20.567 1.00 86.50 575 ASN A N 1
ATOM 4502 C CA . ASN A 1 575 ? -18.710 0.576 -20.282 1.00 86.50 575 ASN A CA 1
ATOM 4503 C C . ASN A 1 575 ? -19.616 -0.620 -20.609 1.00 86.50 575 ASN A C 1
ATOM 4505 O O . ASN A 1 575 ? -20.540 -0.917 -19.855 1.00 86.50 575 ASN A O 1
ATOM 4509 N N . LYS A 1 576 ? -19.304 -1.379 -21.667 1.00 90.69 576 LYS A N 1
ATOM 4510 C CA . LYS A 1 576 ? -20.038 -2.607 -22.030 1.00 90.69 576 LYS A CA 1
ATOM 4511 C C . LYS A 1 576 ? -19.987 -3.656 -20.919 1.00 90.69 576 LYS A C 1
ATOM 4513 O O . LYS A 1 576 ? -20.992 -4.287 -20.604 1.00 90.69 576 LYS A O 1
ATOM 4518 N N . VAL A 1 577 ? -18.831 -3.796 -20.270 1.00 93.62 577 VAL A N 1
ATOM 4519 C CA . VAL A 1 577 ? -18.668 -4.709 -19.134 1.00 93.62 577 VAL A CA 1
ATOM 4520 C C . VAL A 1 577 ? -19.387 -4.175 -17.896 1.00 93.62 577 VAL A C 1
ATOM 4522 O O . VAL A 1 577 ? -19.948 -4.963 -17.140 1.00 93.62 577 VAL A O 1
ATOM 4525 N N . MET A 1 578 ? -19.420 -2.854 -17.689 1.00 90.12 578 MET A N 1
A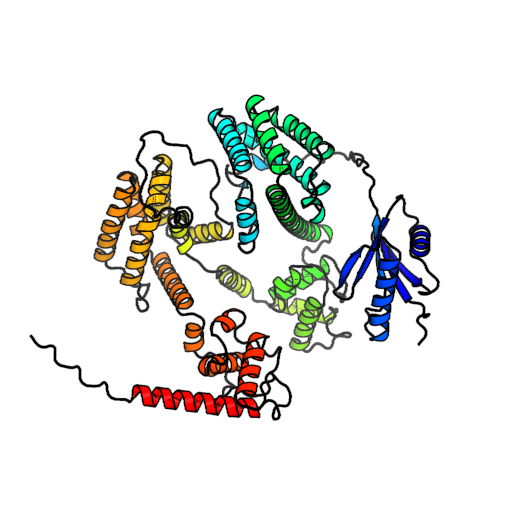TOM 4526 C CA . MET A 1 578 ? -20.223 -2.252 -16.615 1.00 90.12 578 MET A CA 1
ATOM 4527 C C . MET A 1 578 ? -21.710 -2.552 -16.795 1.00 90.12 578 MET A C 1
ATOM 4529 O O . MET A 1 578 ? -22.358 -2.969 -15.836 1.00 90.12 578 MET A O 1
ATOM 4533 N N . HIS A 1 579 ? -22.218 -2.395 -18.021 1.00 91.69 579 HIS A N 1
ATOM 4534 C CA . HIS A 1 579 ? -23.603 -2.694 -18.365 1.00 91.69 579 HIS A CA 1
ATOM 4535 C C . HIS A 1 579 ? -23.919 -4.181 -18.129 1.00 91.69 579 HIS A C 1
ATOM 4537 O O . HIS A 1 579 ? -24.882 -4.501 -17.434 1.00 91.69 579 HIS A O 1
ATOM 4543 N N . LEU A 1 580 ? -23.041 -5.091 -18.574 1.00 94.38 580 LEU A N 1
ATOM 4544 C CA . LEU A 1 580 ? -23.162 -6.528 -18.299 1.00 94.38 580 LEU A CA 1
ATOM 4545 C C . LEU A 1 580 ? -23.192 -6.838 -16.796 1.00 94.38 580 LEU A C 1
ATOM 4547 O O . LEU A 1 580 ? -24.056 -7.573 -16.326 1.00 94.38 580 LEU A O 1
ATOM 4551 N N . GLN A 1 581 ? -22.260 -6.276 -16.023 1.00 94.75 581 GLN A N 1
ATOM 4552 C CA . GLN A 1 581 ? -22.205 -6.475 -14.574 1.00 94.75 581 GLN A CA 1
ATOM 4553 C C . GLN A 1 581 ? -23.482 -5.981 -13.880 1.00 94.75 581 GLN A C 1
ATOM 4555 O O . GLN A 1 581 ? -23.958 -6.648 -12.962 1.00 94.75 581 GLN A O 1
ATOM 4560 N N . ALA A 1 582 ? -24.042 -4.850 -14.321 1.00 91.06 582 ALA A N 1
ATOM 4561 C CA . ALA A 1 582 ? -25.296 -4.314 -13.803 1.00 91.06 582 ALA A CA 1
ATOM 4562 C C . ALA A 1 582 ? -26.477 -5.252 -14.093 1.00 91.06 582 ALA A C 1
ATOM 4564 O O . ALA A 1 582 ? -27.205 -5.602 -13.166 1.00 91.06 582 ALA A O 1
ATOM 4565 N N . MET A 1 583 ? -26.610 -5.738 -15.333 1.00 93.12 583 MET A N 1
ATOM 4566 C CA . MET A 1 583 ? -27.668 -6.685 -15.704 1.00 93.12 583 MET A CA 1
ATOM 4567 C C . MET A 1 583 ? -27.541 -8.013 -14.951 1.00 93.12 583 MET A C 1
ATOM 4569 O O . MET A 1 583 ? -28.532 -8.523 -14.443 1.00 93.12 583 MET A O 1
ATOM 4573 N N . LEU A 1 584 ? -26.326 -8.554 -14.792 1.00 94.31 584 LEU A N 1
ATOM 4574 C CA . LEU A 1 584 ? -26.099 -9.779 -14.011 1.00 94.31 584 LEU A CA 1
ATOM 4575 C C . LEU A 1 584 ? -26.482 -9.616 -12.533 1.00 94.31 584 LEU A C 1
ATOM 4577 O O . LEU A 1 584 ? -26.936 -10.575 -11.908 1.00 94.31 584 LEU A O 1
ATOM 4581 N N . VAL A 1 585 ? -26.299 -8.424 -11.959 1.00 92.75 585 VAL A N 1
ATOM 4582 C CA . VAL A 1 585 ? -26.790 -8.102 -10.611 1.00 92.75 585 VAL A CA 1
ATOM 4583 C C . VAL A 1 585 ? -28.313 -8.000 -10.600 1.00 92.75 585 VAL A C 1
ATOM 4585 O O . VAL A 1 585 ? -28.945 -8.547 -9.697 1.00 92.75 585 VAL A O 1
ATOM 4588 N N . GLU A 1 586 ? -28.901 -7.355 -11.608 1.00 92.00 586 GLU A N 1
ATOM 4589 C CA . GLU A 1 586 ? -30.350 -7.219 -11.761 1.00 92.00 586 GLU A CA 1
ATOM 4590 C C . GLU A 1 586 ? -31.026 -8.592 -11.830 1.00 92.00 586 GLU A C 1
ATOM 4592 O O . GLU A 1 586 ? -31.932 -8.848 -11.047 1.00 92.00 586 GLU A O 1
ATOM 4597 N N . VAL A 1 587 ? -30.532 -9.536 -12.635 1.00 93.31 587 VAL A N 1
ATOM 4598 C CA . VAL A 1 587 ? -31.071 -10.912 -12.691 1.00 93.31 587 VAL A CA 1
ATOM 4599 C C . VAL A 1 587 ? -30.632 -11.806 -11.521 1.00 93.31 587 VAL A C 1
ATOM 4601 O O . VAL A 1 587 ? -30.991 -12.981 -11.463 1.00 93.31 587 VAL A O 1
ATOM 4604 N N . GLY A 1 588 ? -29.854 -11.280 -10.569 1.00 93.38 588 GLY A N 1
ATOM 4605 C CA . GLY A 1 588 ? -29.411 -12.008 -9.376 1.00 93.38 588 GLY A CA 1
ATOM 4606 C C . GLY A 1 588 ? -28.319 -13.057 -9.620 1.00 93.38 588 GLY A C 1
ATOM 4607 O O . GLY A 1 588 ? -28.015 -13.839 -8.721 1.00 93.38 588 GLY A O 1
ATOM 4608 N N . LYS A 1 589 ? -27.695 -13.077 -10.803 1.00 94.62 589 LYS A N 1
ATOM 4609 C CA . LYS A 1 589 ? -26.585 -13.991 -11.135 1.00 94.62 589 LYS A CA 1
ATOM 4610 C C . LYS A 1 589 ? -25.233 -13.494 -10.626 1.00 94.62 589 LYS A C 1
ATOM 4612 O O . LYS A 1 589 ? -24.281 -14.269 -10.517 1.00 94.62 589 LYS A O 1
ATOM 4617 N N . MET A 1 590 ? -25.146 -12.220 -10.239 1.00 93.19 590 MET A N 1
ATOM 4618 C CA . MET A 1 590 ? -23.969 -11.631 -9.607 1.00 93.19 590 MET A CA 1
ATOM 4619 C C . MET A 1 590 ? -24.331 -10.857 -8.332 1.00 93.19 590 MET A C 1
ATOM 4621 O O . MET A 1 590 ? -25.331 -10.153 -8.265 1.00 93.19 590 MET A O 1
ATOM 4625 N N . VAL A 1 591 ? -23.489 -10.961 -7.300 1.00 88.44 591 VAL A N 1
ATOM 4626 C CA . VAL A 1 591 ? -23.677 -10.224 -6.039 1.00 88.44 591 VAL A CA 1
ATOM 4627 C C . VAL A 1 591 ? -23.168 -8.782 -6.206 1.00 88.44 591 VAL A C 1
ATOM 4629 O O . VAL A 1 591 ? -22.030 -8.612 -6.652 1.00 88.44 591 VAL A O 1
ATOM 4632 N N . PRO A 1 592 ? -23.906 -7.738 -5.772 1.00 84.75 592 PRO A N 1
ATOM 4633 C CA . PRO A 1 592 ? -23.469 -6.338 -5.891 1.00 84.75 592 PRO A CA 1
ATOM 4634 C C . PRO A 1 592 ? -22.092 -6.053 -5.269 1.00 84.75 592 PRO A C 1
ATOM 4636 O O . PRO A 1 592 ? -21.333 -5.213 -5.749 1.00 84.75 592 PRO A O 1
ATOM 4639 N N . ALA A 1 593 ? -21.737 -6.770 -4.198 1.00 77.94 593 ALA A N 1
ATOM 4640 C CA . ALA A 1 593 ? -20.432 -6.659 -3.550 1.00 77.94 593 ALA A CA 1
ATOM 4641 C C . ALA A 1 593 ? -19.264 -7.017 -4.488 1.00 77.94 593 ALA A C 1
ATOM 4643 O O . ALA A 1 593 ? -18.185 -6.444 -4.348 1.00 77.94 593 ALA A O 1
ATOM 4644 N N . ASN A 1 594 ? -19.482 -7.886 -5.481 1.00 80.12 594 ASN A N 1
ATOM 4645 C CA . ASN A 1 594 ? -18.452 -8.285 -6.440 1.00 80.12 594 ASN A CA 1
ATOM 4646 C C . ASN A 1 594 ? -18.059 -7.137 -7.384 1.00 80.12 594 ASN A C 1
ATOM 4648 O O . ASN A 1 594 ? -16.917 -7.095 -7.838 1.00 80.12 594 ASN A O 1
ATOM 4652 N N . MET A 1 595 ? -18.952 -6.164 -7.613 1.00 77.62 595 MET A N 1
ATOM 4653 C CA . MET A 1 595 ? -18.647 -4.961 -8.400 1.00 77.62 595 MET A CA 1
ATOM 4654 C C . MET A 1 595 ? -17.697 -4.008 -7.674 1.00 77.62 595 MET A C 1
ATOM 4656 O O . MET A 1 595 ? -16.949 -3.287 -8.324 1.00 77.62 595 MET A O 1
ATOM 4660 N N . ARG A 1 596 ? -17.659 -4.023 -6.332 1.00 66.81 596 ARG A N 1
ATOM 4661 C CA . ARG A 1 596 ? -16.823 -3.096 -5.543 1.00 66.81 596 ARG A CA 1
ATOM 4662 C C . ARG A 1 596 ? -15.332 -3.219 -5.843 1.00 66.81 596 ARG A C 1
ATOM 4664 O O . ARG A 1 596 ? -14.590 -2.274 -5.604 1.00 66.81 596 ARG A O 1
ATOM 4671 N N . TYR A 1 597 ? -14.893 -4.382 -6.316 1.00 61.03 597 TYR A N 1
ATOM 4672 C CA . TYR A 1 597 ? -13.476 -4.660 -6.502 1.00 61.03 597 TYR A CA 1
ATOM 4673 C C . TYR A 1 597 ? -12.940 -4.154 -7.842 1.00 61.03 597 TYR A C 1
ATOM 4675 O O . TYR A 1 597 ? -11.806 -3.683 -7.852 1.00 61.03 597 TYR A O 1
ATOM 4683 N N . ARG A 1 598 ? -13.723 -4.227 -8.935 1.00 74.00 598 ARG A N 1
ATOM 4684 C CA . ARG A 1 598 ? -13.401 -3.675 -10.270 1.00 74.00 598 ARG A CA 1
ATOM 4685 C C . ARG A 1 598 ? -14.660 -3.540 -11.146 1.00 74.00 598 ARG A C 1
ATOM 4687 O O . ARG A 1 598 ? -15.017 -4.471 -11.870 1.00 74.00 598 ARG A O 1
ATOM 4694 N N . VAL A 1 599 ? -15.320 -2.385 -11.085 1.00 84.00 599 VAL A N 1
ATOM 4695 C CA . VAL A 1 599 ? -16.421 -2.036 -12.001 1.00 84.00 599 VAL A CA 1
ATOM 4696 C C . VAL A 1 599 ? -15.864 -1.889 -13.422 1.00 84.00 599 VAL A C 1
ATOM 4698 O O . VAL A 1 599 ? -14.813 -1.278 -13.601 1.00 84.00 599 VAL A O 1
ATOM 4701 N N . GLY A 1 600 ? -16.530 -2.480 -14.418 1.00 88.75 600 GLY A N 1
ATOM 4702 C CA . GLY A 1 600 ? -16.139 -2.345 -15.828 1.00 88.75 600 GLY A CA 1
ATOM 4703 C C . GLY A 1 600 ? -14.940 -3.185 -16.253 1.00 88.75 600 GLY A C 1
ATOM 4704 O O . GLY A 1 600 ? -14.326 -2.895 -17.271 1.00 88.75 600 GLY A O 1
ATOM 4705 N N . PHE A 1 601 ? -14.592 -4.224 -15.492 1.00 93.00 601 PHE A N 1
ATOM 4706 C CA . PHE A 1 601 ? -13.562 -5.193 -15.864 1.00 93.00 601 PHE A CA 1
ATOM 4707 C C . PHE A 1 601 ? -14.099 -6.619 -15.762 1.00 93.00 601 PHE A C 1
ATOM 4709 O O . PHE A 1 601 ? -14.600 -7.034 -14.713 1.00 93.00 601 PHE A O 1
ATOM 4716 N N . TYR A 1 602 ? -13.955 -7.384 -16.839 1.00 95.06 602 TYR A N 1
ATOM 4717 C CA . TYR A 1 602 ? -14.449 -8.746 -16.944 1.00 95.06 602 TYR A CA 1
ATOM 4718 C C . TYR A 1 602 ? -13.424 -9.677 -16.298 1.00 95.06 602 TYR A C 1
ATOM 4720 O O . TYR A 1 602 ? -12.532 -10.235 -16.936 1.00 95.06 602 TYR A O 1
ATOM 4728 N N . GLY A 1 603 ? -13.512 -9.788 -14.975 1.00 93.00 603 GLY A N 1
ATOM 4729 C CA . GLY A 1 603 ? -12.651 -10.649 -14.170 1.00 93.00 603 GLY A CA 1
ATOM 4730 C C . GLY A 1 603 ? -13.337 -11.943 -13.738 1.00 93.00 603 GLY A C 1
ATOM 4731 O O . GLY A 1 603 ? -14.428 -12.283 -14.187 1.00 93.00 603 GLY A O 1
ATOM 4732 N N . LYS A 1 604 ? -12.724 -12.623 -12.763 1.00 94.12 604 LYS A N 1
ATOM 4733 C CA . LYS A 1 604 ? -13.205 -13.905 -12.217 1.00 94.12 604 LYS A CA 1
ATOM 4734 C C . LYS A 1 604 ? -14.664 -13.893 -11.733 1.00 94.12 604 LYS A C 1
ATOM 4736 O O . LYS A 1 604 ? -15.339 -14.909 -11.813 1.00 94.12 604 LYS A O 1
ATOM 4741 N N . TYR A 1 605 ? -15.152 -12.763 -11.215 1.00 94.25 605 TYR A N 1
ATOM 4742 C CA . TYR A 1 605 ? -16.515 -12.671 -10.681 1.00 94.25 605 TYR A CA 1
ATOM 4743 C C . TYR A 1 605 ? -17.566 -12.465 -11.770 1.00 94.25 605 TYR A C 1
ATOM 4745 O O . TYR A 1 605 ? -18.656 -13.015 -11.660 1.00 94.25 605 TYR A O 1
ATOM 4753 N N . THR A 1 606 ? -17.239 -11.692 -12.808 1.00 95.62 606 THR A N 1
ATOM 4754 C CA . THR A 1 606 ? -18.111 -11.515 -13.975 1.00 95.62 606 THR A CA 1
ATOM 4755 C C . THR A 1 606 ? -18.177 -12.813 -14.767 1.00 95.62 606 THR A C 1
ATOM 4757 O O . THR A 1 606 ? -19.271 -13.272 -15.061 1.00 95.62 606 THR A O 1
ATOM 4760 N N . GLU A 1 607 ? -17.031 -13.471 -14.972 1.00 95.62 607 GLU A N 1
ATOM 4761 C CA . GLU A 1 607 ? -16.952 -14.813 -15.560 1.00 95.62 607 GLU A CA 1
ATOM 4762 C C . GLU A 1 607 ? -17.826 -15.817 -14.791 1.00 95.62 607 GLU A C 1
ATOM 4764 O O . GLU A 1 607 ? -18.640 -16.508 -15.392 1.00 95.62 607 GLU A O 1
ATOM 4769 N N . ALA A 1 608 ? -17.728 -15.857 -13.457 1.00 94.62 608 ALA A N 1
ATOM 4770 C CA . ALA A 1 608 ? -18.570 -16.727 -12.636 1.00 94.62 608 ALA A CA 1
ATOM 4771 C C . ALA A 1 608 ? -20.068 -16.378 -12.725 1.00 94.62 608 ALA A C 1
ATOM 4773 O O . ALA A 1 608 ? -20.902 -17.279 -12.708 1.00 94.62 608 ALA A O 1
ATOM 4774 N N . GLY A 1 609 ? -20.418 -15.091 -12.822 1.00 95.44 609 GLY A N 1
ATOM 4775 C CA . GLY A 1 609 ? -21.803 -14.652 -13.014 1.00 95.44 609 GLY A CA 1
ATOM 4776 C C . GLY A 1 609 ? -22.376 -15.092 -14.363 1.00 95.44 609 GLY A C 1
ATOM 4777 O O . GLY A 1 609 ? -23.505 -15.570 -14.416 1.00 95.44 609 GLY A O 1
ATOM 4778 N N . VAL A 1 610 ? -21.579 -14.995 -15.431 1.00 96.12 610 VAL A N 1
ATOM 4779 C CA . VAL A 1 610 ? -21.959 -15.464 -16.772 1.00 96.12 610 VAL A CA 1
ATOM 4780 C C . VAL A 1 610 ? -22.051 -16.989 -16.826 1.00 96.12 610 VAL A C 1
ATOM 4782 O O . VAL A 1 610 ? -23.018 -17.502 -17.376 1.00 96.12 610 VAL A O 1
ATOM 4785 N N . LYS A 1 611 ? -21.132 -17.725 -16.186 1.00 95.50 611 LYS A N 1
ATOM 4786 C CA . LYS A 1 611 ? -21.228 -19.195 -16.083 1.00 95.50 611 LYS A CA 1
ATOM 4787 C C . LYS A 1 611 ? -22.519 -19.636 -15.404 1.00 95.50 611 LYS A C 1
ATOM 4789 O O . LYS A 1 611 ? -23.234 -20.456 -15.958 1.00 95.50 611 LYS A O 1
ATOM 4794 N N . ARG A 1 612 ? -22.868 -19.035 -14.261 1.00 95.06 612 ARG A N 1
ATOM 4795 C CA . ARG A 1 612 ? -24.129 -19.341 -13.560 1.00 95.06 612 ARG A CA 1
ATOM 4796 C C . ARG A 1 612 ? -25.351 -19.064 -14.421 1.00 95.06 612 ARG A C 1
ATOM 4798 O O . ARG A 1 612 ? -26.276 -19.862 -14.443 1.00 95.06 612 ARG A O 1
ATOM 4805 N N . LEU A 1 613 ? -25.349 -17.938 -15.135 1.00 95.56 613 LEU A N 1
ATOM 4806 C CA . LEU A 1 613 ? -26.405 -17.616 -16.090 1.00 95.56 613 LEU A CA 1
ATOM 4807 C C . LEU A 1 613 ? -26.532 -18.713 -17.161 1.00 95.56 613 LEU A C 1
ATOM 4809 O O . LEU A 1 613 ? -27.634 -19.188 -17.410 1.00 95.56 613 LEU A O 1
ATOM 4813 N N . GLN A 1 614 ? -25.416 -19.127 -17.765 1.00 95.69 614 GLN A N 1
ATOM 4814 C CA . GLN A 1 614 ? -25.395 -20.153 -18.809 1.00 95.69 614 GLN A CA 1
ATOM 4815 C C . GLN A 1 614 ? -25.833 -21.527 -18.288 1.00 95.69 614 GLN A C 1
ATOM 4817 O O . GLN A 1 614 ? -26.633 -22.193 -18.935 1.00 95.69 614 GLN A O 1
ATOM 4822 N N . GLU A 1 615 ? -25.352 -21.937 -17.116 1.00 93.81 615 GLU A N 1
ATOM 4823 C CA . GLU A 1 615 ? -25.705 -23.210 -16.478 1.00 93.81 615 GLU A CA 1
ATOM 4824 C C . GLU A 1 615 ? -27.194 -23.265 -16.117 1.00 93.81 615 GLU A C 1
ATOM 4826 O O . GLU A 1 615 ? -27.884 -24.218 -16.476 1.00 93.81 615 GLU A O 1
ATOM 4831 N N . GLU A 1 616 ? -27.720 -22.228 -15.461 1.00 93.56 616 GLU A N 1
ATOM 4832 C CA . GLU A 1 616 ? -29.118 -22.204 -15.017 1.00 93.56 616 GLU A CA 1
ATOM 4833 C C . GLU A 1 616 ? -30.118 -22.094 -16.176 1.00 93.56 616 GLU A C 1
ATOM 4835 O O . GLU A 1 616 ? -31.244 -22.574 -16.062 1.00 93.56 616 GLU A O 1
ATOM 4840 N N . CYS A 1 617 ? -29.715 -21.492 -17.296 1.00 92.25 617 CYS A N 1
ATOM 4841 C CA . CYS A 1 617 ? -30.528 -21.425 -18.510 1.00 92.25 617 CYS A CA 1
ATOM 4842 C C . CYS A 1 617 ? -30.330 -22.626 -19.449 1.00 92.25 617 CYS A C 1
ATOM 4844 O O . CYS A 1 617 ? -30.920 -22.640 -20.526 1.00 92.25 617 CYS A O 1
ATOM 4846 N N . GLY A 1 618 ? -29.509 -23.617 -19.078 1.00 92.88 618 GLY A N 1
ATOM 4847 C CA . GLY A 1 618 ? -29.244 -24.790 -19.918 1.00 92.88 618 GLY A CA 1
ATOM 4848 C C . GLY A 1 618 ? -28.477 -24.473 -21.208 1.00 92.88 618 GLY A C 1
ATOM 4849 O O . GLY A 1 618 ? -28.584 -25.204 -22.185 1.00 92.88 618 GLY A O 1
ATOM 4850 N N . LEU A 1 619 ? -27.705 -23.383 -21.229 1.00 90.62 619 LEU A N 1
ATOM 4851 C CA . LEU A 1 619 ? -26.935 -22.935 -22.393 1.00 90.62 619 LEU A CA 1
ATOM 4852 C C . LEU A 1 619 ? -25.558 -23.599 -22.508 1.00 90.62 619 LEU A C 1
ATOM 4854 O O . LEU A 1 619 ? -24.847 -23.319 -23.468 1.00 90.62 619 LEU A O 1
ATOM 4858 N N . ALA A 1 620 ? -25.164 -24.451 -21.557 1.00 83.00 620 ALA A N 1
ATOM 4859 C CA . ALA A 1 620 ? -23.820 -25.032 -21.496 1.00 83.00 620 ALA A CA 1
ATOM 4860 C C . ALA A 1 620 ? -23.395 -25.732 -22.803 1.00 83.00 620 ALA A C 1
ATOM 4862 O O . ALA A 1 620 ? -22.239 -25.614 -23.200 1.00 83.00 620 ALA A O 1
ATOM 4863 N N . ASP A 1 621 ? -24.340 -26.370 -23.501 1.00 83.75 621 ASP A N 1
ATOM 4864 C CA . ASP A 1 621 ? -24.090 -27.079 -24.765 1.00 83.75 621 ASP A CA 1
ATOM 4865 C C . ASP A 1 621 ? -24.208 -26.180 -26.011 1.00 83.75 621 ASP A C 1
ATOM 4867 O O . ASP A 1 621 ? -23.835 -26.580 -27.111 1.00 83.75 621 ASP A O 1
ATOM 4871 N N . SER A 1 622 ? -24.754 -24.969 -25.857 1.00 79.38 622 SER A N 1
ATOM 4872 C CA . SER A 1 622 ? -25.053 -24.035 -26.958 1.00 79.38 622 SER A CA 1
ATOM 4873 C C . SER A 1 622 ? -24.066 -22.869 -27.066 1.00 79.38 622 SER A C 1
ATOM 4875 O O . SER A 1 622 ? -24.124 -22.111 -28.034 1.00 79.38 622 SER A O 1
ATOM 4877 N N . VAL A 1 623 ? -23.176 -22.702 -26.084 1.00 85.75 623 VAL A N 1
ATOM 4878 C CA . VAL A 1 623 ? -22.196 -21.608 -26.038 1.00 85.75 623 VAL A CA 1
ATOM 4879 C C . VAL A 1 623 ? -20.835 -22.054 -26.555 1.00 85.75 623 VAL A C 1
ATOM 4881 O O . VAL A 1 623 ? -20.415 -23.193 -26.363 1.00 85.75 623 VAL A O 1
ATOM 4884 N N . GLN A 1 624 ? -20.104 -21.132 -27.183 1.00 79.44 624 GLN A N 1
ATOM 4885 C CA . GLN A 1 624 ? -18.765 -21.429 -27.713 1.00 79.44 624 GLN A CA 1
ATOM 4886 C C . GLN A 1 624 ? -17.743 -21.713 -26.604 1.00 79.44 624 GLN A C 1
ATOM 4888 O O . GLN A 1 624 ? -16.795 -22.471 -26.805 1.00 79.44 624 GLN A O 1
ATOM 4893 N N . SER A 1 625 ? -17.908 -21.078 -25.440 1.00 86.62 625 SER A N 1
ATOM 4894 C CA . SER A 1 625 ? -17.043 -21.265 -24.277 1.00 86.62 625 SER A CA 1
ATOM 4895 C C . SER A 1 625 ? -17.761 -20.843 -22.997 1.00 86.62 625 SER A C 1
ATOM 4897 O O . SER A 1 625 ? -18.278 -19.726 -22.899 1.00 86.62 625 SER A O 1
ATOM 4899 N N . LEU A 1 626 ? -17.762 -21.724 -21.995 1.00 89.06 626 LEU A N 1
ATOM 4900 C CA . LEU A 1 626 ? -18.358 -21.459 -20.686 1.00 89.06 626 LEU A CA 1
ATOM 4901 C C . LEU A 1 626 ? -17.688 -20.258 -20.007 1.00 89.06 626 LEU A C 1
ATOM 4903 O O . LEU A 1 626 ? -16.489 -20.261 -19.715 1.00 89.06 626 LEU A O 1
ATOM 4907 N N . GLY A 1 627 ? -18.491 -19.248 -19.683 1.00 88.50 627 GLY A N 1
ATOM 4908 C CA . GLY A 1 627 ? -18.049 -18.003 -19.058 1.00 88.50 627 GLY A CA 1
ATOM 4909 C C . GLY A 1 627 ? -17.603 -16.913 -20.027 1.00 88.50 627 GLY A C 1
ATOM 4910 O O . GLY A 1 627 ? -17.215 -15.844 -19.552 1.00 88.50 627 GLY A O 1
ATOM 4911 N N . SER A 1 628 ? -17.680 -17.149 -21.338 1.00 92.56 628 SER A N 1
ATOM 4912 C CA . SER A 1 628 ? -17.648 -16.093 -22.353 1.00 92.56 628 SER A CA 1
ATOM 4913 C C . SER A 1 628 ? -19.059 -15.556 -22.581 1.00 92.56 628 SER A C 1
ATOM 4915 O O . SER A 1 628 ? -20.016 -16.326 -22.612 1.00 92.56 628 SER A O 1
ATOM 4917 N N . TYR A 1 629 ? -19.207 -14.243 -22.716 1.00 94.44 629 TYR A N 1
ATOM 4918 C CA . TYR A 1 629 ? -20.483 -13.605 -23.019 1.00 94.44 629 TYR A CA 1
ATOM 4919 C C . TYR A 1 629 ? -20.625 -13.456 -24.538 1.00 94.44 629 TYR A C 1
ATOM 4921 O O . TYR A 1 629 ? -20.092 -12.521 -25.138 1.00 94.44 629 TYR A O 1
ATOM 4929 N N . ASP A 1 630 ? -21.320 -14.411 -25.154 1.00 93.31 630 ASP A N 1
ATOM 4930 C CA . ASP A 1 630 ? -21.595 -14.479 -26.591 1.00 93.31 630 ASP A CA 1
ATOM 4931 C C . ASP A 1 630 ? -23.006 -13.966 -26.949 1.00 93.31 630 ASP A C 1
ATOM 4933 O O . ASP A 1 630 ? -23.773 -13.531 -26.088 1.00 93.31 630 ASP A O 1
ATOM 4937 N N . ALA A 1 631 ? -23.354 -13.985 -28.240 1.00 92.12 631 ALA A N 1
ATOM 4938 C CA . ALA A 1 631 ? -24.643 -13.485 -28.723 1.00 92.12 631 ALA A CA 1
ATOM 4939 C C . ALA A 1 631 ? -25.847 -14.274 -28.166 1.00 92.12 631 ALA A C 1
ATOM 4941 O O . ALA A 1 631 ? -26.894 -13.687 -27.894 1.00 92.12 631 ALA A O 1
ATOM 4942 N N . VAL A 1 632 ? -25.693 -15.586 -27.949 1.00 92.69 632 VAL A N 1
ATOM 4943 C CA . VAL A 1 632 ? -26.742 -16.452 -27.379 1.00 92.69 632 VAL A CA 1
ATOM 4944 C C . VAL A 1 632 ? -26.979 -16.098 -25.909 1.00 92.69 632 VAL A C 1
ATOM 4946 O O . VAL A 1 632 ? -28.118 -15.926 -25.464 1.00 92.69 632 VAL A O 1
ATOM 4949 N N . THR A 1 633 ? -25.891 -15.913 -25.163 1.00 93.75 633 THR A N 1
ATOM 4950 C CA . THR A 1 633 ? -25.926 -15.476 -23.766 1.00 93.75 633 THR A CA 1
ATOM 4951 C C . THR A 1 633 ? -26.521 -14.072 -23.642 1.00 93.75 633 THR A C 1
ATOM 4953 O O . THR A 1 633 ? -27.309 -13.823 -22.729 1.00 93.75 633 THR A O 1
ATOM 4956 N N . ALA A 1 634 ? -26.204 -13.170 -24.577 1.00 92.94 634 ALA A N 1
ATOM 4957 C CA . ALA A 1 634 ? -26.749 -11.817 -24.616 1.00 92.94 634 ALA A CA 1
ATOM 4958 C C . ALA A 1 634 ? -28.272 -11.799 -24.797 1.00 92.94 634 ALA A C 1
ATOM 4960 O O . ALA A 1 634 ? -28.973 -11.175 -24.001 1.00 92.94 634 ALA A O 1
ATOM 4961 N N . ALA A 1 635 ? -28.792 -12.540 -25.780 1.00 91.19 635 ALA A N 1
ATOM 4962 C CA . ALA A 1 635 ? -30.232 -12.641 -26.025 1.00 91.19 635 ALA A CA 1
ATOM 4963 C C . ALA A 1 635 ? -30.990 -13.242 -24.824 1.00 91.19 635 ALA A C 1
ATOM 4965 O O . ALA A 1 635 ? -32.071 -12.778 -24.450 1.00 91.19 635 ALA A O 1
ATOM 4966 N N . THR A 1 636 ? -30.391 -14.242 -24.171 1.00 93.44 636 THR A N 1
ATOM 4967 C CA . THR A 1 636 ? -30.972 -14.871 -22.975 1.00 93.44 636 THR A CA 1
ATOM 4968 C C . THR A 1 636 ? -30.998 -13.906 -21.789 1.00 93.44 636 THR A C 1
ATOM 4970 O O . THR A 1 636 ? -32.004 -13.807 -21.086 1.00 93.44 636 THR A O 1
ATOM 4973 N N . LEU A 1 637 ? -29.915 -13.149 -21.578 1.00 93.62 637 LEU A N 1
ATOM 4974 C CA . LEU A 1 637 ? -29.849 -12.134 -20.527 1.00 93.62 637 LEU A CA 1
ATOM 4975 C C . LEU A 1 637 ? -30.880 -11.017 -20.748 1.00 93.62 637 LEU A C 1
ATOM 4977 O O . LEU A 1 637 ? -31.503 -10.591 -19.776 1.00 93.62 637 LEU A O 1
ATOM 4981 N N . ALA A 1 638 ? -31.089 -10.591 -22.001 1.00 92.12 638 ALA A N 1
ATOM 4982 C CA . ALA A 1 638 ? -32.133 -9.631 -22.376 1.00 92.12 638 ALA A CA 1
ATOM 4983 C C . ALA A 1 638 ? -33.508 -10.098 -21.885 1.00 92.12 638 ALA A C 1
ATOM 4985 O O . ALA A 1 638 ? -34.170 -9.413 -21.107 1.00 92.12 638 ALA A O 1
ATOM 4986 N N . SER A 1 639 ? -33.868 -11.323 -22.277 1.00 92.00 639 SER A N 1
ATOM 4987 C CA . SER A 1 639 ? -35.176 -11.922 -22.007 1.00 92.00 639 SER A CA 1
ATOM 4988 C C . SER A 1 639 ? -35.437 -12.069 -20.504 1.00 92.00 639 SER A C 1
ATOM 4990 O O . SER A 1 639 ? -36.546 -11.839 -20.029 1.00 92.00 639 SER A O 1
ATOM 4992 N N . LEU A 1 640 ? -34.408 -12.413 -19.721 1.00 92.69 640 LEU A N 1
ATOM 4993 C CA . LEU A 1 640 ? -34.525 -12.527 -18.264 1.00 92.69 640 LEU A CA 1
ATOM 4994 C C . LEU A 1 640 ? -34.700 -11.179 -17.566 1.00 92.69 640 LEU A C 1
ATOM 4996 O O . LEU A 1 640 ? -35.425 -11.098 -16.573 1.00 92.69 640 LEU A O 1
ATOM 5000 N N . VAL A 1 641 ? -34.022 -10.135 -18.047 1.00 90.88 641 VAL A N 1
ATOM 5001 C CA . VAL A 1 641 ? -34.194 -8.783 -17.505 1.00 90.88 641 VAL A CA 1
ATOM 5002 C C . VAL A 1 641 ? -35.595 -8.265 -17.811 1.00 90.88 641 VAL A C 1
ATOM 5004 O O . VAL A 1 641 ? -36.246 -7.739 -16.910 1.00 90.88 641 VAL A O 1
ATOM 5007 N N . GLU A 1 642 ? -36.090 -8.464 -19.033 1.00 90.19 642 GLU A N 1
ATOM 5008 C CA . GLU A 1 642 ? -37.457 -8.092 -19.416 1.00 90.19 642 GLU A CA 1
ATOM 5009 C C . GLU A 1 642 ? -38.499 -8.824 -18.564 1.00 90.19 642 GLU A C 1
ATOM 5011 O O . GLU A 1 642 ? -39.292 -8.171 -17.885 1.00 90.19 642 GLU A O 1
ATOM 5016 N N . ALA A 1 643 ? -38.419 -10.155 -18.467 1.00 91.12 643 ALA A N 1
ATOM 5017 C CA . ALA A 1 643 ? -39.337 -10.949 -17.647 1.00 91.12 643 ALA A CA 1
ATOM 5018 C C . ALA A 1 643 ? -39.325 -10.529 -16.164 1.00 91.12 643 ALA A C 1
ATOM 5020 O O . ALA A 1 643 ? -40.365 -10.496 -15.500 1.00 91.12 643 ALA A O 1
ATOM 5021 N N . LYS A 1 644 ? -38.151 -10.176 -15.624 1.00 90.19 644 LYS A N 1
ATOM 5022 C CA . LYS A 1 644 ? -38.039 -9.689 -14.246 1.00 90.19 644 LYS A CA 1
ATOM 5023 C C . LYS A 1 644 ? -38.713 -8.327 -14.065 1.00 90.19 644 LYS A C 1
ATOM 5025 O O . LYS A 1 644 ? -39.433 -8.140 -13.084 1.00 90.19 644 LYS A O 1
ATOM 5030 N N . ARG A 1 645 ? -38.509 -7.397 -15.000 1.00 89.31 645 ARG A N 1
ATOM 5031 C CA . ARG A 1 645 ? -39.133 -6.065 -14.966 1.00 89.31 645 ARG A CA 1
ATOM 5032 C C . ARG A 1 645 ? -40.650 -6.144 -15.110 1.00 89.31 645 ARG A C 1
ATOM 5034 O O . ARG A 1 645 ? -41.353 -5.453 -14.378 1.00 89.31 645 ARG A O 1
ATOM 5041 N N . GLU A 1 646 ? -41.158 -7.015 -15.979 1.00 89.00 646 GLU A N 1
ATOM 5042 C CA . GLU A 1 646 ? -42.598 -7.268 -16.123 1.00 89.00 646 GLU A CA 1
ATOM 5043 C C . GLU A 1 646 ? -43.211 -7.831 -14.834 1.00 89.00 646 GLU A C 1
ATOM 5045 O O . GLU A 1 646 ? -44.254 -7.356 -14.380 1.00 89.00 646 GLU A O 1
ATOM 5050 N N . GLY A 1 647 ? -42.537 -8.788 -14.185 1.00 84.81 647 GLY A N 1
ATOM 5051 C CA . GLY A 1 647 ? -42.975 -9.337 -12.900 1.00 84.81 647 GLY A CA 1
ATOM 5052 C C . GLY A 1 647 ? -42.980 -8.304 -11.765 1.00 84.81 647 GLY A C 1
ATOM 5053 O O . GLY A 1 647 ? -43.903 -8.279 -10.947 1.00 84.81 647 GLY A O 1
ATOM 5054 N N . GLU A 1 648 ? -41.979 -7.422 -11.714 1.00 80.69 648 GLU A N 1
ATOM 5055 C CA . GLU A 1 648 ? -41.919 -6.327 -10.738 1.00 80.69 648 GLU A CA 1
ATOM 5056 C C . GLU A 1 648 ? -42.992 -5.257 -11.001 1.00 80.69 648 GLU A C 1
ATOM 5058 O O . GLU A 1 648 ? -43.630 -4.794 -10.052 1.00 80.69 648 GLU A O 1
ATOM 5063 N N . ALA A 1 649 ? -43.266 -4.926 -12.267 1.00 77.12 649 ALA A N 1
ATOM 5064 C CA . ALA A 1 649 ? -44.343 -4.014 -12.652 1.00 77.12 649 ALA A CA 1
ATOM 5065 C C . ALA A 1 649 ? -45.731 -4.577 -12.301 1.00 77.12 649 ALA A C 1
ATOM 5067 O O . ALA A 1 649 ? -46.561 -3.861 -11.741 1.00 77.12 649 ALA A O 1
ATOM 5068 N N . ALA A 1 650 ? -45.970 -5.872 -12.537 1.00 77.75 650 ALA A N 1
ATOM 5069 C CA . ALA A 1 650 ? -47.211 -6.541 -12.144 1.00 77.75 650 ALA A CA 1
ATOM 5070 C C . ALA A 1 650 ? -47.401 -6.560 -10.617 1.00 77.75 650 ALA A C 1
ATOM 5072 O O . ALA A 1 650 ? -48.509 -6.352 -10.122 1.00 77.75 650 ALA A O 1
ATOM 5073 N N . LYS A 1 651 ? -46.315 -6.747 -9.853 1.00 75.56 651 LYS A N 1
ATOM 5074 C CA . LYS A 1 651 ? -46.340 -6.682 -8.385 1.00 75.56 651 LYS A CA 1
ATOM 5075 C C . LYS A 1 651 ? -46.603 -5.265 -7.863 1.00 75.56 651 LYS A C 1
ATOM 5077 O O . LYS A 1 651 ? -47.264 -5.126 -6.839 1.00 75.56 651 LYS A O 1
ATOM 5082 N N . ALA A 1 652 ? -46.113 -4.234 -8.552 1.00 70.81 652 ALA A N 1
ATOM 5083 C CA . ALA A 1 652 ? -46.378 -2.833 -8.219 1.00 70.81 652 ALA A CA 1
ATOM 5084 C C . ALA A 1 652 ? -47.802 -2.376 -8.599 1.00 70.81 652 ALA A C 1
ATOM 5086 O O . ALA A 1 652 ? -48.327 -1.456 -7.981 1.00 70.81 652 ALA A O 1
ATOM 5087 N N . ALA A 1 653 ? -48.431 -3.019 -9.590 1.00 70.38 653 ALA A N 1
ATOM 5088 C CA . ALA A 1 653 ? -49.795 -2.727 -10.040 1.00 70.38 653 ALA A CA 1
ATOM 5089 C C . ALA A 1 653 ? -50.895 -3.490 -9.271 1.00 70.38 653 ALA A C 1
ATOM 5091 O O . ALA A 1 653 ? -52.080 -3.234 -9.488 1.00 70.38 653 ALA A O 1
ATOM 5092 N N . ALA A 1 654 ? -50.537 -4.421 -8.379 1.00 63.62 654 ALA A N 1
ATOM 5093 C CA . ALA A 1 654 ? -51.503 -5.108 -7.527 1.00 63.62 654 ALA A CA 1
ATOM 5094 C C . ALA A 1 654 ? -52.083 -4.120 -6.486 1.00 63.62 654 ALA A C 1
ATOM 5096 O O . ALA A 1 654 ? -51.311 -3.558 -5.708 1.00 63.62 654 ALA A O 1
ATOM 5097 N N . PRO A 1 655 ? -53.411 -3.883 -6.450 1.00 58.34 655 PRO A N 1
ATOM 5098 C CA . PRO A 1 655 ? -54.009 -2.903 -5.546 1.00 58.34 655 PRO A CA 1
ATOM 5099 C C . PRO A 1 655 ? -53.818 -3.321 -4.082 1.00 58.34 655 PRO A C 1
ATOM 5101 O O . PRO A 1 655 ? -54.103 -4.463 -3.717 1.00 58.34 655 PRO A O 1
ATOM 5104 N N . GLU A 1 656 ? -53.343 -2.390 -3.246 1.00 53.12 656 GLU A N 1
ATOM 5105 C CA . GLU A 1 656 ? -53.260 -2.569 -1.794 1.00 53.12 656 GLU A CA 1
ATOM 5106 C C . GLU A 1 656 ? -54.635 -2.979 -1.248 1.00 53.12 656 GLU A C 1
ATOM 5108 O O . GLU A 1 656 ? -55.633 -2.275 -1.417 1.00 53.12 656 GLU A O 1
ATOM 5113 N N . ALA A 1 657 ? -54.694 -4.154 -0.616 1.00 52.88 657 ALA A N 1
ATOM 5114 C CA . ALA A 1 657 ? -55.904 -4.643 0.028 1.00 52.88 657 ALA A CA 1
ATOM 5115 C C . ALA A 1 657 ? -56.389 -3.621 1.079 1.00 52.88 657 ALA A C 1
ATOM 5117 O O . ALA A 1 657 ? -55.566 -3.111 1.846 1.00 52.88 657 ALA A O 1
ATOM 5118 N N . PRO A 1 658 ? -57.699 -3.315 1.145 1.00 53.22 658 PRO A N 1
ATOM 5119 C CA . PRO A 1 658 ? -58.219 -2.293 2.043 1.00 53.22 658 PRO A CA 1
ATOM 5120 C C . PRO A 1 658 ? -57.922 -2.663 3.498 1.00 53.22 658 PRO A C 1
ATOM 5122 O O . PRO A 1 658 ? -58.255 -3.757 3.959 1.00 53.22 658 PRO A O 1
ATOM 5125 N N . ALA A 1 659 ? -57.282 -1.731 4.207 1.00 48.25 659 ALA A N 1
ATOM 5126 C CA . ALA A 1 659 ? -56.955 -1.855 5.617 1.00 48.25 659 ALA A CA 1
ATOM 5127 C C . ALA A 1 659 ? -58.212 -2.204 6.429 1.00 48.25 659 ALA A C 1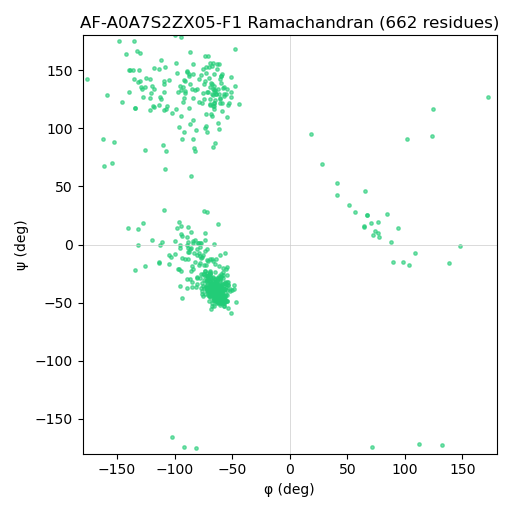
ATOM 5129 O O . ALA A 1 659 ? -59.208 -1.478 6.416 1.00 48.25 659 ALA A O 1
ATOM 5130 N N . THR A 1 660 ? -58.161 -3.333 7.134 1.00 50.97 660 THR A N 1
ATOM 5131 C CA . THR A 1 660 ? -59.191 -3.756 8.087 1.00 50.97 660 THR A CA 1
ATOM 5132 C C . THR A 1 660 ? -59.440 -2.664 9.135 1.00 50.97 660 THR A C 1
ATOM 5134 O O . THR A 1 660 ? -58.467 -2.145 9.692 1.00 50.97 660 THR A O 1
ATOM 5137 N N . PRO A 1 661 ? -60.706 -2.325 9.447 1.00 56.75 661 PRO A N 1
ATOM 5138 C CA . PRO A 1 661 ? -61.015 -1.295 10.426 1.00 56.75 661 PRO A CA 1
ATOM 5139 C C . PRO A 1 661 ? -60.631 -1.770 11.830 1.00 56.75 661 PRO A C 1
ATOM 5141 O O . PRO A 1 661 ? -61.070 -2.828 12.281 1.00 56.75 661 PRO A O 1
ATOM 5144 N N . GLN A 1 662 ? -59.807 -0.977 12.517 1.00 49.25 662 GLN A N 1
ATOM 5145 C CA . GLN A 1 662 ? -59.537 -1.143 13.942 1.00 49.25 662 GLN A CA 1
ATOM 5146 C C . GLN A 1 662 ? -60.826 -0.858 14.722 1.00 49.25 662 GLN A C 1
ATOM 5148 O O . GLN A 1 662 ? -61.368 0.244 14.669 1.00 49.25 662 GLN A O 1
ATOM 5153 N N . THR A 1 663 ? -61.333 -1.878 15.408 1.00 55.12 663 THR A N 1
ATOM 5154 C CA . THR A 1 663 ? -62.418 -1.769 16.386 1.00 55.12 663 THR A CA 1
ATOM 5155 C C . THR A 1 663 ? -61.966 -0.945 17.590 1.00 55.12 663 THR A C 1
ATOM 5157 O O . THR A 1 663 ? -60.867 -1.170 18.102 1.00 55.12 663 THR A O 1
ATOM 5160 N N . ALA A 1 664 ? -62.828 -0.002 17.978 1.00 56.94 664 ALA A N 1
ATOM 5161 C CA . ALA A 1 664 ? -62.689 0.932 19.094 1.00 56.94 664 ALA A CA 1
ATOM 5162 C C . ALA A 1 664 ? -62.698 0.262 20.474 1.00 56.94 664 ALA A C 1
ATOM 5164 O O . ALA A 1 664 ? -63.339 -0.809 20.605 1.00 56.94 664 ALA A O 1
#

Solvent-accessible surface area (backbone atoms only — not comparable to full-atom values): 38432 Å² total; per-residue (Å²): 132,84,78,66,58,68,42,46,34,37,40,35,43,97,88,48,75,50,74,54,73,40,46,66,78,78,60,52,55,70,54,51,51,54,50,48,46,68,71,65,61,62,96,59,95,47,67,48,42,24,36,55,53,98,89,66,48,80,45,75,43,87,48,56,66,52,43,52,49,51,53,49,54,20,48,56,32,41,74,68,69,42,94,59,27,44,37,39,36,37,52,41,78,53,80,79,85,68,83,78,79,83,83,86,68,87,79,79,88,82,71,78,52,76,68,63,66,54,73,76,54,70,94,75,67,85,78,57,85,63,82,78,86,89,61,55,65,65,52,53,51,28,60,69,57,40,56,65,71,42,54,47,33,50,48,52,33,51,48,50,35,51,76,70,69,31,47,67,39,47,62,70,39,43,66,61,49,52,51,53,53,48,54,51,39,58,76,58,35,70,44,76,73,46,44,77,48,80,70,50,64,89,65,50,50,62,52,48,54,53,49,47,64,60,37,62,87,44,43,59,68,72,54,48,52,42,43,48,50,22,50,55,51,30,54,65,34,52,35,43,38,49,43,52,36,52,53,49,54,52,48,50,51,51,51,54,52,47,53,43,54,51,44,51,58,45,47,50,65,72,72,64,53,85,85,62,93,57,49,80,56,76,48,46,78,75,44,68,41,65,58,41,31,48,43,52,51,54,34,34,73,73,65,56,36,60,73,79,75,34,71,90,51,67,20,46,29,41,73,67,54,26,48,32,43,32,55,51,32,60,75,69,69,55,85,64,98,50,87,33,46,40,36,66,69,52,40,53,53,50,41,53,54,60,71,67,48,56,72,63,56,58,58,50,42,53,54,52,66,62,56,68,65,82,53,70,61,53,66,54,40,68,37,33,68,65,51,80,84,65,82,78,81,86,76,92,86,81,84,91,79,85,88,80,92,76,91,86,84,88,73,81,79,93,67,48,48,70,51,55,52,40,44,51,55,50,54,70,64,45,56,71,72,35,45,51,31,44,51,52,18,53,48,40,30,53,78,71,68,30,55,67,23,51,47,62,21,16,67,61,48,48,58,52,50,56,48,49,49,47,77,70,44,28,101,82,49,62,51,80,60,79,77,57,63,70,59,55,52,54,49,46,52,58,48,48,55,46,38,52,75,32,63,44,51,73,68,32,47,53,31,44,49,51,18,51,52,44,42,67,70,33,52,63,51,36,42,46,56,37,53,53,48,52,52,50,50,44,61,72,55,38,70,64,52,65,54,70,68,41,69,46,78,74,40,94,84,49,83,76,64,90,51,53,79,58,75,46,42,83,73,42,64,42,53,55,40,35,48,44,54,50,51,35,33,72,68,64,46,30,62,71,73,65,44,77,80,50,72,24,46,28,42,76,64,50,29,51,20,44,32,50,48,32,56,78,69,66,34,69,88,77,50,99,46,93,32,49,40,36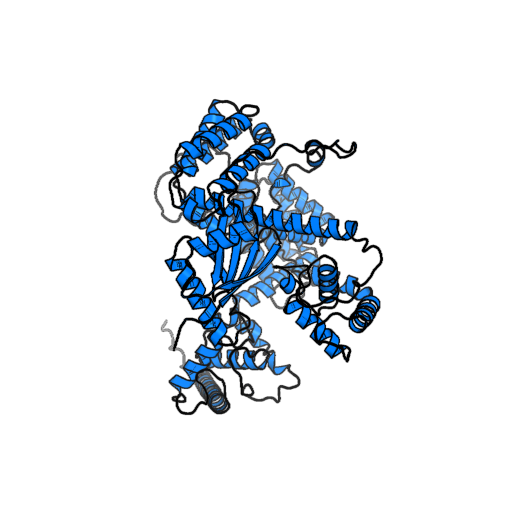,66,69,55,38,56,52,51,41,54,48,48,50,55,50,52,53,54,52,51,54,62,70,67,55,78,81,76,82,79,78,81,82,82,130

Secondary structure (DSSP, 8-state):
----SEEEEEEEETTEEEEEEEETTT--HHHHHHHHHHHH--SSS-EEEEEE-SSS-EEEE-SHHHHHHHHHHHHHHHHTT-TT-SEEEEEEE---S--------PPPTTPPPHHHHHTTS-TTGGG-----TTSHHHHHHHHHTS-HHHHHHHHHHHHHHHHTT-HHHHHHHHHHHHHHHHHHHHHHSSSHHHHHS---HHHHHHHHHHHHHHHTTTS-HHHHHHHHHHHHHHHHSHHHHHHHHHHHHHHHHHHHHHHHHHHHHHHHHHTT-TT-SSPPSPB-TT-BSHHHHHHHHHHHHTTSS-GGGTTT-TTB--HHHHHHHHHHHHHTT---SSTT-B-HHHHHHHHHHHHTS-THHHHHHHHHHTTS---THHHHHHHHTTGGGSTT------------------S-----HHHHHHHHHHHHSS-HHHHHHHHHHHHHHHHTT-HHHHHHHHHHHHHHHHHHHHHHS-TT--TTSPPPHHHHHHHHHHHHHHHHHTT--HHHHHHHHHHHHHHHH-HHHHHHHHHHHHHHHHHHH-HHHHHTT-GGGG-TT--S-SSPPSPB-TT-BSHHHHHHHHHHHHTTSS-HHHHTT-TTB--HHHHHHHHHHHHHTT-TTTSSSTT-B-HHHHHHHHHHHHHHHHHHHHHHSSPPPPPPPPP-

Radius of gyration: 33.05 Å; Cα contacts (8 Å, |Δi|>4): 640; chains: 1; bounding box: 103×74×82 Å

Sequence (664 aa):
MGVNGPVPVKVKYGGDVRRFRLNAGQCSYEELQKRLVELYKPSFKEFVIQYKDDEGDMVRVTSEDEFVEAVIVSKAELQQGKDGGLLTLVALAVDEGKKRPSRGGPKPSGMPSFAEFFSGMPQGSFMHFFPGGRFINPIVKSIHAIPEPVKNGFKDAGIHIFESGQMENFMAIAPNILEIMRGFTAENLSVESQIEHDLDSAKVDPLIENLRAAMQDGIAEPNVNEVLDAVRAGLKEQAARRLLFVAYRRFQWATEGEAFRMREKQWEKEEGFEGEIVPKAPLKRGDEGPKVLHLQSCLIKLGKMKYENIRWRAGFFGPRTMAAIKDLQEEQNLKPEVAGSYDENTAAALKTLVENMPAEAEQSKETEESSVEFDLSNIFWLMSSFSPFLGGFRRPGYGVQQGRPGPWMAGGMPFGPHMMHRFQKAMESVSDDTRTAIEEAANSVWVNGQMQAAFTAGPQVFPLMKKFVRDTLGANANAEEDIAAERIDSFKQDLKVELDQAGLSEDSVQKILTAVEKALGEVSVRKHLHEMLKRRMARRMGPMGVLKEKPWEKDENFEGETTPKAPLEKGSSGNKVMHLQAMLVEVGKMVPANMRYRVGFYGKYTEAGVKRLQEECGLADSVQSLGSYDAVTAATLASLVEAKREGEAAKAAAPEAPATPQTA

pLDDT: mean 76.83, std 21.01, range [27.17, 97.56]

Mean predicted aligned error: 19.99 Å

Foldseek 3Di:
DDPQDWQWAWEDEPNDIDIDTDRLVPDFPVNVVVVVCVVPVDPADDKWKWWQAPVRDTHTDDHRVVVNVLQVRLCVCVVVVHPSNYGYIYIGGDPDDDDDDDPDDDDDPDDDDPVVVPVPDPPFPPPAQDDDDPPVVLLVVLVVQDDPVLVVLQVVLVVVCVVVVLVVLCVVLVVQLVVLLLVLCVVQVQDPVSLVDFDDCVSLVVSLVSQLVSCVVRDDPVSSVSNSVSVVSLSRDSSSSVNSNVVSVSVVVSVVVVVVVVVLVVQCVPPVCVPPQAADDWDDAAAFDNNQLRLQVLLVLLVLAPPVVPVVPRRHLHPRQLNSLLVQCVVVVHDDPDRSTCHPVSRVSSSVSSVPPPPVSVVVVVVVVVVPDQACCLVLCVQQVLPVVPPPDDDDDDDDDDDDDDDDPDDRDPDHNVSVVSVVVVLVLADPQLNVLVVQLVVLCVVVVNVQLSSQLSNVLVVLVVVLLCVQLNLPDDLPDFRPVVSLVVSLVSSLVSSVVSPRDPSSSVSVSVSSSRLSRDSSSSVSSNVNVVVVVCVVVACVSVCVVLVLVVPPPPPVDLWQDDWDAQFFFDSSQLRLQVLLVLLPLAPSVVCVVPRGHLHPRQLSSLLSLCVVVVVCVVDPDRSTCHPVSRVSSSVSNVVSVVVVVVVVPPDDDDDDDDDD